Protein AF-A0A1U7CIQ6-F1 (afdb_monomer_lite)

InterPro domains:
  IPR029058 Alpha/Beta hydrolase fold [G3DSA:3.40.50.1820] (259-403)
  IPR029058 Alpha/Beta hydrolase fold [SSF53474] (256-411)

pLDDT: mean 82.79, std 17.91, range [23.7, 98.31]

Organism: NCBI:txid1387353

Radius of gyration: 28.09 Å; chains: 1; bounding box: 98×64×71 Å

Secondary structure (DSSP, 8-state):
-PPPHHHHHHHHHHHHHHHHHHHHHHHSPPSSS--SSS-HHHHHHHHHHHHHHHHHHHHHHHHHHHTSSS--S-HHHHHHHHHHHHHHHHHHHHHT-GGGGSTTHHHHHHHHHHHHIIIIIHHHHHHHHHHHT-TTPPP-HHHHHHHHHHHHTTPPP-S-HHHHHHHHHHHHHHHHHS-SSSSS-----HHHHHHHHHHHHHHHHHHHHHTSGGGS-----------------PPPP-----------PPPTT---S-EEEEEE--TT--STTHHHHHHHH-BTTTEEEEEE------HHHHH--SSSSHHHHHHHHHHHHHHHHHHHHH-TTPEEEEEEETHHHHHHHHHHHTT--SPEEEEEEES--S-TT--GGGGBTTB-S-EEEEEETT--HHHHHHHHSSS---HHHH----TT-EEEEESS-TTGGGSHHHIIIIIHHHHHH------TTGGGPPPPPHHHHHHHHS-HHHHHHHHHHHHHHHHHHHHHHHHHH-

Sequence (502 aa):
MSRHPYYILEDILKHARHFLGSETMLVERLPGPYPFFQPLCQIEGGLASNGHWLNHFYLEYKDRLSQLPAHPFSIGLRREIDRLPDMVGRRFQNWGWTYALTTDGLQEIRDRLKAHREATYFPLLDAAFSWRLGINVAKHDGADKLADEAEMLGIKPTMTAEEGEKVIWDRHRIWFVTPALAEKAPILSLEEHAQLVEVVDELVRQFRLLESPESHGNGDAQPVATAQVVPHYQRPEGPADETYAPDTIPSSSGVDGNHVVLLIHGIRTQADWGPMVRSKLEIAGRIEVIPIKYGYFDVLRFWFPIWTRRRPVEHVKTQMRVALQRSRKTHPEAKLSIIAHSFGTYVIGEILQQGFDLKVHRLILCGCVLPEVYPWHQLQGRVNGEVVNECGKADIWPVLAKSLSWGYGASGTHGFGAVLVNDRFHAGGHGQYFEPEFVEKYWEPLIKRGEYQGTDFEKKMPPTPWWVSVLGNLPLRWVMIGLLFLAIALTVFVAAKAFLIN

Foldseek 3Di:
DQDDLLVLLVQLLVLLVQLLVLVVQVVQFDPDLQGGPFALLVSVLSNLQSLQSNLVSLVSSVVVQVPDPDHPADPLLVVLSVVSNVLSCVLCVQQVLNCSNDPCNNVLSVVLSVVLCVVQVLVLLLLLLQQVPDPDHDDDPVSVVSNVVCVVVVNDNDDHNVSSVVCNVVSVSCRRHQYRRDRDRRDDDPVSSVVSVVSSVVNVVRSVVCVDPVVPDDDDDDDDDDDDDDDDDDDDDDDDDDDDDPDPPPDPPLFDFAEEEEEAEAQPDPPPLQVLLCVQADDPPHYHYHYDDQDHHDPCCLAEVPPSLVSSLVSVLVVQVVSVVVVCVVPVPYAYEYAAAHVSLVSVLVCLVVDNPAAHAEYEYAQAFAALVRPVVSNVVSHPAAAEQQAECPELVSLLSQQRHPRTHRCNNVNSPDPRYHYAYDHHYRPPCSDSVNSNVAVNCCNGPVDHDHDPCVVVPDPRDVVSVVSSPNNVNVVVVVVVVVVVVVVVVVVVVVVVVD

Structure (mmCIF, N/CA/C/O backbone):
data_AF-A0A1U7CIQ6-F1
#
_entry.id   AF-A0A1U7CIQ6-F1
#
loop_
_atom_site.group_PDB
_atom_site.id
_atom_site.type_symbol
_atom_site.label_atom_id
_atom_site.label_alt_id
_atom_site.label_comp_id
_atom_site.label_asym_id
_atom_site.label_entity_id
_atom_site.label_seq_id
_atom_site.pdbx_PDB_ins_code
_atom_site.Cartn_x
_atom_site.Cartn_y
_atom_site.Cartn_z
_atom_site.occupancy
_atom_site.B_iso_or_equiv
_atom_site.auth_seq_id
_atom_site.auth_comp_id
_atom_site.auth_asym_id
_atom_site.auth_atom_id
_atom_site.pdbx_PDB_model_num
ATOM 1 N N . MET A 1 1 ? -14.445 19.554 21.392 1.00 49.38 1 MET A N 1
ATOM 2 C CA . MET A 1 1 ? -14.535 18.317 22.201 1.00 49.38 1 MET A CA 1
ATOM 3 C C . MET A 1 1 ? -13.161 17.670 22.200 1.00 49.38 1 MET A C 1
ATOM 5 O O . MET A 1 1 ? -12.625 17.471 21.119 1.00 49.38 1 MET A O 1
ATOM 9 N N . SER A 1 2 ? -12.560 17.423 23.363 1.00 65.75 2 SER A N 1
ATOM 10 C CA . SER A 1 2 ? -11.257 16.749 23.461 1.00 65.75 2 SER A CA 1
ATOM 11 C C . SER A 1 2 ? -11.387 15.263 23.104 1.00 65.75 2 SER A C 1
ATOM 13 O O . SER A 1 2 ? -12.394 14.634 23.439 1.00 65.75 2 SER A O 1
ATOM 15 N N . ARG A 1 3 ? -10.395 14.698 22.395 1.00 79.88 3 ARG A N 1
ATOM 16 C CA . ARG A 1 3 ? -10.420 13.285 21.978 1.00 79.88 3 ARG A CA 1
ATOM 17 C C . ARG A 1 3 ? -10.442 12.364 23.201 1.00 79.88 3 ARG A C 1
ATOM 19 O O . ARG A 1 3 ? -9.843 12.643 24.243 1.00 79.88 3 ARG A O 1
ATOM 26 N N . HIS A 1 4 ? -11.167 11.255 23.080 1.00 84.25 4 HIS A N 1
ATOM 27 C CA . HIS A 1 4 ? -11.151 10.205 24.095 1.00 84.25 4 HIS A CA 1
ATOM 28 C C . HIS A 1 4 ? -9.783 9.490 24.070 1.00 84.25 4 HIS A C 1
ATOM 30 O O . HIS A 1 4 ? -9.319 9.177 22.970 1.00 84.25 4 HIS A O 1
ATOM 36 N N . PRO A 1 5 ? -9.153 9.179 25.226 1.00 86.88 5 PRO A N 1
ATOM 37 C CA . PRO A 1 5 ? -7.827 8.545 25.291 1.00 86.88 5 PRO A CA 1
ATOM 38 C C . PRO A 1 5 ? -7.688 7.270 24.455 1.00 86.88 5 PRO A C 1
ATOM 40 O O . PRO A 1 5 ? -6.615 6.978 23.942 1.00 86.88 5 PRO A O 1
ATOM 43 N N . TYR A 1 6 ? -8.787 6.530 24.292 1.00 85.62 6 TYR A N 1
ATOM 44 C CA . TYR A 1 6 ? -8.847 5.341 23.440 1.00 85.62 6 TYR A CA 1
ATOM 45 C C . TYR A 1 6 ? -8.464 5.631 21.979 1.00 85.62 6 TYR A C 1
ATOM 47 O O . TYR A 1 6 ? -7.662 4.905 21.405 1.00 85.62 6 TYR A O 1
ATOM 55 N N . TYR A 1 7 ? -8.982 6.715 21.391 1.00 85.06 7 TYR A N 1
ATOM 56 C CA . TYR A 1 7 ? -8.683 7.071 19.999 1.00 85.06 7 TYR A CA 1
ATOM 57 C C . TYR A 1 7 ? -7.249 7.580 19.828 1.00 85.06 7 TYR A C 1
ATOM 59 O O . TYR A 1 7 ? -6.652 7.390 18.775 1.00 85.06 7 TYR A O 1
ATOM 67 N N . ILE A 1 8 ? -6.686 8.206 20.865 1.00 87.88 8 ILE A N 1
ATOM 68 C CA . ILE A 1 8 ? -5.275 8.613 20.865 1.00 87.88 8 ILE A CA 1
ATOM 69 C C . ILE A 1 8 ? -4.385 7.362 20.912 1.00 87.88 8 ILE A C 1
ATOM 71 O O . ILE A 1 8 ? -3.418 7.253 20.164 1.00 87.88 8 ILE A O 1
ATOM 75 N N . LEU A 1 9 ? -4.751 6.372 21.734 1.00 88.12 9 LEU A N 1
ATOM 76 C CA . LEU A 1 9 ? -4.062 5.083 21.793 1.00 88.12 9 LEU A CA 1
ATOM 77 C C . LEU A 1 9 ? -4.131 4.315 20.461 1.00 88.12 9 LEU A C 1
ATOM 79 O O . LEU A 1 9 ? -3.141 3.707 20.054 1.00 88.12 9 LEU A O 1
ATOM 83 N N . GLU A 1 10 ? -5.266 4.361 19.764 1.00 84.69 10 GLU A N 1
ATOM 84 C CA . GLU A 1 10 ? -5.407 3.777 18.426 1.00 84.69 10 GLU A CA 1
ATOM 85 C C . GLU A 1 10 ? -4.405 4.390 17.429 1.00 84.69 10 GLU A C 1
ATOM 87 O O . GLU A 1 10 ? -3.753 3.661 16.672 1.00 84.69 10 GLU A O 1
ATOM 92 N N . ASP A 1 11 ? -4.218 5.713 17.473 1.00 86.06 11 ASP A N 1
ATOM 93 C CA . ASP A 1 11 ? -3.232 6.409 16.644 1.00 86.06 11 ASP A CA 1
ATOM 94 C C . ASP A 1 11 ? -1.786 6.064 17.033 1.00 86.06 11 ASP A C 1
ATOM 96 O O . ASP A 1 11 ? -0.969 5.800 16.144 1.00 86.06 11 ASP A O 1
ATOM 100 N N . ILE A 1 12 ? -1.468 5.971 18.333 1.00 91.62 12 ILE A N 1
ATOM 101 C CA . ILE A 1 12 ? -0.158 5.480 18.801 1.00 91.62 12 ILE A CA 1
ATOM 102 C C . ILE A 1 12 ? 0.113 4.089 18.215 1.00 91.62 12 ILE A C 1
ATOM 104 O O . ILE A 1 12 ? 1.162 3.862 17.611 1.00 91.62 12 ILE A O 1
ATOM 108 N N . LEU A 1 13 ? -0.847 3.164 18.320 1.00 87.06 13 LEU A N 1
ATOM 109 C CA . LEU A 1 13 ? -0.705 1.794 17.823 1.00 87.06 13 LEU A CA 1
ATOM 110 C C . LEU A 1 13 ? -0.563 1.731 16.296 1.00 87.06 13 LEU A C 1
ATOM 112 O O . LEU A 1 13 ? 0.182 0.909 15.753 1.00 87.06 13 LEU A O 1
ATOM 116 N N . LYS A 1 14 ? -1.294 2.578 15.572 1.00 84.88 14 LYS A N 1
ATOM 117 C CA . LYS A 1 14 ? -1.182 2.715 14.117 1.00 84.88 14 LYS A CA 1
ATOM 118 C C . LYS A 1 14 ? 0.225 3.156 13.718 1.00 84.88 14 LYS A C 1
ATOM 120 O O . LYS A 1 14 ? 0.847 2.496 12.884 1.00 84.88 14 LYS A O 1
ATOM 125 N N . HIS A 1 15 ? 0.737 4.226 14.320 1.00 91.94 15 HIS A N 1
ATOM 126 C CA . HIS A 1 15 ? 2.056 4.751 13.975 1.00 91.94 15 HIS A CA 1
ATOM 127 C C . HIS A 1 15 ? 3.194 3.848 14.457 1.00 91.94 15 HIS A C 1
ATOM 129 O O . HIS A 1 15 ? 4.160 3.679 13.719 1.00 91.94 15 HIS A O 1
ATOM 135 N N . ALA A 1 16 ? 3.044 3.156 15.590 1.00 89.00 16 ALA A N 1
ATOM 136 C CA . ALA A 1 16 ? 3.997 2.141 16.039 1.00 89.00 16 ALA A CA 1
ATOM 137 C C . ALA A 1 16 ? 4.114 0.973 15.042 1.00 89.00 16 ALA A C 1
ATOM 139 O O . ALA A 1 16 ? 5.219 0.574 14.679 1.00 89.00 16 ALA A O 1
ATOM 140 N N . ARG A 1 17 ? 2.986 0.474 14.512 1.00 86.44 17 ARG A N 1
ATOM 141 C CA . ARG A 1 17 ? 2.987 -0.574 13.473 1.00 86.44 17 ARG A CA 1
ATOM 142 C C . ARG A 1 17 ? 3.619 -0.109 12.165 1.00 86.44 17 ARG A C 1
ATOM 144 O O . ARG A 1 17 ? 4.354 -0.865 11.539 1.00 86.44 17 ARG A O 1
ATOM 151 N N . HIS A 1 18 ? 3.332 1.115 11.731 1.00 80.44 18 HIS A N 1
ATOM 152 C CA . HIS A 1 18 ? 3.923 1.661 10.506 1.00 80.44 18 HIS A CA 1
ATOM 153 C C . HIS A 1 18 ? 5.424 1.929 10.646 1.00 80.44 18 HIS A C 1
ATOM 155 O O . HIS A 1 18 ? 6.184 1.673 9.709 1.00 80.44 18 HIS A O 1
ATOM 161 N N . PHE A 1 19 ? 5.850 2.401 11.818 1.00 92.94 19 PHE A N 1
ATOM 162 C CA . PHE A 1 19 ? 7.258 2.538 12.156 1.00 92.94 19 PHE A CA 1
ATOM 163 C C . PHE A 1 19 ? 7.957 1.179 12.086 1.00 92.94 19 PHE A C 1
ATOM 165 O O . PHE A 1 19 ? 8.925 1.037 11.346 1.00 92.94 19 PHE A O 1
ATOM 172 N N . LEU A 1 20 ? 7.399 0.157 12.749 1.00 89.44 20 LEU A N 1
ATOM 173 C CA . LEU A 1 20 ? 7.926 -1.207 12.717 1.00 89.44 20 LEU A CA 1
ATOM 174 C C . LEU A 1 20 ? 7.989 -1.782 11.293 1.00 89.44 20 LEU A C 1
ATOM 176 O O . LEU A 1 20 ? 8.970 -2.425 10.928 1.00 89.44 20 LEU A O 1
ATOM 180 N N . GLY A 1 21 ? 6.973 -1.533 10.462 1.00 80.06 21 GLY A N 1
ATOM 181 C CA . GLY A 1 21 ? 6.976 -1.965 9.063 1.00 80.06 21 GLY A CA 1
ATOM 182 C C . GLY A 1 21 ? 8.112 -1.336 8.251 1.00 80.06 21 GLY A C 1
ATOM 183 O O . GLY A 1 21 ? 8.788 -2.034 7.500 1.00 80.06 21 GLY A O 1
ATOM 184 N N . SER A 1 22 ? 8.366 -0.039 8.447 1.00 86.19 22 SER A N 1
ATOM 185 C CA . SER A 1 22 ? 9.487 0.660 7.797 1.00 86.19 22 SER A CA 1
ATOM 186 C C . SER A 1 22 ? 10.833 0.157 8.329 1.00 86.19 22 SER A C 1
ATOM 188 O O . SER A 1 22 ? 11.772 -0.051 7.569 1.00 86.19 22 SER A O 1
ATOM 190 N N . GLU A 1 23 ? 10.909 -0.115 9.629 1.00 90.31 23 GLU A N 1
ATOM 191 C CA . GLU A 1 23 ? 12.092 -0.677 10.276 1.00 90.31 23 GLU A CA 1
ATOM 192 C C . GLU A 1 23 ? 12.430 -2.084 9.769 1.00 90.31 23 GLU A C 1
ATOM 194 O O . GLU A 1 23 ? 13.589 -2.389 9.504 1.00 90.31 23 GLU A O 1
ATOM 199 N N . THR A 1 24 ? 11.415 -2.921 9.554 1.00 83.50 24 THR A N 1
ATOM 200 C CA . THR A 1 24 ? 11.583 -4.273 8.998 1.00 83.50 24 THR A CA 1
ATOM 201 C C . THR A 1 24 ? 12.255 -4.212 7.624 1.00 83.50 24 THR A C 1
ATOM 203 O O . THR A 1 24 ? 13.191 -4.959 7.358 1.00 83.50 24 THR A O 1
ATOM 206 N N . MET A 1 25 ? 11.861 -3.253 6.776 1.00 80.12 25 MET A N 1
ATOM 207 C CA . MET A 1 25 ? 12.475 -3.046 5.455 1.00 80.12 25 MET A CA 1
ATOM 208 C C . MET A 1 25 ? 13.939 -2.587 5.523 1.00 80.12 25 MET A C 1
ATOM 210 O O . MET A 1 25 ? 14.683 -2.787 4.565 1.00 80.12 25 MET A O 1
ATOM 214 N N . LEU A 1 26 ? 14.357 -1.961 6.626 1.00 84.12 26 LEU A N 1
ATOM 215 C CA . LEU A 1 26 ? 15.751 -1.576 6.855 1.00 84.12 26 LEU A CA 1
ATOM 216 C C . LEU A 1 26 ? 16.617 -2.785 7.256 1.00 84.12 26 LEU A C 1
ATOM 218 O O . LEU A 1 26 ? 17.802 -2.850 6.914 1.00 84.12 26 LEU A O 1
ATOM 222 N N . VAL A 1 27 ? 16.022 -3.731 7.988 1.00 81.56 27 VAL A N 1
ATOM 223 C CA . VAL A 1 27 ? 16.672 -4.952 8.486 1.00 81.56 27 VAL A CA 1
ATOM 224 C C . VAL A 1 27 ? 16.763 -6.031 7.406 1.00 81.56 27 VAL A C 1
ATOM 226 O O . VAL A 1 27 ? 17.794 -6.696 7.284 1.00 81.56 27 VAL A O 1
ATOM 229 N N . GLU A 1 28 ? 15.709 -6.207 6.609 1.00 74.06 28 GLU A N 1
ATOM 230 C CA . GLU A 1 28 ? 15.646 -7.198 5.533 1.00 74.06 28 GLU A CA 1
ATOM 231 C C . GLU A 1 28 ? 16.517 -6.778 4.342 1.00 74.06 28 GLU A C 1
ATOM 233 O O . GLU A 1 28 ? 16.054 -6.159 3.381 1.00 74.06 28 GLU A O 1
ATOM 238 N N . ARG A 1 29 ? 17.808 -7.120 4.408 1.00 73.31 29 ARG A N 1
ATOM 239 C CA . ARG A 1 29 ? 18.763 -6.803 3.345 1.00 73.31 29 ARG A CA 1
ATOM 240 C C . ARG A 1 29 ? 18.762 -7.842 2.232 1.00 73.31 29 ARG A C 1
ATOM 242 O O . ARG A 1 29 ? 18.925 -9.037 2.476 1.00 73.31 29 ARG A O 1
ATOM 249 N N . LEU A 1 30 ? 18.651 -7.365 0.997 1.00 55.56 30 LEU A N 1
ATOM 250 C CA . LEU A 1 30 ? 18.789 -8.181 -0.204 1.00 55.56 30 LEU A CA 1
ATOM 251 C C . LEU A 1 30 ? 20.264 -8.355 -0.600 1.00 55.56 30 LEU A C 1
ATOM 253 O O . LEU A 1 30 ? 21.071 -7.441 -0.407 1.00 55.56 30 LEU A O 1
ATOM 257 N N . PRO A 1 31 ? 20.640 -9.505 -1.185 1.00 55.34 31 PRO A N 1
ATOM 258 C CA . PRO A 1 31 ? 21.957 -9.662 -1.783 1.00 55.34 31 PRO A CA 1
ATOM 259 C C . PRO A 1 31 ? 22.084 -8.793 -3.043 1.00 55.34 31 PRO A C 1
ATOM 261 O O . PRO A 1 31 ? 21.150 -8.683 -3.837 1.00 55.34 31 PRO A O 1
ATOM 264 N N . GLY A 1 32 ? 23.273 -8.231 -3.263 1.00 69.44 32 GLY A N 1
ATOM 265 C CA . GLY A 1 32 ? 23.601 -7.468 -4.470 1.00 69.44 32 GLY A CA 1
ATOM 266 C C . GLY A 1 32 ? 23.713 -5.951 -4.253 1.00 69.44 32 GLY A C 1
ATOM 267 O O . GLY A 1 32 ? 23.829 -5.492 -3.117 1.00 69.44 32 GLY A O 1
ATOM 268 N N . PRO A 1 33 ? 23.734 -5.157 -5.343 1.00 65.94 33 PRO A N 1
ATOM 269 C CA . PRO A 1 33 ? 24.004 -3.714 -5.290 1.00 65.94 33 PRO A CA 1
ATOM 270 C C . PRO A 1 33 ? 22.827 -2.876 -4.767 1.00 65.94 33 PRO A C 1
ATOM 272 O O . PRO A 1 33 ? 23.012 -1.701 -4.456 1.00 65.94 33 PRO A O 1
ATOM 275 N N . TYR A 1 34 ? 21.640 -3.478 -4.656 1.00 73.81 34 TYR A N 1
ATOM 276 C CA . TYR A 1 34 ? 20.421 -2.866 -4.133 1.00 73.81 34 TYR A CA 1
ATOM 277 C C . TYR A 1 34 ? 20.017 -3.605 -2.856 1.00 73.81 34 TYR A C 1
ATOM 279 O O . TYR A 1 34 ? 19.245 -4.560 -2.918 1.00 73.81 34 TYR A O 1
ATOM 287 N N . PRO A 1 35 ? 20.566 -3.212 -1.693 1.00 71.56 35 PRO A N 1
ATOM 288 C CA . PRO A 1 35 ? 20.385 -3.959 -0.454 1.00 71.56 35 PRO A CA 1
ATOM 289 C C . PRO A 1 35 ? 18.981 -3.812 0.143 1.00 71.56 35 PRO A C 1
ATOM 291 O O . PRO A 1 35 ? 18.697 -4.453 1.146 1.00 71.56 35 PRO A O 1
ATOM 294 N N . PHE A 1 36 ? 18.108 -2.995 -0.446 1.00 74.38 36 PHE A N 1
ATOM 295 C CA . PHE A 1 36 ? 16.758 -2.720 0.041 1.00 74.38 36 PHE A CA 1
ATOM 296 C C . PHE A 1 36 ? 15.722 -3.042 -1.037 1.00 74.38 36 PHE A C 1
ATOM 298 O O . PHE A 1 36 ? 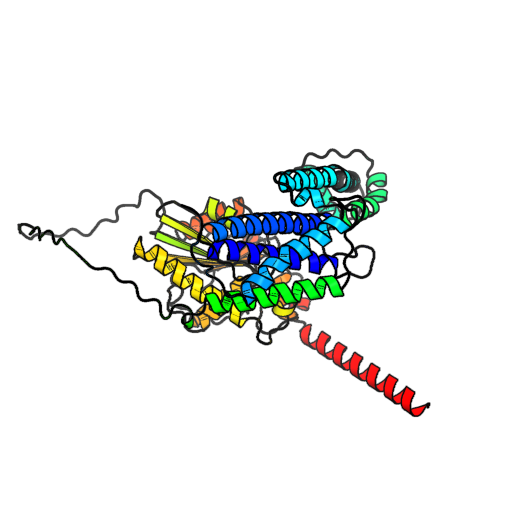16.016 -2.989 -2.229 1.00 74.38 36 PHE A O 1
ATOM 305 N N . PHE A 1 37 ? 14.486 -3.331 -0.631 1.00 69.25 37 PHE A N 1
ATOM 306 C CA . PHE A 1 37 ? 13.374 -3.576 -1.563 1.00 69.25 37 PHE A CA 1
ATOM 307 C C . PHE A 1 37 ? 12.860 -2.313 -2.269 1.00 69.25 37 PHE A C 1
ATOM 309 O O . PHE A 1 37 ? 12.131 -2.412 -3.255 1.00 69.25 37 PHE A O 1
ATOM 316 N N . GLN A 1 38 ? 13.203 -1.137 -1.746 1.00 81.44 38 GLN A N 1
ATOM 317 C CA . GLN A 1 38 ? 12.817 0.174 -2.259 1.00 81.44 38 GLN A CA 1
ATOM 318 C C . GLN A 1 38 ? 13.915 1.198 -1.925 1.00 81.44 38 GLN A C 1
ATOM 320 O O . GLN A 1 38 ? 14.760 0.900 -1.076 1.00 81.44 38 GLN A O 1
ATOM 325 N N . PRO A 1 39 ? 13.912 2.392 -2.545 1.00 88.00 39 PRO A N 1
ATOM 326 C CA . PRO A 1 39 ? 14.903 3.426 -2.258 1.00 88.00 39 PRO A CA 1
ATOM 327 C C . PRO A 1 39 ? 14.971 3.765 -0.764 1.00 88.00 39 PRO A C 1
ATOM 329 O O . PRO A 1 39 ? 13.936 3.920 -0.108 1.00 88.00 39 PRO A O 1
ATOM 332 N N . LEU A 1 40 ? 16.186 3.925 -0.232 1.00 92.81 40 LEU A N 1
ATOM 333 C CA . LEU A 1 40 ? 16.429 4.184 1.190 1.00 92.81 40 LEU A CA 1
ATOM 334 C C . LEU A 1 40 ? 15.649 5.407 1.689 1.00 92.81 40 LEU A C 1
ATOM 336 O O . LEU A 1 40 ? 15.025 5.340 2.743 1.00 92.81 40 LEU A O 1
ATOM 340 N N . CYS A 1 41 ? 15.589 6.482 0.901 1.00 92.94 41 CYS A N 1
ATOM 341 C CA . CYS A 1 41 ? 14.850 7.697 1.249 1.00 92.94 41 CYS A CA 1
ATOM 342 C C . CYS A 1 41 ? 13.350 7.454 1.522 1.00 92.94 41 CYS A C 1
ATOM 344 O O . CYS A 1 41 ? 12.757 8.145 2.350 1.00 92.94 41 CYS A O 1
ATOM 346 N N . GLN A 1 42 ? 12.729 6.444 0.897 1.00 89.25 42 GLN A N 1
ATOM 347 C CA . GLN A 1 42 ? 11.337 6.069 1.178 1.00 89.25 42 GLN A CA 1
ATOM 348 C C . GLN A 1 42 ? 11.201 5.361 2.532 1.00 89.25 42 GLN A C 1
ATOM 350 O O . GLN A 1 42 ? 10.258 5.629 3.278 1.00 89.25 42 GLN A O 1
ATOM 355 N N . ILE A 1 43 ? 12.163 4.496 2.874 1.00 90.38 43 ILE A N 1
ATOM 356 C CA . ILE A 1 43 ? 12.233 3.834 4.185 1.00 90.38 43 ILE A CA 1
ATOM 357 C C . ILE A 1 43 ? 12.448 4.882 5.282 1.00 90.38 43 ILE A C 1
ATOM 359 O O . ILE A 1 43 ? 11.726 4.895 6.279 1.00 90.38 43 ILE A O 1
ATOM 363 N N . GLU A 1 44 ? 13.398 5.796 5.074 1.00 97.00 44 GLU A N 1
ATOM 364 C CA . GLU A 1 44 ? 13.698 6.881 6.007 1.00 97.00 44 GLU A CA 1
ATOM 365 C C . GLU A 1 44 ? 12.496 7.803 6.219 1.00 97.00 44 GLU A C 1
ATOM 367 O O . GLU A 1 44 ? 12.147 8.101 7.360 1.00 97.00 44 GLU A O 1
ATOM 372 N N . GLY A 1 45 ? 11.803 8.193 5.144 1.00 92.19 45 GLY A N 1
ATOM 373 C CA . GLY A 1 45 ? 10.584 8.996 5.235 1.00 92.19 45 GLY A CA 1
ATOM 374 C C . GLY A 1 45 ? 9.479 8.308 6.040 1.00 92.19 45 GLY A C 1
ATOM 375 O O . GLY A 1 45 ? 8.821 8.955 6.861 1.00 92.19 45 GLY A O 1
ATOM 376 N N . GLY A 1 46 ? 9.313 6.993 5.860 1.00 88.88 46 GLY A N 1
ATOM 377 C CA . GLY A 1 46 ? 8.396 6.168 6.647 1.00 88.88 46 GLY A CA 1
ATOM 378 C C . GLY A 1 46 ? 8.765 6.128 8.130 1.00 88.88 46 GLY A C 1
ATOM 379 O O . GLY A 1 46 ? 7.914 6.402 8.979 1.00 88.88 46 GLY A O 1
ATOM 380 N N . LEU A 1 47 ? 10.029 5.851 8.454 1.00 96.19 47 LEU A N 1
ATOM 381 C CA . LEU A 1 47 ? 10.533 5.839 9.830 1.00 96.19 47 LEU A CA 1
ATOM 382 C C . LEU A 1 47 ? 10.369 7.206 10.504 1.00 96.19 47 LEU A C 1
ATOM 384 O O . LEU A 1 47 ? 9.739 7.305 11.557 1.00 96.19 47 LEU A O 1
ATOM 388 N N . ALA A 1 48 ? 10.883 8.269 9.885 1.00 97.50 48 ALA A N 1
ATOM 389 C CA . ALA A 1 48 ? 10.893 9.607 10.464 1.00 97.50 48 ALA A CA 1
ATOM 390 C C . ALA A 1 48 ? 9.476 10.149 10.693 1.00 97.50 48 ALA A C 1
ATOM 392 O O . ALA A 1 48 ? 9.159 10.614 11.788 1.00 97.50 48 ALA A O 1
ATOM 393 N N . SER A 1 49 ? 8.593 10.018 9.697 1.00 94.31 49 SER A N 1
ATOM 394 C CA . SER A 1 49 ? 7.219 10.527 9.795 1.00 94.31 49 SER A CA 1
ATOM 395 C C . SER A 1 49 ? 6.399 9.760 10.831 1.00 94.31 49 SER A C 1
ATOM 397 O O . SER A 1 49 ? 5.660 10.365 11.606 1.00 94.31 49 SER A O 1
ATOM 399 N N . ASN A 1 50 ? 6.518 8.428 10.878 1.00 95.75 50 ASN A N 1
ATOM 400 C CA . ASN A 1 50 ? 5.783 7.642 11.869 1.00 95.75 50 ASN A CA 1
ATOM 401 C C . ASN A 1 50 ? 6.348 7.817 13.280 1.00 95.75 50 ASN A C 1
ATOM 403 O O . ASN A 1 50 ? 5.567 7.823 14.226 1.00 95.75 50 ASN A O 1
ATOM 407 N N . GLY A 1 51 ? 7.660 8.017 13.433 1.00 97.06 51 GLY A N 1
ATOM 408 C CA . GLY A 1 51 ? 8.258 8.327 14.730 1.00 97.06 51 GLY A CA 1
ATOM 409 C C . GLY A 1 51 ? 7.835 9.702 15.248 1.00 97.06 51 GLY A C 1
ATOM 410 O O . GLY A 1 51 ? 7.495 9.822 16.424 1.00 97.06 51 GLY A O 1
ATOM 411 N N . HIS A 1 52 ? 7.744 10.708 14.368 1.00 97.50 52 HIS A N 1
ATOM 412 C CA . HIS A 1 52 ? 7.168 12.012 14.709 1.00 97.50 52 HIS A CA 1
ATOM 413 C C . HIS A 1 52 ? 5.732 11.872 15.227 1.00 97.50 52 HIS A C 1
ATOM 415 O O . HIS A 1 52 ? 5.426 12.323 16.329 1.00 97.50 52 HIS A O 1
ATOM 421 N N . TRP A 1 53 ? 4.848 11.230 14.454 1.00 96.06 53 TRP A N 1
ATOM 422 C CA . TRP A 1 53 ? 3.441 11.084 14.839 1.00 96.06 53 TRP A CA 1
ATOM 423 C C . TRP A 1 53 ? 3.263 10.247 16.103 1.00 96.06 53 TRP A C 1
ATOM 425 O O . TRP A 1 53 ? 2.443 10.590 16.948 1.00 96.06 53 TRP A O 1
ATOM 435 N N . LEU A 1 54 ? 4.055 9.188 16.273 1.00 95.56 54 LEU A N 1
ATOM 436 C CA . LEU A 1 54 ? 4.061 8.401 17.502 1.00 95.56 54 LEU A CA 1
ATOM 437 C C . LEU A 1 54 ? 4.394 9.277 18.715 1.00 95.56 54 LEU A C 1
ATOM 439 O O . LEU A 1 54 ? 3.683 9.213 19.716 1.00 95.56 54 LEU A O 1
ATOM 443 N N . ASN A 1 55 ? 5.425 10.121 18.619 1.00 96.31 55 ASN A N 1
ATOM 444 C CA . ASN A 1 55 ? 5.785 11.051 19.688 1.00 96.31 55 ASN A CA 1
ATOM 445 C C . ASN A 1 55 ? 4.685 12.096 19.932 1.00 96.31 55 ASN A C 1
ATOM 447 O O . ASN A 1 55 ? 4.311 12.334 21.077 1.00 96.31 55 ASN A O 1
ATOM 451 N N . HIS A 1 56 ? 4.115 12.666 18.867 1.00 95.50 56 HIS A N 1
ATOM 452 C CA . HIS A 1 56 ? 3.000 13.611 18.955 1.00 95.50 56 HIS A CA 1
ATOM 453 C C . HIS A 1 56 ? 1.820 13.015 19.731 1.00 95.50 56 HIS A C 1
ATOM 455 O O . HIS A 1 56 ? 1.376 13.590 20.725 1.00 95.50 56 HIS A O 1
ATOM 461 N N . PHE A 1 57 ? 1.324 11.849 19.310 1.00 95.69 57 PHE A N 1
ATOM 462 C CA . PHE A 1 57 ? 0.168 11.218 19.947 1.00 95.69 57 PHE A CA 1
ATOM 463 C C . PHE A 1 57 ? 0.481 10.721 21.354 1.00 95.69 57 PHE A C 1
ATOM 465 O O . PHE A 1 57 ? -0.398 10.727 22.209 1.00 95.69 57 PHE A O 1
ATOM 472 N N . TYR A 1 58 ? 1.726 10.341 21.634 1.00 95.56 58 TYR A N 1
ATOM 473 C CA . TYR A 1 58 ? 2.148 10.034 22.994 1.00 95.56 58 TYR A CA 1
ATOM 474 C C . TYR A 1 58 ? 2.084 11.257 23.921 1.00 95.56 58 TYR A C 1
ATOM 476 O O . TYR A 1 58 ? 1.590 11.152 25.046 1.00 95.56 58 TYR A O 1
ATOM 484 N N . LEU A 1 59 ? 2.533 12.426 23.458 1.00 94.81 59 LEU A N 1
ATOM 485 C CA . LEU A 1 59 ? 2.427 13.667 24.228 1.00 94.81 59 LEU A CA 1
ATOM 486 C C . LEU A 1 59 ? 0.959 14.077 24.423 1.00 94.81 59 LEU A C 1
ATOM 488 O O . LEU A 1 59 ? 0.569 14.399 25.545 1.00 94.81 59 LEU A O 1
ATOM 492 N N . GLU A 1 60 ? 0.131 13.975 23.376 1.00 94.12 60 GLU A N 1
ATOM 493 C CA . GLU A 1 60 ? -1.325 14.187 23.467 1.00 94.12 60 GLU A CA 1
ATOM 494 C C . GLU A 1 60 ? -1.964 13.222 24.482 1.00 94.12 60 GLU A C 1
ATOM 496 O O . GLU A 1 60 ? -2.798 13.615 25.297 1.00 94.12 60 GLU A O 1
ATOM 501 N N . TYR A 1 61 ? -1.537 11.958 24.483 1.00 94.06 61 TYR A N 1
ATOM 502 C CA . TYR A 1 61 ? -1.997 10.935 25.417 1.00 94.06 61 TYR A CA 1
ATOM 503 C C . TYR A 1 61 ? -1.635 11.280 26.866 1.00 94.06 61 TYR A C 1
ATOM 505 O O . TYR A 1 61 ? -2.501 11.216 27.740 1.00 94.06 61 TYR A O 1
ATOM 513 N N . LYS A 1 62 ? -0.390 11.695 27.135 1.00 93.69 62 LYS A N 1
ATOM 514 C CA . LYS A 1 62 ? 0.051 12.119 28.475 1.00 93.69 62 LYS A CA 1
ATOM 515 C C . LYS A 1 62 ? -0.717 13.344 28.968 1.00 93.69 62 LYS A C 1
ATOM 517 O O . LYS A 1 62 ? -1.206 13.323 30.099 1.00 93.69 62 LYS A O 1
ATOM 522 N N . ASP A 1 63 ? -0.868 14.365 28.123 1.00 93.62 63 ASP A N 1
ATOM 523 C CA . ASP A 1 63 ? -1.655 15.558 28.450 1.00 93.62 63 ASP A CA 1
ATOM 524 C C . ASP A 1 63 ? -3.100 15.177 28.786 1.00 93.62 63 ASP A C 1
ATOM 526 O O . ASP A 1 63 ? -3.617 15.519 29.854 1.00 93.62 63 ASP A O 1
ATOM 530 N N . ARG A 1 64 ? -3.726 14.356 27.936 1.00 91.62 64 ARG A N 1
ATOM 531 C CA . ARG A 1 64 ? -5.119 13.958 28.120 1.00 91.62 64 ARG A CA 1
ATOM 532 C C . ARG A 1 64 ? -5.341 13.165 29.402 1.00 91.62 64 ARG A C 1
ATOM 534 O O . ARG A 1 64 ? -6.359 13.358 30.0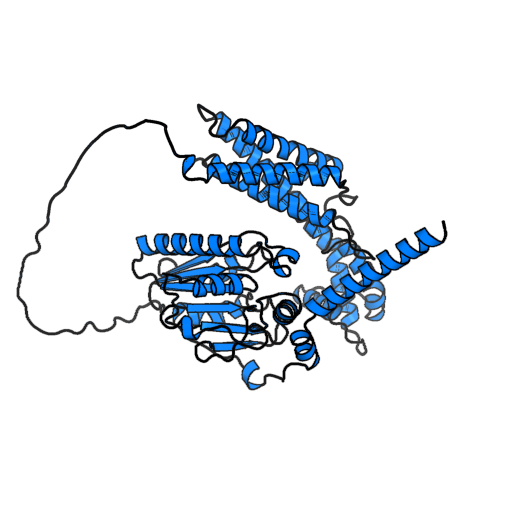63 1.00 91.62 64 ARG A O 1
ATOM 541 N N . LEU A 1 65 ? -4.415 12.279 29.755 1.00 89.94 65 LEU A N 1
ATOM 542 C CA . LEU A 1 65 ? -4.500 11.494 30.984 1.00 89.94 65 LEU A CA 1
ATOM 543 C C . LEU A 1 65 ? -4.351 12.340 32.246 1.00 89.94 65 LEU A C 1
ATOM 545 O O . LEU A 1 65 ? -4.998 12.030 33.242 1.00 89.94 65 LEU A O 1
ATOM 549 N N . SER A 1 66 ? -3.546 13.407 32.209 1.00 90.62 66 SER A N 1
ATOM 550 C CA . SER A 1 66 ? -3.370 14.311 33.356 1.00 90.62 66 SER A CA 1
ATOM 551 C C . SER A 1 66 ? -4.663 15.037 33.756 1.00 90.62 66 SER A C 1
ATOM 553 O O . SER A 1 66 ? -4.818 15.457 34.899 1.00 90.62 66 SER A O 1
ATOM 555 N N . GLN A 1 67 ? -5.614 15.136 32.822 1.00 90.69 67 GLN A N 1
ATOM 556 C CA . GLN A 1 67 ? -6.909 15.792 33.002 1.00 90.69 67 GLN A CA 1
ATOM 557 C C . GLN A 1 67 ? -8.007 14.838 33.500 1.00 90.69 67 GLN A C 1
ATOM 559 O O . GLN A 1 67 ? -9.140 15.272 33.717 1.00 90.69 67 GLN A O 1
ATOM 564 N N . LEU A 1 68 ? -7.723 13.537 33.630 1.00 88.31 68 LEU A N 1
ATOM 565 C CA . LEU A 1 68 ? -8.703 12.544 34.068 1.00 88.31 68 LEU A CA 1
ATOM 566 C C . LEU A 1 68 ? -8.557 12.254 35.567 1.00 88.31 68 LEU A C 1
ATOM 568 O O . LEU A 1 68 ? -7.439 12.103 36.055 1.00 88.31 68 LEU A O 1
ATOM 572 N N . PRO A 1 69 ? -9.674 12.092 36.300 1.00 85.94 69 PRO A N 1
ATOM 573 C CA . PRO A 1 69 ? -9.637 11.799 37.734 1.00 85.94 69 PRO A CA 1
ATOM 574 C C . PRO A 1 69 ? -9.061 10.409 38.043 1.00 85.94 69 PRO A C 1
ATOM 576 O O . PRO A 1 69 ? -8.577 10.167 39.145 1.00 85.94 69 PRO A O 1
ATOM 579 N N . ALA A 1 70 ? -9.109 9.489 37.076 1.00 86.38 70 ALA A N 1
ATOM 580 C CA . ALA A 1 70 ? -8.527 8.160 37.165 1.00 86.38 70 ALA A CA 1
ATOM 581 C C . ALA A 1 70 ? -8.023 7.706 35.793 1.00 86.38 70 ALA A C 1
ATOM 583 O O . ALA A 1 70 ? -8.551 8.089 34.747 1.00 86.38 70 ALA A O 1
ATOM 584 N N . HIS A 1 71 ? -6.999 6.857 35.801 1.00 87.69 71 HIS A N 1
ATOM 585 C CA . HIS A 1 71 ? -6.383 6.372 34.576 1.00 87.69 71 HIS A CA 1
ATOM 586 C C . HIS A 1 71 ? -7.203 5.215 33.962 1.00 87.69 71 HIS A C 1
ATOM 588 O O . HIS A 1 71 ? -7.349 4.183 34.619 1.00 87.69 71 HIS A O 1
ATOM 594 N N . PRO A 1 72 ? -7.671 5.322 32.701 1.00 85.50 72 PRO A N 1
ATOM 595 C CA . PRO A 1 72 ? -8.641 4.388 32.115 1.00 85.50 72 PRO A CA 1
ATOM 596 C C . PRO A 1 72 ? -8.045 3.047 31.650 1.00 85.50 72 PRO A C 1
ATOM 598 O O . PRO A 1 72 ? -8.776 2.087 31.444 1.00 85.50 72 PRO A O 1
ATOM 601 N N . PHE A 1 73 ? -6.723 2.961 31.472 1.00 88.81 73 PHE A N 1
ATOM 602 C CA . PHE A 1 73 ? -6.038 1.749 30.987 1.00 88.81 73 PHE A CA 1
ATOM 603 C C . PHE A 1 73 ? -5.344 0.951 32.094 1.00 88.81 73 PHE A C 1
ATOM 605 O O . PHE A 1 73 ? -4.961 1.525 33.109 1.00 88.81 73 PHE A O 1
ATOM 612 N N . SER A 1 74 ? -5.103 -0.349 31.898 1.00 87.00 74 SER A N 1
ATOM 613 C CA . SER A 1 74 ? -4.361 -1.195 32.851 1.00 87.00 74 SER A CA 1
ATOM 614 C C . SER A 1 74 ? -2.900 -0.746 33.023 1.00 87.00 74 SER A C 1
ATOM 616 O O . SER A 1 74 ? -2.331 -0.107 32.140 1.00 87.00 74 SER A O 1
ATOM 618 N N . ILE A 1 75 ? -2.265 -1.076 34.156 1.00 86.94 75 ILE A N 1
ATOM 619 C CA . ILE A 1 75 ? -0.843 -0.747 34.391 1.00 86.94 75 ILE A CA 1
ATOM 620 C C . ILE A 1 75 ? 0.060 -1.416 33.344 1.00 86.94 75 ILE A C 1
ATOM 622 O O . ILE A 1 75 ? 1.007 -0.790 32.879 1.00 86.94 75 ILE A O 1
ATOM 626 N N . GLY A 1 76 ? -0.241 -2.656 32.943 1.00 85.31 76 GLY A N 1
ATOM 627 C CA . GLY A 1 76 ? 0.522 -3.364 31.908 1.00 85.31 76 GLY A CA 1
ATOM 628 C C . GLY A 1 76 ? 0.521 -2.610 30.578 1.00 85.31 76 GLY A C 1
ATOM 629 O O . GLY A 1 76 ? 1.581 -2.300 30.051 1.00 85.31 76 GLY A O 1
ATOM 630 N N . LEU A 1 77 ? -0.662 -2.208 30.102 1.00 87.12 77 LEU A N 1
ATOM 631 C CA . LEU A 1 77 ? -0.792 -1.436 28.866 1.00 87.12 77 LEU A CA 1
ATOM 632 C C . LEU A 1 77 ? -0.063 -0.085 28.948 1.00 87.12 77 LEU A C 1
ATOM 634 O O . LEU A 1 77 ? 0.624 0.301 28.009 1.00 87.12 77 LEU A O 1
ATOM 638 N N . ARG A 1 78 ? -0.147 0.611 30.089 1.00 89.38 78 ARG A N 1
ATOM 639 C CA . ARG A 1 78 ? 0.595 1.865 30.311 1.00 89.38 78 ARG A CA 1
ATOM 640 C C . ARG A 1 78 ? 2.101 1.684 30.161 1.00 89.38 78 ARG A C 1
ATOM 642 O O . ARG A 1 78 ? 2.736 2.497 29.500 1.00 89.38 78 ARG A O 1
ATOM 649 N N . ARG A 1 79 ? 2.660 0.628 30.764 1.00 89.50 79 ARG A N 1
ATOM 650 C CA . ARG A 1 79 ? 4.103 0.354 30.712 1.00 89.50 79 ARG A CA 1
ATOM 651 C C . ARG A 1 79 ? 4.575 0.144 29.280 1.00 89.50 79 ARG A C 1
ATOM 653 O O . ARG A 1 79 ? 5.620 0.670 28.928 1.00 89.50 79 ARG A O 1
ATOM 660 N N . GLU A 1 80 ? 3.804 -0.560 28.457 1.00 90.06 80 GLU A N 1
ATOM 661 C CA . GLU A 1 80 ? 4.173 -0.762 27.053 1.00 90.06 80 GLU A CA 1
ATOM 662 C C . GLU A 1 80 ? 4.045 0.516 26.216 1.00 90.06 80 GLU A C 1
ATOM 664 O O . GLU A 1 80 ? 4.915 0.797 25.395 1.00 90.06 80 GLU A O 1
ATOM 669 N N . ILE A 1 81 ? 3.015 1.337 26.458 1.00 92.25 81 ILE A N 1
ATOM 670 C CA . ILE A 1 81 ? 2.871 2.638 25.782 1.00 92.25 81 ILE A CA 1
ATOM 671 C C . ILE A 1 81 ? 4.065 3.541 26.107 1.00 92.25 81 ILE A C 1
ATOM 673 O O . ILE A 1 81 ? 4.638 4.149 25.207 1.00 92.25 81 ILE A O 1
ATOM 677 N N . ASP A 1 82 ? 4.464 3.592 27.378 1.00 92.69 82 ASP A N 1
ATOM 678 C CA . ASP A 1 82 ? 5.553 4.447 27.853 1.00 92.69 82 ASP A CA 1
ATOM 679 C C . ASP A 1 82 ? 6.933 4.017 27.318 1.00 92.69 82 ASP A C 1
ATOM 681 O O . ASP A 1 82 ? 7.839 4.842 27.243 1.00 92.69 82 ASP A O 1
ATOM 685 N N . ARG A 1 83 ? 7.104 2.761 26.877 1.00 94.12 83 ARG A N 1
ATOM 686 C CA . ARG A 1 83 ? 8.362 2.278 26.273 1.00 94.12 83 ARG A CA 1
ATOM 687 C C . ARG A 1 83 ? 8.580 2.774 24.845 1.00 94.12 83 ARG A C 1
ATOM 689 O O . ARG A 1 83 ? 9.728 2.921 24.426 1.00 94.12 83 ARG A O 1
ATOM 696 N N . LEU A 1 84 ? 7.510 3.000 24.079 1.00 93.50 84 LEU A N 1
ATOM 697 C CA . LEU A 1 84 ? 7.613 3.309 22.648 1.00 93.50 84 LEU A CA 1
ATOM 698 C C . LEU A 1 84 ? 8.408 4.598 22.352 1.00 93.50 84 LEU A C 1
ATOM 700 O O . LEU A 1 84 ? 9.327 4.534 21.530 1.00 93.50 84 LEU A O 1
ATOM 704 N N . PRO A 1 85 ? 8.127 5.749 22.995 1.00 92.56 85 PRO A N 1
ATOM 705 C CA . PRO A 1 85 ? 8.852 6.991 22.727 1.00 92.56 85 PRO A CA 1
ATOM 706 C C . PRO A 1 85 ? 10.332 6.893 23.080 1.00 92.56 85 PRO A C 1
ATOM 708 O O . PRO A 1 85 ? 11.156 7.417 22.342 1.00 92.56 85 PRO A O 1
ATOM 711 N N . ASP A 1 86 ? 10.693 6.166 24.139 1.00 93.75 86 ASP A N 1
ATOM 712 C CA . ASP A 1 86 ? 12.095 5.958 24.519 1.00 93.75 86 ASP A CA 1
ATOM 713 C C . ASP A 1 86 ? 12.842 5.101 23.487 1.00 93.75 86 ASP A C 1
ATOM 715 O O . ASP A 1 86 ? 14.016 5.327 23.181 1.00 93.75 86 ASP A O 1
ATOM 719 N N . MET A 1 87 ? 12.173 4.089 22.929 1.00 95.62 87 MET A N 1
ATOM 720 C CA . MET A 1 87 ? 12.744 3.227 21.893 1.00 95.62 87 MET A CA 1
ATOM 721 C C . MET A 1 87 ? 12.922 3.959 20.562 1.00 95.62 87 MET A C 1
ATOM 723 O O . MET A 1 87 ? 13.963 3.798 19.920 1.00 95.62 87 MET A O 1
ATOM 727 N N . VAL A 1 88 ? 11.936 4.764 20.157 1.00 95.56 88 VAL A N 1
ATOM 728 C CA . VAL A 1 88 ? 11.997 5.599 18.945 1.00 95.56 88 VAL A CA 1
ATOM 729 C C . VAL A 1 88 ? 12.974 6.760 19.133 1.00 95.56 88 VAL A C 1
ATOM 731 O O . VAL A 1 88 ? 13.786 7.035 18.254 1.00 95.56 88 VAL A O 1
ATOM 734 N N . GLY A 1 89 ? 12.963 7.396 20.302 1.00 96.19 89 GLY A N 1
ATOM 735 C CA . GLY A 1 89 ? 13.842 8.505 20.655 1.00 96.19 89 GLY A CA 1
ATOM 736 C C . GLY A 1 89 ? 15.315 8.116 20.608 1.00 96.19 89 GLY A C 1
ATOM 737 O O . GLY A 1 89 ? 16.104 8.813 19.975 1.00 96.19 89 GLY A O 1
ATOM 738 N N . ARG A 1 90 ? 15.686 6.959 21.178 1.00 95.94 90 ARG A N 1
ATOM 739 C CA . ARG A 1 90 ? 17.062 6.436 21.090 1.00 95.94 90 ARG A CA 1
ATOM 740 C C . ARG A 1 90 ? 17.494 6.158 19.651 1.00 95.94 90 ARG A C 1
ATOM 742 O O . ARG A 1 90 ? 18.611 6.508 19.280 1.00 95.94 90 ARG A O 1
ATOM 749 N N . ARG A 1 91 ? 16.609 5.596 18.819 1.00 96.25 91 ARG A N 1
ATOM 750 C CA . ARG A 1 91 ? 16.883 5.405 17.383 1.00 96.25 91 ARG A CA 1
ATOM 751 C C . ARG A 1 91 ? 17.154 6.736 16.698 1.00 96.25 91 ARG A C 1
ATOM 753 O O . ARG A 1 91 ? 18.172 6.885 16.035 1.00 96.25 91 ARG A O 1
ATOM 760 N N . PHE A 1 92 ? 16.290 7.726 16.908 1.00 97.38 92 PHE A N 1
ATOM 761 C CA . 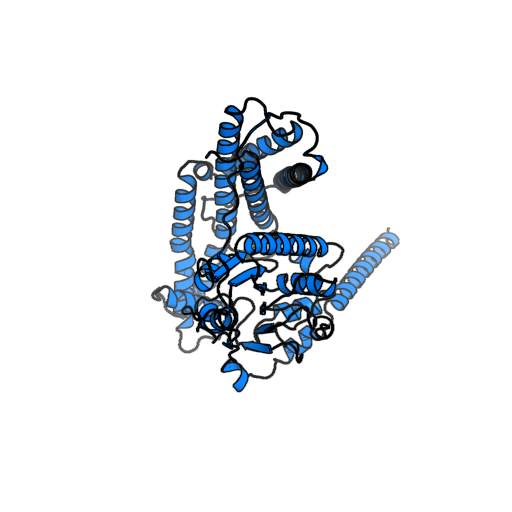PHE A 1 92 ? 16.437 9.036 16.276 1.00 97.38 92 PHE A CA 1
ATOM 762 C C . PHE A 1 92 ? 17.678 9.766 16.776 1.00 97.38 92 PHE A C 1
ATOM 764 O O . PHE A 1 92 ? 18.350 10.420 15.988 1.00 97.38 92 PHE A O 1
ATOM 771 N N . GLN A 1 93 ? 18.041 9.612 18.046 1.00 96.44 93 GLN A N 1
ATOM 772 C CA . GLN A 1 93 ? 19.311 10.108 18.558 1.00 96.44 93 GLN A CA 1
ATOM 773 C C . GLN A 1 93 ? 20.498 9.465 17.830 1.00 96.44 93 GLN A C 1
ATOM 775 O O . GLN A 1 93 ? 21.363 10.182 17.331 1.00 96.44 93 GLN A O 1
ATOM 780 N N . ASN A 1 94 ? 20.506 8.138 17.702 1.00 95.69 94 ASN A N 1
ATOM 781 C CA . ASN A 1 94 ? 21.583 7.397 17.042 1.00 95.69 94 ASN A CA 1
ATOM 782 C C . ASN A 1 94 ? 21.682 7.700 15.539 1.00 95.69 94 ASN A C 1
ATOM 784 O O . ASN A 1 94 ? 22.777 7.708 14.981 1.00 95.69 94 ASN A O 1
ATOM 788 N N . TRP A 1 95 ? 20.552 7.962 14.881 1.00 96.69 95 TRP A N 1
ATOM 789 C CA . TRP A 1 95 ? 20.492 8.295 13.456 1.00 96.69 95 TRP A CA 1
ATOM 790 C C . TRP A 1 95 ? 20.706 9.791 13.172 1.00 96.69 95 TRP A C 1
ATOM 792 O O . TRP A 1 95 ? 20.823 10.182 12.014 1.00 96.69 95 TRP A O 1
ATOM 802 N N . GLY A 1 96 ? 20.774 10.639 14.205 1.00 97.00 96 GLY A N 1
ATOM 803 C CA . GLY A 1 96 ? 20.883 12.095 14.051 1.00 97.00 96 GLY A CA 1
ATOM 804 C C . GLY A 1 96 ? 19.581 12.768 13.597 1.00 97.00 96 GLY A C 1
ATOM 805 O O . GLY A 1 96 ? 19.609 13.820 12.967 1.00 97.00 96 GLY A O 1
ATOM 806 N N . TRP A 1 97 ? 18.433 12.155 13.886 1.00 97.81 97 TRP A N 1
ATOM 807 C CA . TRP A 1 97 ? 17.091 12.582 13.477 1.00 97.81 97 TRP A CA 1
ATOM 808 C C . TRP A 1 97 ? 16.278 13.201 14.617 1.00 97.81 97 TRP A C 1
ATOM 810 O O . TRP A 1 97 ? 15.054 13.248 14.555 1.00 97.81 97 TRP A O 1
ATOM 820 N N . THR A 1 98 ? 16.911 13.685 15.685 1.00 97.00 98 THR A N 1
ATOM 821 C CA . THR A 1 98 ? 16.191 14.294 16.821 1.00 97.00 98 THR A CA 1
ATOM 822 C C . THR A 1 98 ? 15.318 15.483 16.408 1.00 97.00 98 THR A C 1
ATOM 824 O O . THR A 1 98 ? 14.273 15.708 17.015 1.00 97.00 98 THR A O 1
ATOM 827 N N . TYR A 1 99 ? 15.677 16.178 15.322 1.00 97.25 99 TYR A N 1
ATOM 828 C CA . TYR A 1 99 ? 14.861 17.228 14.706 1.00 97.25 99 TYR A CA 1
ATOM 829 C C . TYR A 1 99 ? 13.446 16.747 14.345 1.00 97.25 99 TYR A C 1
ATOM 831 O O . TYR A 1 99 ? 12.488 17.512 14.446 1.00 97.25 99 TYR A O 1
ATOM 839 N N . ALA A 1 100 ? 13.282 15.469 13.988 1.00 96.94 100 ALA A N 1
ATOM 840 C CA . ALA A 1 100 ? 11.997 14.894 13.612 1.00 96.94 100 ALA A CA 1
ATOM 841 C C . ALA A 1 100 ? 11.001 14.851 14.780 1.00 96.94 100 ALA A C 1
ATOM 843 O O . ALA A 1 100 ? 9.801 14.800 14.539 1.00 96.94 100 ALA A O 1
ATOM 844 N N . LEU A 1 101 ? 11.462 14.896 16.034 1.00 95.88 101 LEU A N 1
ATOM 845 C CA . LEU A 1 101 ? 10.593 14.870 17.221 1.00 95.88 101 LEU A CA 1
ATOM 846 C C . LEU A 1 101 ? 10.132 16.262 17.671 1.00 95.88 101 LEU A C 1
ATOM 848 O O . LEU A 1 101 ? 9.360 16.370 18.622 1.00 95.88 101 LEU A O 1
ATOM 852 N N . THR A 1 102 ? 10.603 17.320 17.009 1.00 95.00 102 THR A N 1
ATOM 853 C CA . THR A 1 102 ? 10.189 18.703 17.279 1.00 95.00 102 THR A CA 1
ATOM 854 C C . THR A 1 102 ? 8.818 19.004 16.670 1.00 95.00 102 THR A C 1
ATOM 856 O O . THR A 1 102 ? 8.327 18.254 15.824 1.00 95.00 102 THR A O 1
ATOM 859 N N . THR A 1 103 ? 8.209 20.128 17.058 1.00 91.44 103 THR A N 1
ATOM 860 C CA . THR A 1 103 ? 6.932 20.606 16.496 1.00 91.44 103 THR A CA 1
ATOM 861 C C . THR A 1 103 ? 6.977 20.775 14.977 1.00 91.44 103 THR A C 1
ATOM 863 O O . THR A 1 103 ? 6.015 20.423 14.301 1.00 91.44 103 THR A O 1
ATOM 866 N N . ASP A 1 104 ? 8.115 21.218 14.438 1.00 93.50 104 ASP A N 1
ATOM 867 C CA . ASP A 1 104 ? 8.318 21.443 13.000 1.00 93.50 104 ASP A CA 1
ATOM 868 C C . ASP A 1 104 ? 8.927 20.226 12.281 1.00 93.50 104 ASP A C 1
ATOM 870 O O . ASP A 1 104 ? 9.212 20.272 11.082 1.00 93.50 104 ASP A O 1
ATOM 874 N N . GLY A 1 105 ? 9.092 19.101 12.986 1.00 95.38 105 GLY A N 1
ATOM 875 C CA . GLY A 1 105 ? 9.805 17.926 12.489 1.00 95.38 105 GLY A CA 1
ATOM 876 C C . GLY A 1 105 ? 9.263 17.376 11.166 1.00 95.38 105 GLY A C 1
ATOM 877 O O . GLY A 1 105 ? 10.047 17.009 10.296 1.00 95.38 105 GLY A O 1
ATOM 878 N N . LEU A 1 106 ? 7.941 17.368 10.952 1.00 96.12 106 LEU A N 1
ATOM 879 C CA . LEU A 1 106 ? 7.347 16.924 9.677 1.00 96.12 106 LEU A CA 1
ATOM 880 C C . LEU A 1 106 ? 7.666 17.842 8.499 1.00 96.12 106 LEU A C 1
ATOM 882 O O . LEU A 1 106 ? 7.686 17.380 7.357 1.00 96.12 106 LEU A O 1
ATOM 886 N N . GLN A 1 107 ? 7.840 19.139 8.741 1.00 96.38 107 GLN A N 1
ATOM 887 C CA . GLN A 1 107 ? 8.240 20.069 7.692 1.00 96.38 107 GLN A CA 1
ATOM 888 C C . GLN A 1 107 ? 9.705 19.822 7.327 1.00 96.38 107 GLN A C 1
ATOM 890 O O . GLN A 1 107 ? 9.993 19.564 6.163 1.00 96.38 107 GLN A O 1
ATOM 895 N N . GLU A 1 108 ? 10.581 19.730 8.328 1.00 97.81 108 GLU A N 1
ATOM 896 C CA . GLU A 1 108 ? 12.004 19.429 8.139 1.00 97.81 108 GLU A CA 1
ATOM 897 C C . GLU A 1 108 ? 12.229 18.089 7.408 1.00 97.81 108 GLU A C 1
ATOM 899 O O . GLU A 1 108 ? 13.030 18.010 6.478 1.00 97.81 108 GLU A O 1
ATOM 904 N N . ILE A 1 109 ? 11.479 17.034 7.760 1.00 97.50 109 ILE A N 1
ATOM 905 C CA . ILE A 1 109 ? 11.517 15.744 7.044 1.00 97.50 109 ILE A CA 1
ATOM 906 C C . ILE A 1 109 ? 11.144 15.933 5.568 1.00 97.50 109 ILE A C 1
ATOM 908 O O . ILE A 1 109 ? 11.836 15.425 4.685 1.00 97.50 109 ILE A O 1
ATOM 912 N N . ARG A 1 110 ? 10.048 16.650 5.284 1.00 97.06 110 ARG A N 1
ATOM 913 C CA . ARG A 1 110 ? 9.583 16.881 3.908 1.00 97.06 110 ARG A CA 1
ATOM 914 C C . ARG A 1 110 ? 10.600 17.672 3.095 1.00 97.06 110 ARG A C 1
ATOM 916 O O . ARG A 1 110 ? 10.850 17.308 1.947 1.00 97.06 110 ARG A O 1
ATOM 923 N N . ASP A 1 111 ? 11.203 18.694 3.686 1.00 97.94 111 ASP A N 1
ATOM 924 C CA . ASP A 1 111 ? 12.188 19.539 3.014 1.00 97.94 111 ASP A CA 1
ATOM 925 C C . ASP A 1 111 ? 13.475 18.765 2.709 1.00 97.94 111 ASP A C 1
ATOM 927 O O . ASP A 1 111 ? 13.977 18.836 1.587 1.00 97.94 111 ASP A O 1
ATOM 931 N N . ARG A 1 112 ? 13.948 17.925 3.638 1.00 98.31 112 ARG A N 1
ATOM 932 C CA . ARG A 1 112 ? 15.097 17.031 3.408 1.00 98.31 112 ARG A CA 1
ATOM 933 C C . ARG A 1 112 ? 14.835 15.996 2.318 1.00 98.31 112 ARG A C 1
ATOM 935 O O . ARG A 1 112 ? 15.664 15.825 1.428 1.00 98.31 112 ARG A O 1
ATOM 942 N N . LEU A 1 113 ? 13.674 15.335 2.338 1.00 97.25 113 LEU A N 1
ATOM 943 C CA . LEU A 1 113 ? 13.293 14.372 1.295 1.00 97.25 113 LEU A CA 1
ATOM 944 C C . LEU A 1 113 ? 13.161 15.044 -0.076 1.00 97.25 113 LEU A C 1
ATOM 946 O O . LEU A 1 113 ? 13.579 14.473 -1.085 1.00 97.25 113 LEU A O 1
ATOM 950 N N . LYS A 1 114 ? 12.607 16.260 -0.118 1.00 97.19 114 LYS A N 1
ATOM 951 C CA . LYS A 1 114 ? 12.505 17.058 -1.341 1.00 97.19 114 LYS A CA 1
ATOM 952 C C . LYS A 1 114 ? 13.890 17.430 -1.874 1.00 97.19 114 LYS A C 1
ATOM 954 O O . LYS A 1 114 ? 14.172 17.138 -3.033 1.00 97.19 114 LYS A O 1
ATOM 959 N N . ALA A 1 115 ? 14.758 17.989 -1.031 1.00 98.00 115 ALA A N 1
ATOM 960 C CA . ALA A 1 115 ? 16.126 18.346 -1.402 1.00 98.00 115 ALA A CA 1
ATOM 961 C C . ALA A 1 115 ? 16.919 17.121 -1.884 1.00 98.00 115 ALA A C 1
ATOM 963 O O . ALA A 1 115 ? 17.618 17.186 -2.892 1.00 98.00 115 ALA A O 1
ATOM 964 N N . HIS A 1 116 ? 16.757 15.972 -1.222 1.00 98.00 116 HIS A N 1
ATOM 965 C CA . HIS A 1 116 ? 17.351 14.716 -1.667 1.00 98.00 116 HIS A CA 1
ATOM 966 C C . HIS A 1 116 ? 16.834 14.297 -3.050 1.00 98.00 116 HIS A C 1
ATOM 968 O O . HIS A 1 116 ? 17.633 13.957 -3.918 1.00 98.00 116 HIS A O 1
ATOM 974 N N . ARG A 1 117 ? 15.515 14.350 -3.291 1.00 96.69 117 ARG A N 1
ATOM 975 C CA . ARG A 1 117 ? 14.924 14.024 -4.602 1.00 96.69 117 ARG A CA 1
ATOM 976 C C . ARG A 1 117 ? 15.479 14.925 -5.707 1.00 96.69 117 ARG A C 1
ATOM 978 O O . ARG A 1 117 ? 15.813 14.429 -6.779 1.00 96.69 117 ARG A O 1
ATOM 985 N N . GLU A 1 118 ? 15.613 16.219 -5.440 1.00 96.75 118 GLU A N 1
ATOM 986 C CA . GLU A 1 118 ? 16.207 17.180 -6.374 1.00 96.75 118 GLU A CA 1
ATOM 987 C C . GLU A 1 118 ? 17.694 16.888 -6.631 1.00 96.75 118 GLU A C 1
ATOM 989 O O . GLU A 1 118 ? 18.148 16.970 -7.770 1.00 96.75 118 GLU A O 1
ATOM 994 N N . ALA A 1 119 ? 18.445 16.483 -5.603 1.00 97.44 119 ALA A N 1
ATOM 995 C CA . ALA A 1 119 ? 19.877 16.212 -5.703 1.00 97.44 119 ALA A CA 1
ATOM 996 C C . ALA A 1 119 ? 20.230 14.841 -6.310 1.00 97.44 119 ALA A C 1
ATOM 998 O O . ALA A 1 119 ? 21.327 14.687 -6.844 1.00 97.44 119 ALA A O 1
ATOM 999 N N . THR A 1 120 ? 19.351 13.836 -6.217 1.00 97.38 120 THR A N 1
ATOM 1000 C CA . THR A 1 120 ? 19.663 12.455 -6.637 1.00 97.38 120 THR A CA 1
ATOM 1001 C C . THR A 1 120 ? 18.737 11.928 -7.729 1.00 97.38 120 THR A C 1
ATOM 1003 O O . THR A 1 120 ? 19.214 11.390 -8.730 1.00 97.38 120 THR A O 1
ATOM 1006 N N . TYR A 1 121 ? 17.423 12.114 -7.587 1.00 96.81 121 TYR A N 1
ATOM 1007 C CA . TYR A 1 121 ? 16.439 11.551 -8.510 1.00 96.81 121 TYR A CA 1
ATOM 1008 C C . TYR A 1 121 ? 16.327 12.358 -9.802 1.00 96.81 121 TYR A C 1
ATOM 1010 O O . TYR A 1 121 ? 16.291 11.780 -10.881 1.00 96.81 121 TYR A O 1
ATOM 1018 N N . PHE A 1 122 ? 16.329 13.691 -9.734 1.00 97.44 122 PHE A N 1
ATOM 1019 C CA . PHE A 1 122 ? 16.268 14.513 -10.949 1.00 97.44 122 PHE A CA 1
ATOM 1020 C C . PHE A 1 122 ? 17.481 14.314 -11.869 1.00 97.44 122 PHE A C 1
ATOM 1022 O O . PHE A 1 122 ? 17.271 14.147 -13.069 1.00 97.44 122 PHE A O 1
ATOM 1029 N N . PRO A 1 123 ? 18.725 14.209 -11.361 1.00 97.88 123 PRO A N 1
ATOM 1030 C CA . PRO A 1 123 ? 19.849 13.788 -12.189 1.00 97.88 123 PRO A CA 1
ATOM 1031 C C . PRO A 1 123 ? 19.672 12.392 -12.800 1.00 97.88 123 PRO A C 1
ATOM 1033 O O . PRO A 1 123 ? 20.103 12.163 -13.928 1.00 97.88 123 PRO A O 1
ATOM 1036 N N . LEU A 1 124 ? 19.069 11.437 -12.086 1.00 97.62 124 LEU A N 1
ATOM 1037 C CA . LEU A 1 124 ? 18.753 10.125 -12.659 1.00 97.62 124 LEU A CA 1
ATOM 1038 C C . LEU A 1 124 ? 17.771 10.258 -13.835 1.00 97.62 124 LEU A C 1
ATOM 1040 O O . LEU A 1 124 ? 18.019 9.680 -14.891 1.00 97.62 124 LEU A O 1
ATOM 1044 N N . LEU A 1 125 ? 16.703 11.039 -13.667 1.00 97.38 125 LEU A N 1
ATOM 1045 C CA . LEU A 1 125 ? 15.707 11.290 -14.709 1.00 97.38 125 LEU A CA 1
ATOM 1046 C C . LEU A 1 125 ? 16.316 11.985 -15.933 1.00 97.38 125 LEU A C 1
ATOM 1048 O O . LEU A 1 125 ? 16.081 11.549 -17.053 1.00 97.38 125 LEU A O 1
ATOM 1052 N N . ASP A 1 126 ? 17.155 13.000 -15.727 1.00 98.00 126 ASP A N 1
ATOM 1053 C CA . ASP A 1 126 ? 17.911 13.669 -16.794 1.00 98.00 126 ASP A CA 1
ATOM 1054 C C . ASP A 1 126 ? 18.808 12.680 -17.561 1.00 98.00 126 ASP A C 1
ATOM 1056 O O . ASP A 1 126 ? 18.753 12.612 -18.785 1.00 98.00 126 ASP A O 1
ATOM 1060 N N . ALA A 1 127 ? 19.565 11.829 -16.856 1.00 97.44 127 ALA A N 1
ATOM 1061 C CA . ALA A 1 127 ? 20.415 10.825 -17.503 1.00 97.44 127 ALA A CA 1
ATOM 1062 C C . ALA A 1 127 ? 19.611 9.798 -18.309 1.00 97.44 127 ALA A C 1
ATOM 1064 O O . ALA A 1 127 ? 20.007 9.447 -19.422 1.00 97.44 127 ALA A O 1
ATOM 1065 N N . ALA A 1 128 ? 18.479 9.339 -17.767 1.00 96.75 128 ALA A N 1
ATOM 1066 C CA . ALA A 1 128 ? 17.561 8.478 -18.495 1.00 96.75 128 ALA A CA 1
ATOM 1067 C C . ALA A 1 128 ? 17.033 9.187 -19.741 1.00 96.75 128 ALA A C 1
ATOM 1069 O O . ALA A 1 128 ? 17.162 8.655 -20.839 1.00 96.75 128 ALA A O 1
ATOM 1070 N N . PHE A 1 129 ? 16.523 10.407 -19.603 1.00 97.44 129 PHE A N 1
ATOM 1071 C CA . PHE A 1 129 ? 15.936 11.137 -20.717 1.00 97.44 129 PHE A CA 1
ATOM 1072 C C . PHE A 1 129 ? 16.950 11.412 -21.832 1.00 97.44 129 PHE A C 1
ATOM 1074 O O . PHE A 1 129 ? 16.699 11.084 -22.991 1.00 97.44 129 PHE A O 1
ATOM 1081 N N . SER A 1 130 ? 18.133 11.916 -21.478 1.00 96.75 130 SER A N 1
ATOM 1082 C CA . SER A 1 130 ? 19.235 12.113 -22.419 1.00 96.75 130 SER A CA 1
ATOM 1083 C C . SER A 1 130 ? 19.617 10.828 -23.143 1.00 96.75 130 SER A C 1
ATOM 1085 O O . SER A 1 130 ? 19.764 10.847 -24.364 1.00 96.75 130 SER A O 1
ATOM 1087 N N . TRP A 1 131 ? 19.729 9.705 -22.423 1.00 95.88 131 TRP A N 1
ATOM 1088 C CA . TRP A 1 131 ? 20.009 8.407 -23.033 1.00 95.88 131 TRP A CA 1
ATOM 1089 C C . TRP A 1 131 ? 18.921 7.999 -24.026 1.00 95.88 131 TRP A C 1
ATOM 1091 O O . TRP A 1 131 ? 19.223 7.628 -25.160 1.00 95.88 131 TRP A O 1
ATOM 1101 N N . ARG A 1 132 ? 17.649 8.083 -23.625 1.00 95.19 132 ARG A N 1
ATOM 1102 C CA . ARG A 1 132 ? 16.526 7.552 -24.412 1.00 95.19 132 ARG A CA 1
ATOM 1103 C C . ARG A 1 132 ? 16.204 8.359 -25.671 1.00 95.19 132 ARG A C 1
ATOM 1105 O O . ARG A 1 132 ? 15.579 7.813 -26.573 1.00 95.19 132 ARG A O 1
ATOM 1112 N N . LEU A 1 133 ? 16.682 9.598 -25.788 1.00 93.19 133 LEU A N 1
ATOM 1113 C CA . LEU A 1 133 ? 16.545 10.414 -27.003 1.00 93.19 133 LEU A CA 1
ATOM 1114 C C . LEU A 1 133 ? 17.512 10.033 -28.142 1.00 93.19 133 LEU A C 1
ATOM 1116 O O . LEU A 1 133 ? 17.414 10.586 -29.240 1.00 93.19 133 LEU A O 1
ATOM 1120 N N . GLY A 1 134 ? 18.459 9.116 -27.920 1.00 90.69 134 GLY A N 1
ATOM 1121 C CA . GLY A 1 134 ? 19.399 8.700 -28.962 1.00 90.69 134 GLY A CA 1
ATOM 1122 C C . GLY A 1 134 ? 18.731 7.944 -30.125 1.00 90.69 134 GLY A C 1
ATOM 1123 O O . GLY A 1 134 ? 17.863 7.098 -29.932 1.00 90.69 134 GLY A O 1
ATOM 1124 N N . ILE A 1 135 ? 19.190 8.202 -31.356 1.00 82.06 135 ILE A N 1
ATOM 1125 C CA . ILE A 1 135 ? 18.549 7.731 -32.604 1.00 82.06 135 ILE A CA 1
ATOM 1126 C C . ILE A 1 135 ? 18.659 6.202 -32.813 1.00 82.06 135 ILE A C 1
ATOM 1128 O O . ILE A 1 135 ? 17.849 5.627 -33.532 1.00 82.06 135 ILE A O 1
ATOM 1132 N N . ASN A 1 136 ? 19.613 5.522 -32.161 1.00 84.12 136 ASN A N 1
ATOM 1133 C CA . ASN A 1 136 ? 19.866 4.079 -32.320 1.00 84.12 136 ASN A CA 1
ATOM 1134 C C . ASN A 1 136 ? 20.046 3.344 -30.979 1.00 84.12 136 ASN A C 1
ATOM 1136 O O . ASN A 1 136 ? 20.888 2.454 -30.857 1.00 84.12 136 ASN A O 1
ATOM 1140 N N . VAL A 1 137 ? 19.291 3.729 -29.951 1.00 85.50 137 VAL A N 1
ATOM 1141 C CA . VAL A 1 137 ? 19.444 3.149 -28.610 1.00 85.50 137 VAL A CA 1
ATOM 1142 C C . VAL A 1 137 ? 18.587 1.889 -28.464 1.00 85.50 137 VAL A C 1
ATOM 1144 O O . VAL A 1 137 ? 17.408 1.870 -28.821 1.00 85.50 137 VAL A O 1
ATOM 1147 N N . ALA A 1 138 ? 19.171 0.815 -27.924 1.00 82.00 138 ALA A N 1
ATOM 1148 C CA . ALA A 1 138 ? 18.446 -0.426 -27.654 1.00 82.00 138 ALA A CA 1
ATOM 1149 C C . ALA A 1 138 ? 17.271 -0.188 -26.685 1.00 82.00 138 ALA A C 1
ATOM 1151 O O . ALA A 1 138 ? 17.343 0.660 -25.794 1.00 82.00 138 ALA A O 1
ATOM 1152 N N . LYS A 1 139 ? 16.173 -0.937 -26.841 1.00 81.81 139 LYS A N 1
ATOM 1153 C CA . LYS A 1 139 ? 15.014 -0.847 -25.935 1.00 81.81 139 LYS A CA 1
ATOM 1154 C C . LYS A 1 139 ? 15.407 -1.188 -24.502 1.00 81.81 139 LYS A C 1
ATOM 1156 O O . LYS A 1 139 ? 16.137 -2.156 -24.287 1.00 81.81 139 LYS A O 1
ATOM 1161 N N . HIS A 1 140 ? 14.897 -0.421 -23.543 1.00 84.12 140 HIS A N 1
ATOM 1162 C CA . HIS A 1 140 ? 15.157 -0.667 -22.135 1.00 84.12 140 HIS A CA 1
ATOM 1163 C C . HIS A 1 140 ? 13.990 -0.162 -21.277 1.00 84.12 140 HIS A C 1
ATOM 1165 O O . HIS A 1 140 ? 14.013 0.966 -20.784 1.00 84.12 140 HIS A O 1
ATOM 1171 N N . ASP A 1 141 ? 13.015 -1.035 -21.017 1.00 74.06 141 ASP A N 1
ATOM 1172 C CA . ASP A 1 141 ? 11.732 -0.694 -20.382 1.00 74.06 141 ASP A CA 1
ATOM 1173 C C . ASP A 1 141 ? 11.853 0.124 -19.083 1.00 74.06 141 ASP A C 1
ATOM 1175 O O . ASP A 1 141 ? 11.031 0.994 -18.808 1.00 74.06 141 ASP A O 1
ATOM 1179 N N . GLY A 1 142 ? 12.865 -0.151 -18.252 1.00 74.88 142 GLY A N 1
ATOM 1180 C CA . GLY A 1 142 ? 13.076 0.592 -17.004 1.00 74.88 142 GLY A CA 1
ATOM 1181 C C . GLY A 1 142 ? 13.571 2.025 -17.218 1.00 74.88 142 GLY A C 1
ATOM 1182 O O . GLY A 1 142 ? 13.217 2.915 -16.456 1.00 74.88 142 GLY A O 1
ATOM 1183 N N . ALA A 1 143 ? 14.362 2.249 -18.265 1.00 86.06 143 ALA A N 1
ATOM 1184 C CA . ALA A 1 143 ? 14.933 3.555 -18.576 1.00 86.06 143 ALA A CA 1
ATOM 1185 C C . ALA A 1 143 ? 13.978 4.374 -19.449 1.00 86.06 143 ALA A C 1
ATOM 1187 O O . ALA A 1 143 ? 13.906 5.584 -19.273 1.00 86.06 143 ALA A O 1
ATOM 1188 N N . ASP A 1 144 ? 13.198 3.706 -20.307 1.00 87.75 144 ASP A N 1
ATOM 1189 C CA . ASP A 1 144 ? 12.073 4.301 -21.032 1.00 87.75 144 ASP A CA 1
ATOM 1190 C C . ASP A 1 144 ? 11.073 4.930 -20.043 1.00 87.75 144 ASP A C 1
ATOM 1192 O O . ASP A 1 144 ? 10.784 6.115 -20.138 1.00 87.75 144 ASP A O 1
ATOM 1196 N N . LYS A 1 145 ? 10.671 4.208 -18.985 1.00 85.69 145 LYS A N 1
ATOM 1197 C CA . LYS A 1 145 ? 9.780 4.760 -17.941 1.00 85.69 145 LYS A CA 1
ATOM 1198 C C . LYS A 1 145 ? 10.349 5.977 -17.209 1.00 85.69 145 LYS A C 1
ATOM 1200 O O . LYS A 1 145 ? 9.602 6.892 -16.878 1.00 85.69 145 LYS A O 1
ATOM 1205 N N . LEU A 1 146 ? 11.650 5.972 -16.912 1.00 88.19 146 LEU A N 1
ATOM 1206 C CA . LEU A 1 146 ? 12.310 7.110 -16.263 1.00 88.19 146 LEU A CA 1
ATOM 1207 C C . LEU A 1 146 ? 12.381 8.319 -17.207 1.00 88.19 146 LEU A C 1
ATOM 1209 O O . LEU A 1 146 ? 12.225 9.448 -16.755 1.00 88.19 146 LEU A O 1
ATOM 1213 N N . ALA A 1 147 ? 12.588 8.095 -18.505 1.00 93.69 147 ALA A N 1
ATOM 1214 C CA . ALA A 1 147 ? 12.561 9.155 -19.506 1.00 93.69 147 ALA A CA 1
ATOM 1215 C C . ALA A 1 147 ? 11.151 9.743 -19.679 1.00 93.69 147 ALA A C 1
ATOM 1217 O O . ALA A 1 147 ? 11.012 10.963 -19.664 1.00 93.69 147 ALA A O 1
ATOM 1218 N N . ASP A 1 148 ? 10.117 8.899 -19.741 1.00 90.31 148 ASP A N 1
ATOM 1219 C CA . ASP A 1 148 ? 8.718 9.344 -19.785 1.00 90.31 148 ASP A CA 1
ATOM 1220 C C . ASP A 1 148 ? 8.375 10.202 -18.550 1.00 90.31 148 ASP A C 1
ATOM 1222 O O . ASP A 1 148 ? 7.746 11.255 -18.658 1.00 90.31 148 ASP A O 1
ATOM 1226 N N . GLU A 1 149 ? 8.823 9.791 -17.355 1.00 91.31 149 GLU A N 1
ATOM 1227 C CA . GLU A 1 149 ? 8.641 10.584 -16.132 1.00 91.31 149 GLU A CA 1
ATOM 1228 C C . GLU A 1 149 ? 9.392 11.920 -16.194 1.00 91.31 149 GLU A C 1
ATOM 1230 O O . GLU A 1 149 ? 8.845 12.953 -15.801 1.00 91.31 149 GLU A O 1
ATOM 1235 N N . ALA A 1 150 ? 10.625 11.924 -16.704 1.00 96.56 150 ALA A N 1
ATOM 1236 C CA . ALA A 1 150 ? 11.404 13.142 -16.886 1.00 96.56 150 ALA A CA 1
ATOM 1237 C C . ALA A 1 150 ? 10.682 14.142 -17.804 1.00 96.56 150 ALA A C 1
ATOM 1239 O O . ALA A 1 150 ? 10.589 15.326 -17.469 1.00 96.56 150 ALA A O 1
ATOM 1240 N N . GLU A 1 151 ? 10.128 13.655 -18.917 1.00 94.31 151 GLU A N 1
ATOM 1241 C CA . GLU A 1 151 ? 9.362 14.454 -19.872 1.00 94.31 151 GLU A CA 1
ATOM 1242 C C . GLU A 1 151 ? 8.094 15.034 -19.229 1.00 94.31 151 GLU A C 1
ATOM 1244 O O . GLU A 1 151 ? 7.862 16.242 -19.309 1.00 94.31 151 GLU A O 1
ATOM 1249 N N . MET A 1 152 ? 7.323 14.217 -18.500 1.00 94.69 152 MET A N 1
ATOM 1250 C CA . MET A 1 152 ? 6.132 14.676 -17.769 1.00 94.69 152 MET A CA 1
ATOM 1251 C C . MET A 1 152 ? 6.449 15.752 -16.721 1.00 94.69 152 MET A C 1
ATOM 1253 O O . MET A 1 152 ? 5.652 16.664 -16.503 1.00 94.69 152 MET A O 1
ATOM 1257 N N . LEU A 1 153 ? 7.612 15.663 -16.071 1.00 91.62 153 LEU A N 1
ATOM 1258 C CA . LEU A 1 153 ? 8.074 16.642 -15.085 1.00 91.62 153 LEU A CA 1
ATOM 1259 C C . LEU A 1 153 ? 8.727 17.883 -15.718 1.00 91.62 153 LEU A C 1
ATOM 1261 O O . LEU A 1 153 ? 9.133 18.792 -14.992 1.00 91.62 153 LEU A O 1
ATOM 1265 N N . GLY A 1 154 ? 8.833 17.942 -17.050 1.00 95.38 154 GLY A N 1
ATOM 1266 C CA . GLY A 1 154 ? 9.457 19.051 -17.772 1.00 95.38 154 GLY A CA 1
ATOM 1267 C C . GLY A 1 154 ? 10.969 19.154 -17.555 1.00 95.38 154 GLY A C 1
ATOM 1268 O O . GLY A 1 154 ? 11.544 20.233 -17.733 1.00 95.38 154 GLY A O 1
ATOM 1269 N N . ILE A 1 155 ? 11.621 18.059 -17.153 1.00 94.56 155 ILE A N 1
ATOM 1270 C CA . ILE A 1 155 ? 13.077 17.994 -17.017 1.00 94.56 155 ILE A CA 1
ATOM 1271 C C . ILE A 1 155 ? 13.680 18.050 -18.416 1.00 94.56 155 ILE A C 1
ATOM 1273 O O . ILE A 1 155 ? 13.274 17.315 -19.312 1.00 94.56 155 ILE A O 1
ATOM 1277 N N . LYS A 1 156 ? 14.653 18.938 -18.618 1.00 94.50 156 LYS A N 1
ATOM 1278 C CA . LYS A 1 156 ? 15.342 19.061 -19.902 1.00 94.50 156 LYS A CA 1
ATOM 1279 C C . LYS A 1 156 ? 16.591 18.184 -19.911 1.00 94.50 156 LYS A C 1
ATOM 1281 O O . LYS A 1 156 ? 17.349 18.269 -18.946 1.00 94.50 156 LYS A O 1
ATOM 1286 N N . PRO A 1 157 ? 16.829 17.419 -20.989 1.00 95.38 157 PRO A N 1
ATOM 1287 C CA . PRO A 1 157 ? 18.044 16.630 -21.134 1.00 95.38 157 PRO A CA 1
ATOM 1288 C C . PRO A 1 157 ? 19.255 17.565 -21.202 1.00 95.38 157 PRO A C 1
ATOM 1290 O O . PRO A 1 157 ? 19.268 18.513 -21.992 1.00 95.38 157 PRO A O 1
ATOM 1293 N N . THR A 1 158 ? 20.263 17.319 -20.367 1.00 96.56 158 THR A N 1
ATOM 1294 C CA . THR A 1 158 ? 21.463 18.172 -20.272 1.00 96.56 158 THR A CA 1
ATOM 1295 C C . THR A 1 158 ? 22.725 17.529 -20.840 1.00 96.56 158 THR A C 1
ATOM 1297 O O . THR A 1 158 ? 23.737 18.210 -21.000 1.00 96.56 158 THR A O 1
ATOM 1300 N N . MET A 1 159 ? 22.666 16.240 -21.174 1.00 96.19 159 MET A N 1
ATOM 1301 C CA . MET A 1 159 ? 23.800 15.468 -21.688 1.00 96.19 159 MET A CA 1
ATOM 1302 C C . MET A 1 159 ? 23.476 14.766 -23.008 1.00 96.19 159 MET A C 1
ATOM 1304 O O . MET A 1 159 ? 22.313 14.653 -23.408 1.00 96.19 159 MET A O 1
ATOM 1308 N N . THR A 1 160 ? 24.516 14.288 -23.688 1.00 96.31 160 THR A N 1
ATOM 1309 C CA . THR A 1 160 ? 24.373 13.430 -24.871 1.00 96.31 160 THR A CA 1
ATOM 1310 C C . THR A 1 160 ? 23.813 12.054 -24.495 1.00 96.31 160 THR A C 1
ATOM 1312 O O . THR A 1 160 ? 23.855 11.641 -23.333 1.00 96.31 160 THR A O 1
ATOM 1315 N N . ALA A 1 161 ? 23.305 11.309 -25.481 1.00 94.81 161 ALA A N 1
ATOM 1316 C CA . ALA A 1 161 ? 22.761 9.972 -25.237 1.00 94.81 161 ALA A CA 1
ATOM 1317 C C . ALA A 1 161 ? 23.807 8.992 -24.677 1.00 94.81 161 ALA A C 1
ATOM 1319 O O . ALA A 1 161 ? 23.507 8.216 -23.772 1.00 94.81 161 ALA A O 1
ATOM 1320 N N . GLU A 1 162 ? 25.043 9.076 -25.169 1.00 94.06 162 GLU A N 1
ATOM 1321 C CA . GLU A 1 162 ? 26.174 8.247 -24.734 1.00 94.06 162 GLU A CA 1
ATOM 1322 C C . GLU A 1 162 ? 26.604 8.576 -23.295 1.00 94.06 162 GLU A C 1
ATOM 1324 O O . GLU A 1 162 ? 26.885 7.680 -22.497 1.00 94.06 162 GLU A O 1
ATOM 1329 N N . GLU A 1 163 ? 26.616 9.862 -22.929 1.00 95.88 163 GLU A N 1
ATOM 1330 C CA . GLU A 1 163 ? 26.876 10.290 -21.551 1.00 95.88 163 GLU A CA 1
ATOM 1331 C C . GLU A 1 163 ? 25.771 9.822 -20.601 1.00 95.88 163 GLU A C 1
ATOM 1333 O O . GLU A 1 163 ? 26.080 9.304 -19.527 1.00 95.88 163 GLU A O 1
ATOM 1338 N N . GLY A 1 164 ? 24.503 9.946 -21.013 1.00 95.38 164 GLY A N 1
ATOM 1339 C CA . GLY A 1 164 ? 23.344 9.468 -20.259 1.00 95.38 164 GLY A CA 1
ATOM 1340 C C . GLY A 1 164 ? 23.422 7.971 -19.967 1.00 95.38 164 GLY A C 1
ATOM 1341 O O . GLY A 1 164 ? 23.307 7.560 -18.810 1.00 95.38 164 GLY A O 1
ATOM 1342 N N . GLU A 1 165 ? 23.715 7.162 -20.990 1.00 94.75 165 GLU A N 1
ATOM 1343 C CA . GLU A 1 165 ? 23.891 5.711 -20.860 1.00 94.75 165 GLU A CA 1
ATOM 1344 C C . GLU A 1 165 ? 24.980 5.350 -19.850 1.00 94.75 165 GLU A C 1
ATOM 1346 O O . GLU A 1 165 ? 24.815 4.455 -19.018 1.00 94.75 165 GLU A O 1
ATOM 1351 N N . LYS A 1 166 ? 26.102 6.071 -19.903 1.00 95.38 166 LYS A N 1
ATOM 1352 C CA . LYS A 1 166 ? 27.260 5.799 -19.056 1.00 95.38 166 LYS A CA 1
ATOM 1353 C C . LYS A 1 166 ? 26.978 6.064 -17.578 1.00 95.38 166 LYS A C 1
ATOM 1355 O O . LYS A 1 166 ? 27.522 5.362 -16.730 1.00 95.38 166 LYS A O 1
ATOM 1360 N N . VAL A 1 167 ? 26.164 7.074 -17.259 1.00 96.94 167 VAL A N 1
ATOM 1361 C CA . VAL A 1 167 ? 25.964 7.532 -15.872 1.00 96.94 167 VAL A CA 1
ATOM 1362 C C . VAL A 1 167 ? 24.662 7.051 -15.232 1.00 96.94 167 VAL A C 1
ATOM 1364 O O . VAL A 1 167 ? 24.543 7.126 -14.008 1.00 96.94 167 VAL A O 1
ATOM 1367 N N . ILE A 1 168 ? 23.686 6.562 -16.008 1.00 92.75 168 ILE A N 1
ATOM 1368 C CA . ILE A 1 168 ? 22.348 6.228 -15.489 1.00 92.75 168 ILE A CA 1
ATOM 1369 C C . ILE A 1 168 ? 22.395 5.210 -14.344 1.00 92.75 168 ILE A C 1
ATOM 1371 O O . ILE A 1 168 ? 21.723 5.394 -13.332 1.00 92.75 168 ILE A O 1
ATOM 1375 N N . TRP A 1 169 ? 23.228 4.173 -14.449 1.00 89.38 169 TRP A N 1
ATOM 1376 C CA . TRP A 1 169 ? 23.305 3.114 -13.440 1.00 89.38 169 TRP A CA 1
ATOM 1377 C C . TRP A 1 169 ? 23.936 3.585 -12.134 1.00 89.38 169 TRP A C 1
ATOM 1379 O O . TRP A 1 169 ? 23.453 3.240 -11.052 1.00 89.38 169 TRP A O 1
ATOM 1389 N N . ASP A 1 170 ? 24.959 4.434 -12.226 1.00 94.69 170 ASP A N 1
ATOM 1390 C CA . ASP A 1 170 ? 25.572 5.055 -11.056 1.00 94.69 170 ASP A CA 1
ATOM 1391 C C . ASP A 1 170 ? 24.599 6.017 -10.374 1.00 94.69 170 ASP A C 1
ATOM 1393 O O . ASP A 1 170 ? 24.443 5.963 -9.152 1.00 94.69 170 ASP A O 1
ATOM 1397 N N . ARG A 1 171 ? 23.877 6.842 -11.145 1.00 96.25 171 ARG A N 1
ATOM 1398 C CA . ARG A 1 171 ? 22.847 7.750 -10.613 1.00 96.25 171 ARG A CA 1
ATOM 1399 C C . ARG A 1 171 ? 21.674 6.990 -9.999 1.00 96.25 171 ARG A C 1
ATOM 1401 O O . ARG A 1 171 ? 21.193 7.378 -8.938 1.00 96.25 171 ARG A O 1
ATOM 1408 N N . HIS A 1 172 ? 21.266 5.874 -10.602 1.00 92.44 172 HIS A N 1
ATOM 1409 C CA . HIS A 1 172 ? 20.227 5.008 -10.052 1.00 92.44 172 HIS A CA 1
ATOM 1410 C C . HIS A 1 172 ? 20.667 4.423 -8.710 1.00 92.44 172 HIS A C 1
ATOM 1412 O O . HIS A 1 172 ? 19.923 4.488 -7.733 1.00 92.44 172 HIS A O 1
ATOM 1418 N N . ARG A 1 173 ? 21.906 3.923 -8.621 1.00 90.94 173 ARG A N 1
ATOM 1419 C CA . ARG A 1 173 ? 22.473 3.449 -7.354 1.00 90.94 173 ARG A CA 1
ATOM 1420 C C . ARG A 1 173 ? 22.513 4.563 -6.309 1.00 90.94 173 ARG A C 1
ATOM 1422 O O . ARG A 1 173 ? 22.067 4.329 -5.191 1.00 90.94 173 ARG A O 1
ATOM 1429 N N . ILE A 1 174 ? 23.001 5.755 -6.666 1.00 93.69 174 ILE A N 1
ATOM 1430 C CA . ILE A 1 174 ? 23.059 6.923 -5.771 1.00 93.69 174 ILE A CA 1
ATOM 1431 C C . ILE A 1 174 ? 21.668 7.257 -5.233 1.00 93.69 174 ILE A C 1
ATOM 1433 O O . ILE A 1 174 ? 21.520 7.377 -4.022 1.00 93.69 174 ILE A O 1
ATOM 1437 N N . TRP A 1 175 ? 20.650 7.357 -6.086 1.00 93.88 175 TRP A N 1
ATOM 1438 C CA . TRP A 1 175 ? 19.273 7.599 -5.648 1.00 93.88 175 TRP A CA 1
ATOM 1439 C C . TRP A 1 175 ? 18.751 6.497 -4.717 1.00 93.88 175 TRP A C 1
ATOM 1441 O O . TRP A 1 175 ? 18.074 6.773 -3.730 1.00 93.88 175 TRP A O 1
ATOM 1451 N N . PHE A 1 176 ? 19.090 5.242 -5.005 1.00 90.56 176 PHE A N 1
ATOM 1452 C CA . PHE A 1 176 ? 18.548 4.110 -4.271 1.00 90.56 176 PHE A CA 1
ATOM 1453 C C . PHE A 1 176 ? 19.141 3.945 -2.866 1.00 90.56 176 PHE A C 1
ATOM 1455 O O . PHE A 1 176 ? 18.428 3.539 -1.950 1.00 90.56 176 PHE A O 1
ATOM 1462 N N . VAL A 1 177 ? 20.438 4.216 -2.684 1.00 91.38 177 VAL A N 1
ATOM 1463 C CA . VAL A 1 177 ? 21.151 3.899 -1.428 1.00 91.38 177 VAL A CA 1
ATOM 1464 C C . VAL A 1 177 ? 21.593 5.118 -0.626 1.00 91.38 177 VAL A C 1
ATOM 1466 O O . VAL A 1 177 ? 21.998 4.951 0.523 1.00 91.38 177 VAL A O 1
ATOM 1469 N N . THR A 1 178 ? 21.559 6.323 -1.201 1.00 95.50 178 THR A N 1
ATOM 1470 C CA . THR A 1 178 ? 21.993 7.531 -0.489 1.00 95.50 178 THR A CA 1
ATOM 1471 C C . THR A 1 178 ? 20.949 7.923 0.565 1.00 95.50 178 THR A C 1
ATOM 1473 O O . THR A 1 178 ? 19.766 8.024 0.235 1.00 95.50 178 THR A O 1
ATOM 1476 N N . PRO A 1 179 ? 21.360 8.168 1.819 1.00 96.88 179 PRO A N 1
ATOM 1477 C CA . PRO A 1 179 ? 20.483 8.714 2.850 1.00 96.88 179 PRO A CA 1
ATOM 1478 C C . PRO A 1 179 ? 19.937 10.096 2.465 1.00 96.88 179 PRO A C 1
ATOM 1480 O O . PRO A 1 179 ? 20.641 10.928 1.892 1.00 96.88 179 PRO A O 1
ATOM 1483 N N . ALA A 1 180 ? 18.681 10.356 2.796 1.00 97.56 180 ALA A N 1
ATOM 1484 C CA . ALA A 1 180 ? 18.025 11.647 2.627 1.00 97.56 180 ALA A CA 1
ATOM 1485 C C . ALA A 1 180 ? 17.964 12.449 3.930 1.00 97.56 180 ALA A C 1
ATOM 1487 O O . ALA A 1 180 ? 17.969 13.677 3.900 1.00 97.56 180 ALA A O 1
ATOM 1488 N N . LEU A 1 181 ? 17.879 11.770 5.077 1.00 97.50 181 LEU A N 1
ATOM 1489 C CA . LEU A 1 181 ? 17.566 12.418 6.353 1.00 97.50 181 LEU A CA 1
ATOM 1490 C C . LEU A 1 181 ? 18.786 12.755 7.224 1.00 97.50 181 LEU A C 1
ATOM 1492 O O . LEU A 1 181 ? 18.684 13.620 8.102 1.00 97.50 181 LEU A O 1
ATOM 1496 N N . ALA A 1 182 ? 19.933 12.126 6.970 1.00 95.38 182 ALA A N 1
ATOM 1497 C CA . ALA A 1 182 ? 21.209 12.383 7.640 1.00 95.38 182 ALA A CA 1
ATOM 1498 C C . ALA A 1 182 ? 22.393 12.051 6.715 1.00 95.38 182 ALA A C 1
ATOM 1500 O O . ALA A 1 182 ? 22.201 11.568 5.608 1.00 95.38 182 ALA A O 1
ATOM 1501 N N . GLU A 1 183 ? 23.627 12.278 7.171 1.00 92.44 183 GLU A N 1
ATOM 1502 C CA . GLU A 1 183 ? 24.836 11.924 6.405 1.00 92.44 183 GLU A CA 1
ATOM 1503 C C . GLU A 1 183 ? 25.054 10.409 6.283 1.00 92.44 183 GLU A C 1
ATOM 1505 O O . GLU A 1 183 ? 25.684 9.932 5.339 1.00 92.44 183 GLU A O 1
ATOM 1510 N N . LYS A 1 184 ? 24.569 9.640 7.262 1.00 93.44 184 LYS A N 1
ATOM 1511 C CA . LYS A 1 184 ? 24.750 8.189 7.344 1.00 93.44 184 LYS A CA 1
ATOM 1512 C C . LYS A 1 184 ? 23.397 7.501 7.316 1.00 93.44 184 LYS A C 1
ATOM 1514 O O . LYS A 1 184 ? 22.441 7.987 7.914 1.00 93.44 184 LYS A O 1
ATOM 1519 N N . ALA A 1 185 ? 23.352 6.344 6.658 1.00 91.25 185 ALA A N 1
ATOM 1520 C CA . ALA A 1 185 ? 22.169 5.498 6.661 1.00 91.25 185 ALA A CA 1
ATOM 1521 C C . ALA A 1 185 ? 21.846 5.055 8.098 1.00 91.25 185 ALA A C 1
ATOM 1523 O O . ALA A 1 185 ? 22.779 4.795 8.871 1.00 91.25 185 ALA A O 1
ATOM 1524 N N . PRO A 1 186 ? 20.561 4.924 8.458 1.00 93.62 186 PRO A N 1
ATOM 1525 C CA . PRO A 1 186 ? 20.180 4.412 9.763 1.00 93.62 186 PRO A CA 1
ATOM 1526 C C . PRO A 1 186 ? 20.711 2.983 9.937 1.00 93.62 186 PRO A C 1
ATOM 1528 O O . PRO A 1 186 ? 20.555 2.120 9.070 1.00 93.62 186 PRO A O 1
ATOM 1531 N N . ILE A 1 187 ? 21.376 2.744 11.066 1.00 89.75 187 ILE A N 1
ATOM 1532 C CA . ILE A 1 187 ? 21.887 1.429 11.463 1.00 89.75 187 ILE A CA 1
ATOM 1533 C C . ILE A 1 187 ? 21.022 0.926 12.610 1.00 89.75 187 ILE A C 1
ATOM 1535 O O . ILE A 1 187 ? 20.704 1.683 13.528 1.00 89.75 187 ILE A O 1
ATOM 1539 N N . LEU A 1 188 ? 20.651 -0.348 12.545 1.00 91.19 188 LEU A N 1
ATOM 1540 C CA . LEU A 1 188 ? 19.827 -1.005 13.544 1.00 91.19 188 LEU A CA 1
ATOM 1541 C C . LEU A 1 188 ? 20.279 -2.455 13.718 1.00 91.19 188 LEU A C 1
ATOM 1543 O O . LEU A 1 188 ? 20.520 -3.152 12.729 1.00 91.19 188 LEU A O 1
ATOM 1547 N N . SER A 1 189 ? 20.383 -2.908 14.965 1.00 90.38 189 SER A N 1
ATOM 1548 C CA . SER A 1 189 ? 20.654 -4.312 15.276 1.00 90.38 189 SER A CA 1
ATOM 1549 C C . SER A 1 189 ? 19.383 -5.172 15.237 1.00 90.38 189 SER A C 1
ATOM 1551 O O . SER A 1 189 ? 18.272 -4.699 15.484 1.00 90.38 189 SER A O 1
ATOM 1553 N N . LEU A 1 190 ? 19.546 -6.474 14.974 1.00 86.19 190 LEU A N 1
ATOM 1554 C CA . LEU A 1 190 ? 18.437 -7.439 15.032 1.00 86.19 190 LEU A CA 1
ATOM 1555 C C . LEU A 1 190 ? 17.794 -7.503 16.424 1.00 86.19 190 LEU A C 1
ATOM 1557 O O . LEU A 1 190 ? 16.593 -7.729 16.533 1.00 86.19 190 LEU A O 1
ATOM 1561 N N . GLU A 1 191 ? 18.582 -7.280 17.475 1.00 90.56 191 GLU A N 1
ATOM 1562 C CA . GLU A 1 191 ? 18.097 -7.258 18.853 1.00 90.56 191 GLU A CA 1
ATOM 1563 C C . GLU A 1 191 ? 17.197 -6.044 19.115 1.00 90.56 191 GLU A C 1
ATOM 1565 O O . GLU A 1 191 ? 16.078 -6.204 19.597 1.00 90.56 191 GLU A O 1
ATOM 1570 N N . GLU A 1 192 ? 17.633 -4.837 18.738 1.00 92.00 192 GLU A N 1
ATOM 1571 C CA . GLU A 1 192 ? 16.817 -3.622 18.876 1.00 92.00 192 GLU A CA 1
ATOM 1572 C C . GLU A 1 192 ? 15.507 -3.721 18.088 1.00 92.00 192 GLU A C 1
ATOM 1574 O O . GLU A 1 192 ? 14.469 -3.236 18.554 1.00 92.00 192 GLU A O 1
ATOM 1579 N N . HIS A 1 193 ? 15.549 -4.353 16.912 1.00 91.25 193 HIS A N 1
ATOM 1580 C CA . HIS A 1 193 ? 14.364 -4.628 16.108 1.00 91.25 193 HIS A CA 1
ATOM 1581 C C . HIS A 1 193 ? 13.409 -5.602 16.809 1.00 91.25 193 HIS A C 1
ATOM 1583 O O . HIS A 1 193 ? 12.226 -5.301 16.967 1.00 91.25 193 HIS A O 1
ATOM 1589 N N . ALA A 1 194 ? 13.922 -6.737 17.294 1.00 85.56 194 ALA A N 1
ATOM 1590 C CA . ALA A 1 194 ? 13.130 -7.739 18.004 1.00 85.56 194 ALA A CA 1
ATOM 1591 C C . ALA A 1 194 ? 12.451 -7.163 19.258 1.00 85.56 194 ALA A C 1
ATOM 1593 O O . ALA A 1 194 ? 11.283 -7.452 19.511 1.00 85.56 194 ALA A O 1
ATOM 1594 N N . GLN A 1 195 ? 13.139 -6.284 19.994 1.00 93.50 195 GLN A N 1
ATOM 1595 C CA . GLN A 1 195 ? 12.553 -5.579 21.137 1.00 93.50 195 GLN A CA 1
ATOM 1596 C C . GLN A 1 195 ? 11.344 -4.726 20.728 1.00 93.50 195 GLN A C 1
ATOM 1598 O O . GLN A 1 195 ? 10.362 -4.656 21.466 1.00 93.50 195 GLN A O 1
ATOM 1603 N N . LEU A 1 196 ? 11.394 -4.050 19.572 1.00 92.38 196 LEU A N 1
ATOM 1604 C CA . LEU A 1 196 ? 10.263 -3.244 19.101 1.00 92.38 196 LEU A CA 1
ATOM 1605 C C . LEU A 1 196 ? 9.102 -4.124 18.637 1.00 92.38 196 LEU A C 1
ATOM 1607 O O . LEU A 1 196 ? 7.953 -3.797 18.931 1.00 92.38 196 LEU A O 1
ATOM 1611 N N . VAL A 1 197 ? 9.393 -5.238 17.955 1.00 83.88 197 VAL A N 1
ATOM 1612 C CA . VAL A 1 197 ? 8.384 -6.244 17.583 1.00 83.88 197 VAL A CA 1
ATOM 1613 C C . VAL A 1 197 ? 7.623 -6.710 18.822 1.00 83.88 197 VAL A C 1
ATOM 1615 O O . VAL A 1 197 ? 6.398 -6.652 18.831 1.00 83.88 197 VAL A O 1
ATOM 1618 N N . GLU A 1 198 ? 8.340 -7.092 19.882 1.00 90.56 198 GLU A N 1
ATOM 1619 C CA . GLU A 1 198 ? 7.749 -7.566 21.137 1.00 90.56 198 GLU A CA 1
ATOM 1620 C C . GLU A 1 198 ? 6.788 -6.535 21.747 1.00 90.56 198 GLU A C 1
ATOM 1622 O O . GLU A 1 198 ? 5.639 -6.860 22.051 1.00 90.56 198 GLU A O 1
ATOM 1627 N N . VAL A 1 199 ? 7.226 -5.276 21.873 1.00 92.69 199 VAL A N 1
ATOM 1628 C CA . VAL A 1 199 ? 6.404 -4.194 22.441 1.00 92.69 199 VAL A CA 1
ATOM 1629 C C . VAL A 1 199 ? 5.167 -3.928 21.585 1.00 92.69 199 VAL A C 1
ATOM 1631 O O . VAL A 1 199 ? 4.061 -3.789 22.110 1.00 92.69 199 VAL A O 1
ATOM 1634 N N . VAL A 1 200 ? 5.319 -3.864 20.259 1.00 88.06 200 VAL A N 1
ATOM 1635 C CA . VAL A 1 200 ? 4.194 -3.608 19.349 1.00 88.06 200 VAL A CA 1
ATOM 1636 C C . VAL A 1 200 ? 3.195 -4.766 19.372 1.00 88.06 200 VAL A C 1
ATOM 1638 O O . VAL A 1 200 ? 1.990 -4.518 19.424 1.00 88.06 200 VAL A O 1
ATOM 1641 N N . ASP A 1 201 ? 3.660 -6.014 19.374 1.00 82.38 201 ASP A N 1
ATOM 1642 C CA . ASP A 1 201 ? 2.792 -7.192 19.437 1.00 82.38 201 ASP A CA 1
ATOM 1643 C C . ASP A 1 201 ? 2.030 -7.268 20.764 1.00 82.38 201 ASP A C 1
ATOM 1645 O O . ASP A 1 201 ? 0.822 -7.538 20.773 1.00 82.38 201 ASP A O 1
ATOM 1649 N N . GLU A 1 202 ? 2.694 -6.962 21.880 1.00 87.94 202 GLU A N 1
ATOM 1650 C CA . GLU A 1 202 ? 2.057 -6.895 23.193 1.00 87.94 202 GLU A CA 1
ATOM 1651 C C . GLU A 1 202 ? 1.015 -5.768 23.256 1.00 87.94 202 GLU A C 1
ATOM 1653 O O . GLU A 1 202 ? -0.106 -5.989 23.724 1.00 87.94 202 GLU A O 1
ATOM 1658 N N . LEU A 1 203 ? 1.311 -4.588 22.702 1.00 86.62 203 LEU A N 1
ATOM 1659 C CA . LEU A 1 203 ? 0.341 -3.496 22.589 1.00 86.62 203 LEU A CA 1
ATOM 1660 C C . LEU A 1 203 ? -0.877 -3.891 21.755 1.00 86.62 203 LEU A C 1
ATOM 1662 O O . LEU A 1 203 ? -2.009 -3.646 22.173 1.00 86.62 203 LEU A O 1
ATOM 1666 N N . VAL A 1 204 ? -0.675 -4.541 20.604 1.00 81.75 204 VAL A N 1
ATOM 1667 C CA . VAL A 1 204 ? -1.776 -5.064 19.779 1.00 81.75 204 VAL A CA 1
ATOM 1668 C C . VAL A 1 204 ? -2.615 -6.060 20.579 1.00 81.75 204 VAL A C 1
ATOM 1670 O O . VAL A 1 204 ? -3.847 -6.036 20.498 1.00 81.75 204 VAL A O 1
ATOM 1673 N N . ARG A 1 205 ? -1.975 -6.947 21.347 1.00 82.19 205 ARG A N 1
ATOM 1674 C CA . ARG A 1 205 ? -2.664 -7.942 22.173 1.00 82.19 205 ARG A CA 1
ATOM 1675 C C . ARG A 1 205 ? -3.521 -7.275 23.248 1.00 82.19 205 ARG A C 1
ATOM 1677 O O . ARG A 1 205 ? -4.697 -7.610 23.363 1.00 82.19 205 ARG A O 1
ATOM 1684 N N . GLN A 1 206 ? -2.959 -6.326 23.991 1.00 82.62 206 GLN A N 1
ATOM 1685 C CA . GLN A 1 206 ? -3.654 -5.588 25.050 1.00 82.62 206 GLN A CA 1
ATOM 1686 C C . GLN A 1 206 ? -4.790 -4.722 24.494 1.00 82.62 206 GLN A C 1
ATOM 1688 O O . GLN A 1 206 ? -5.876 -4.686 25.067 1.00 82.62 206 GLN A O 1
ATOM 1693 N N . PHE A 1 207 ? -4.583 -4.080 23.342 1.00 78.56 207 PHE A N 1
ATOM 1694 C CA . PHE A 1 207 ? -5.610 -3.273 22.687 1.00 78.56 207 PHE A CA 1
ATOM 1695 C C . PHE A 1 207 ? -6.822 -4.117 22.263 1.00 78.56 207 PHE A C 1
ATOM 1697 O O . PHE A 1 207 ? -7.958 -3.731 22.514 1.00 78.56 207 PHE A O 1
ATOM 1704 N N . ARG A 1 208 ? -6.605 -5.329 21.733 1.00 75.88 208 ARG A N 1
ATOM 1705 C CA . ARG A 1 208 ? -7.710 -6.260 21.422 1.00 75.88 208 ARG A CA 1
ATOM 1706 C C . ARG A 1 208 ? -8.514 -6.680 22.652 1.00 75.88 208 ARG A C 1
ATOM 1708 O O . ARG A 1 208 ? -9.705 -6.944 22.528 1.00 75.88 208 ARG A O 1
ATOM 1715 N N . LEU A 1 209 ? -7.884 -6.774 23.826 1.00 75.50 209 LEU A N 1
ATOM 1716 C CA . LEU A 1 209 ? -8.602 -7.079 25.068 1.00 75.50 209 LEU A CA 1
ATOM 1717 C C . LEU A 1 209 ? -9.532 -5.926 25.467 1.00 75.50 209 LEU A C 1
ATOM 1719 O O . LEU A 1 209 ? -10.635 -6.182 25.945 1.00 75.50 209 LEU A O 1
ATOM 1723 N N . LEU A 1 210 ? -9.134 -4.675 25.211 1.00 72.88 210 LEU A N 1
ATOM 1724 C CA . LEU A 1 210 ? -10.001 -3.510 25.415 1.00 72.88 210 LEU A CA 1
ATOM 1725 C C . LEU A 1 210 ? -11.217 -3.520 24.479 1.00 72.88 210 LEU A C 1
ATOM 1727 O O . LEU A 1 210 ? -12.307 -3.157 24.906 1.00 72.88 210 LEU A O 1
ATOM 1731 N N . GLU A 1 211 ? -11.047 -3.981 23.239 1.00 66.88 211 GLU A N 1
ATOM 1732 C CA . GLU A 1 211 ? -12.128 -4.121 22.248 1.00 66.88 211 GLU A CA 1
ATOM 1733 C C . GLU A 1 211 ? -13.081 -5.295 22.524 1.00 66.88 211 GLU A C 1
ATOM 1735 O O . GLU A 1 211 ? -14.143 -5.390 21.904 1.00 66.88 211 GLU A O 1
ATOM 1740 N N . SER A 1 212 ? -12.717 -6.211 23.426 1.00 51.44 212 SER A N 1
ATOM 1741 C CA . SER A 1 212 ? -13.545 -7.380 23.721 1.00 51.44 212 SER A CA 1
ATOM 1742 C C . SER A 1 212 ? -14.822 -6.986 24.491 1.00 51.44 212 SER A C 1
ATOM 1744 O O . SER A 1 212 ? -14.742 -6.194 25.432 1.00 51.44 212 SER A O 1
ATOM 1746 N N . PRO A 1 213 ? -16.003 -7.547 24.149 1.00 40.25 213 PRO A N 1
ATOM 1747 C CA . PRO A 1 213 ? -17.278 -7.216 24.802 1.00 40.25 213 PRO A CA 1
ATOM 1748 C C . PRO A 1 213 ? -17.302 -7.457 26.318 1.00 40.25 213 PRO A C 1
ATOM 1750 O O . PRO A 1 213 ? -18.114 -6.869 27.025 1.00 40.25 213 PRO A O 1
ATOM 1753 N N . GLU A 1 214 ? -16.411 -8.310 26.825 1.00 43.44 214 GLU A N 1
ATOM 1754 C CA . GLU A 1 214 ? -16.315 -8.661 28.246 1.00 43.44 214 GLU A CA 1
ATOM 1755 C C . GLU A 1 214 ? -15.669 -7.553 29.101 1.00 43.44 214 GLU A C 1
ATOM 1757 O O . GLU A 1 214 ? -15.807 -7.567 30.321 1.00 43.44 214 GLU A O 1
ATOM 1762 N N . SER A 1 215 ? -15.010 -6.556 28.492 1.00 40.28 215 SER A N 1
ATOM 1763 C CA . SER A 1 215 ? -14.362 -5.446 29.214 1.00 40.28 215 SER A CA 1
ATOM 1764 C C . SER A 1 215 ? -15.318 -4.304 29.598 1.00 40.28 215 SER A C 1
ATOM 1766 O O . SER A 1 215 ? -14.943 -3.418 30.363 1.00 40.28 215 SER A O 1
ATOM 1768 N N . HIS A 1 216 ? -16.555 -4.317 29.084 1.00 38.16 216 HIS A N 1
ATOM 1769 C CA . HIS A 1 216 ? -17.594 -3.310 29.345 1.00 38.16 216 HIS A CA 1
ATOM 1770 C C . HIS A 1 216 ? -18.621 -3.806 30.381 1.00 38.16 216 HIS A C 1
ATOM 1772 O O . HIS A 1 216 ? -19.828 -3.624 30.223 1.00 38.16 216 HIS A O 1
ATOM 1778 N N . GLY A 1 217 ? -18.141 -4.463 31.441 1.00 33.25 217 GLY A N 1
ATOM 1779 C CA . GLY A 1 217 ? -18.955 -4.966 32.546 1.00 33.25 217 GLY A CA 1
ATOM 1780 C C . GLY A 1 217 ? -18.547 -4.360 33.890 1.00 33.25 217 GLY A C 1
ATOM 1781 O O . GLY A 1 217 ? -17.419 -4.545 34.331 1.00 33.25 217 GLY A O 1
ATOM 1782 N N . ASN A 1 218 ? -19.522 -3.722 34.544 1.00 32.66 218 ASN A N 1
ATOM 1783 C CA . ASN A 1 218 ? -19.554 -3.205 35.921 1.00 32.66 218 ASN A CA 1
ATOM 1784 C C . ASN A 1 218 ? -18.870 -1.862 36.226 1.00 32.66 218 ASN A C 1
ATOM 1786 O O . ASN A 1 218 ? -17.733 -1.782 36.683 1.00 32.66 218 ASN A O 1
ATOM 1790 N N . GLY A 1 219 ? -19.683 -0.810 36.124 1.00 27.58 219 GLY A N 1
ATOM 1791 C CA . GLY A 1 219 ? -19.524 0.446 36.847 1.00 27.58 219 GLY A CA 1
ATOM 1792 C C . GLY A 1 219 ? -20.876 1.148 36.925 1.00 27.58 219 GLY A C 1
ATOM 1793 O O . GLY A 1 219 ? -21.232 1.895 36.018 1.00 27.58 219 GLY A O 1
ATOM 1794 N N . ASP A 1 220 ? -21.647 0.848 37.970 1.00 36.91 220 ASP A N 1
ATOM 1795 C CA . ASP A 1 220 ? -22.919 1.494 38.288 1.00 36.91 220 ASP A CA 1
ATOM 1796 C C . ASP A 1 220 ? -22.778 3.019 38.366 1.00 36.91 220 ASP A C 1
ATOM 1798 O O . ASP A 1 220 ? -22.085 3.550 39.233 1.00 36.91 220 ASP A O 1
ATOM 1802 N N . ALA A 1 221 ? -23.500 3.722 37.494 1.00 26.95 221 ALA A N 1
ATOM 1803 C CA . ALA A 1 221 ? -23.980 5.078 37.734 1.00 26.95 221 ALA A CA 1
ATOM 1804 C C . ALA A 1 221 ? -25.168 5.362 36.803 1.00 26.95 221 ALA A C 1
ATOM 1806 O O . ALA A 1 221 ? -25.007 5.823 35.674 1.00 26.95 221 ALA A O 1
ATOM 1807 N N . GLN A 1 222 ? -26.385 5.098 37.284 1.00 33.25 222 GLN A N 1
ATOM 1808 C CA . GLN A 1 222 ? -27.532 5.890 36.836 1.00 33.25 222 GLN A CA 1
ATOM 1809 C C . GLN A 1 222 ? -27.419 7.318 37.392 1.00 33.25 222 GLN A C 1
ATOM 1811 O O . GLN A 1 222 ? -26.880 7.515 38.483 1.00 33.25 222 GLN A O 1
ATOM 1816 N N . PRO A 1 223 ? -27.992 8.304 36.683 1.00 32.88 223 PRO A N 1
ATOM 1817 C CA . PRO A 1 223 ? -29.233 8.868 37.215 1.00 32.88 223 PRO A CA 1
ATOM 1818 C C . PRO A 1 223 ? -30.331 9.118 36.157 1.00 32.88 223 PRO A C 1
ATOM 1820 O O . PRO A 1 223 ? -30.121 9.797 35.160 1.00 32.88 223 PRO A O 1
ATOM 1823 N N . VAL A 1 224 ? -31.511 8.532 36.408 1.00 26.14 224 VAL A N 1
ATOM 1824 C CA . VAL A 1 224 ? -32.800 9.192 36.735 1.00 26.14 224 VAL A CA 1
ATOM 1825 C C . VAL A 1 224 ? -33.286 10.402 35.891 1.00 26.14 224 VAL A C 1
ATOM 1827 O O . VAL A 1 224 ? -32.762 11.498 36.033 1.00 26.14 224 VAL A O 1
ATOM 1830 N N . ALA A 1 225 ? -34.423 10.166 35.196 1.00 28.36 225 ALA A N 1
ATOM 1831 C CA . ALA A 1 225 ? -35.630 11.014 34.983 1.00 28.36 225 ALA A CA 1
ATOM 1832 C C . ALA A 1 225 ? -35.499 12.365 34.216 1.00 28.36 225 ALA A C 1
ATOM 1834 O O . ALA A 1 225 ? -34.504 13.056 34.329 1.00 28.36 225 ALA A O 1
ATOM 1835 N N . THR A 1 226 ? -36.454 12.896 33.431 1.00 25.91 226 THR A N 1
ATOM 1836 C CA . THR A 1 226 ? -37.900 12.661 33.221 1.00 25.91 226 THR A CA 1
ATOM 1837 C C . THR A 1 226 ? -38.386 13.516 32.029 1.00 25.91 226 THR A C 1
ATOM 1839 O O . THR A 1 226 ? -37.900 14.631 31.880 1.00 25.91 226 THR A O 1
ATOM 1842 N N . ALA A 1 227 ? -39.443 13.050 31.338 1.00 24.58 227 ALA A N 1
ATOM 1843 C CA . ALA A 1 227 ? -40.511 13.827 30.665 1.00 24.58 227 ALA A CA 1
ATOM 1844 C C . ALA A 1 227 ? -40.130 14.650 29.395 1.00 24.58 227 ALA A C 1
ATOM 1846 O O . ALA A 1 227 ? -39.047 15.198 29.299 1.00 24.58 227 ALA A O 1
ATOM 1847 N N . GLN A 1 228 ? -40.941 14.790 28.339 1.00 25.38 228 GLN A N 1
ATOM 1848 C CA . GLN A 1 228 ? -42.399 14.796 28.221 1.00 25.38 228 GLN A CA 1
ATOM 1849 C C . GLN A 1 228 ? -42.873 14.245 26.864 1.00 25.38 228 GLN A C 1
ATOM 1851 O O . GLN A 1 228 ? -42.265 14.461 25.819 1.00 25.38 228 GLN A O 1
ATOM 1856 N N . VAL A 1 229 ? -44.022 13.576 26.924 1.00 31.22 229 VAL A N 1
ATOM 1857 C CA . VAL A 1 229 ? -44.910 13.223 25.813 1.00 31.22 229 VAL A CA 1
ATOM 1858 C C . VAL A 1 229 ? -45.598 14.493 25.298 1.00 31.22 229 VAL A C 1
ATOM 1860 O O . VAL A 1 229 ? -46.084 15.285 26.102 1.00 31.22 229 VAL A O 1
ATOM 1863 N N . VAL A 1 230 ? -45.697 14.657 23.975 1.00 25.78 230 VAL A N 1
ATOM 1864 C CA . VAL A 1 230 ? -46.564 15.653 23.314 1.00 25.78 230 VAL A CA 1
ATOM 1865 C C . VAL A 1 230 ? -47.419 14.917 22.262 1.00 25.78 230 VAL A C 1
ATOM 1867 O O . VAL A 1 230 ? -46.901 13.998 21.624 1.00 25.78 230 VAL A O 1
ATOM 1870 N N . PRO A 1 231 ? -48.730 15.219 22.132 1.00 28.38 231 PRO A N 1
ATOM 1871 C CA . PRO A 1 231 ? -49.723 14.249 21.676 1.00 28.38 231 PRO A CA 1
ATOM 1872 C C . PRO A 1 231 ? -50.025 14.270 20.170 1.00 28.38 231 PRO A C 1
ATOM 1874 O O . PRO A 1 231 ? -49.711 15.209 19.444 1.00 28.38 231 PRO A O 1
ATOM 1877 N N . HIS A 1 232 ? -50.692 13.187 19.758 1.00 29.06 232 HIS A N 1
ATOM 1878 C CA . HIS A 1 232 ? -51.355 12.924 18.481 1.00 29.06 232 HIS A CA 1
ATOM 1879 C C . HIS A 1 232 ? -51.946 14.153 17.772 1.00 29.06 232 HIS A C 1
ATOM 1881 O O . HIS A 1 232 ? -52.820 14.827 18.313 1.00 29.06 232 HIS A O 1
ATOM 1887 N N . TYR A 1 233 ? -51.592 14.320 16.493 1.00 23.70 233 TYR A N 1
ATOM 1888 C CA . TYR A 1 233 ? -52.399 15.063 15.528 1.00 23.70 233 TYR A CA 1
ATOM 1889 C C . TYR A 1 233 ? -53.118 14.069 14.604 1.00 23.70 233 TYR A C 1
ATOM 1891 O O . TYR A 1 233 ? -52.481 13.320 13.861 1.00 23.70 233 TYR A O 1
ATOM 1899 N N . GLN A 1 234 ? -54.448 14.030 14.707 1.00 25.34 234 GLN A N 1
ATOM 1900 C CA . GLN A 1 234 ? -55.342 13.288 13.818 1.00 25.34 234 GLN A CA 1
ATOM 1901 C C . GLN A 1 234 ? -55.415 13.979 12.450 1.00 25.34 234 GLN A C 1
ATOM 1903 O O . GLN A 1 234 ? -55.528 15.200 12.358 1.00 25.34 234 GLN A O 1
ATOM 1908 N N . ARG A 1 235 ? -55.366 13.181 11.381 1.00 26.78 235 ARG A N 1
ATOM 1909 C CA . ARG A 1 235 ? -55.581 13.615 9.995 1.00 26.78 235 ARG A CA 1
ATOM 1910 C C . ARG A 1 235 ? -57.099 13.674 9.723 1.00 26.78 235 ARG A C 1
ATOM 1912 O O . ARG A 1 235 ? -57.775 12.729 10.124 1.00 26.78 235 ARG A O 1
ATOM 1919 N N . PRO A 1 236 ? -57.648 14.703 9.049 1.00 27.61 236 PRO A N 1
ATOM 1920 C CA . PRO A 1 236 ? -59.042 14.676 8.620 1.00 27.61 236 PRO A CA 1
ATOM 1921 C C . PRO A 1 236 ? -59.201 13.745 7.412 1.00 27.61 236 PRO A C 1
ATOM 1923 O O . PRO A 1 236 ? -58.429 13.827 6.455 1.00 27.61 236 PRO A O 1
ATOM 1926 N N . GLU A 1 237 ? -60.201 12.872 7.473 1.00 34.38 237 GLU A N 1
ATOM 1927 C CA . GLU A 1 237 ? -60.676 12.061 6.353 1.00 34.38 237 GLU A CA 1
ATOM 1928 C C . GLU A 1 237 ? -61.536 12.912 5.401 1.00 34.38 237 GLU A C 1
ATOM 1930 O O . GLU A 1 237 ? -62.401 13.674 5.833 1.00 34.38 237 GLU A O 1
ATOM 1935 N N . GLY A 1 238 ? -61.287 12.771 4.099 1.00 26.70 238 GLY A N 1
ATOM 1936 C CA . GLY A 1 238 ? -62.040 13.345 2.979 1.00 26.70 238 GLY A CA 1
ATOM 1937 C C . GLY A 1 238 ? -61.715 12.551 1.703 1.00 26.70 238 GLY A C 1
ATOM 1938 O O . GLY A 1 238 ? -60.644 11.946 1.648 1.00 26.70 238 GLY A O 1
ATOM 1939 N N . PRO A 1 239 ? -62.649 12.444 0.743 1.00 30.86 239 PRO A N 1
ATOM 1940 C CA . PRO A 1 239 ? -63.107 11.152 0.241 1.00 30.86 239 PRO A CA 1
ATOM 1941 C C . PRO A 1 239 ? -62.207 10.530 -0.828 1.00 30.86 239 PRO A C 1
ATOM 1943 O O . PRO A 1 239 ? -61.521 11.214 -1.584 1.00 30.86 239 PRO A O 1
ATOM 1946 N N . ALA A 1 240 ? -62.274 9.202 -0.881 1.00 38.00 240 ALA A N 1
ATOM 1947 C CA . ALA A 1 240 ? -61.781 8.387 -1.974 1.00 38.00 240 ALA A CA 1
ATOM 1948 C C . ALA A 1 240 ? -62.528 8.730 -3.269 1.00 38.00 240 ALA A C 1
ATOM 1950 O O . ALA A 1 240 ? -63.755 8.668 -3.270 1.00 38.00 240 ALA A O 1
ATOM 1951 N N . ASP A 1 241 ? -61.800 9.048 -4.340 1.00 29.20 241 ASP A N 1
ATOM 1952 C CA . ASP A 1 241 ? -61.807 8.211 -5.542 1.00 29.20 241 ASP A CA 1
ATOM 1953 C C . ASP A 1 241 ? -60.668 8.575 -6.516 1.00 29.20 241 ASP A C 1
ATOM 1955 O O . ASP A 1 241 ? -60.107 9.668 -6.468 1.00 29.20 241 ASP A O 1
ATOM 1959 N N . GLU A 1 242 ? -60.397 7.617 -7.404 1.00 28.53 242 GLU A N 1
ATOM 1960 C CA . GLU A 1 242 ? -59.758 7.734 -8.721 1.00 28.53 242 GLU A CA 1
ATOM 1961 C C . GLU A 1 242 ? -58.217 7.774 -8.824 1.00 28.53 242 GLU A C 1
ATOM 1963 O O . GLU A 1 242 ? -57.535 8.791 -8.741 1.00 28.53 242 GLU A O 1
ATOM 1968 N N . THR A 1 243 ? -57.690 6.575 -9.110 1.00 40.75 243 THR A N 1
ATOM 1969 C CA . THR A 1 243 ? -56.651 6.278 -10.115 1.00 40.75 243 THR A CA 1
ATOM 1970 C C . THR A 1 243 ? -55.609 7.362 -10.403 1.00 40.75 243 THR A C 1
ATOM 1972 O O . THR A 1 243 ? -55.796 8.205 -11.277 1.00 40.75 243 THR A O 1
ATOM 1975 N N . TYR A 1 244 ? -54.421 7.220 -9.813 1.00 26.06 244 TYR A N 1
ATOM 1976 C CA . TYR A 1 244 ? -53.202 7.748 -10.421 1.00 26.06 244 TYR A CA 1
ATOM 1977 C C . TYR A 1 244 ? -52.028 6.809 -10.124 1.00 26.06 244 TYR A C 1
ATOM 1979 O O . TYR A 1 244 ? -51.648 6.593 -8.972 1.00 26.06 244 TYR A O 1
ATOM 1987 N N . ALA A 1 245 ? -51.485 6.198 -11.178 1.00 33.81 245 ALA A N 1
ATOM 1988 C CA . ALA A 1 245 ? -50.182 5.548 -11.128 1.00 33.81 245 ALA A CA 1
ATOM 1989 C C . ALA A 1 245 ? -49.137 6.599 -10.721 1.00 33.81 245 ALA A C 1
ATOM 1991 O O . ALA A 1 245 ? -49.201 7.713 -11.240 1.00 33.81 245 ALA A O 1
ATOM 1992 N N . PRO A 1 246 ? -48.172 6.318 -9.829 1.00 35.47 246 PRO A N 1
ATOM 1993 C CA . PRO A 1 246 ? -47.122 7.286 -9.587 1.00 35.47 246 PRO A CA 1
ATOM 1994 C C . PRO A 1 246 ? -46.178 7.266 -10.787 1.00 35.47 246 PRO A C 1
ATOM 1996 O O . PRO A 1 246 ? -45.311 6.399 -10.911 1.00 35.47 246 PRO A O 1
ATOM 1999 N N . ASP A 1 247 ? -46.392 8.243 -11.667 1.00 31.09 247 ASP A N 1
ATOM 2000 C CA . ASP A 1 247 ? -45.413 8.732 -12.620 1.00 31.09 247 ASP A CA 1
ATOM 2001 C C . ASP A 1 247 ? -44.044 8.815 -11.941 1.00 31.09 247 ASP A C 1
ATOM 2003 O O . ASP A 1 247 ? -43.852 9.430 -10.886 1.00 31.09 247 ASP A O 1
ATOM 2007 N N . THR A 1 248 ? -43.076 8.166 -12.576 1.00 38.50 248 THR A N 1
ATOM 2008 C CA . THR A 1 248 ? -41.656 8.311 -12.301 1.00 38.50 248 THR A CA 1
ATOM 2009 C C . THR A 1 248 ? -41.273 9.778 -12.442 1.00 38.50 248 THR A C 1
ATOM 2011 O O . THR A 1 248 ? -41.044 10.265 -13.548 1.00 38.50 248 THR A O 1
ATOM 2014 N N . ILE A 1 249 ? -41.173 10.484 -11.318 1.00 34.16 249 ILE A N 1
ATOM 2015 C CA . ILE A 1 249 ? -40.468 11.762 -11.255 1.00 34.16 249 ILE A CA 1
ATOM 2016 C C . ILE A 1 249 ? -39.007 11.456 -11.627 1.00 34.16 249 ILE A C 1
ATOM 2018 O O . ILE A 1 249 ? -38.356 10.696 -10.901 1.00 34.16 249 ILE A O 1
ATOM 2022 N N . PRO A 1 250 ? -38.459 11.993 -12.733 1.00 33.03 250 PRO A N 1
ATOM 2023 C CA . PRO A 1 250 ? -37.058 11.789 -13.062 1.00 33.03 250 PRO A CA 1
ATOM 2024 C C . PRO A 1 250 ? -36.229 12.407 -11.940 1.00 33.03 250 PRO A C 1
ATOM 2026 O O . PRO A 1 250 ? -36.369 13.596 -11.640 1.00 33.03 250 PRO A O 1
ATOM 2029 N N . SER A 1 251 ? -35.388 11.606 -11.281 1.00 41.75 251 SER A N 1
ATOM 2030 C CA . SER A 1 251 ? -34.505 12.137 -10.249 1.00 41.75 251 SER A CA 1
ATOM 2031 C C . SER A 1 251 ? -33.557 13.136 -10.915 1.00 41.75 251 SER A C 1
ATOM 2033 O O . SER A 1 251 ? -32.755 12.796 -11.785 1.00 41.75 251 SER A O 1
ATOM 2035 N N . SER A 1 252 ? -33.653 14.402 -10.518 1.00 45.25 252 SER A N 1
ATOM 2036 C CA . SER A 1 252 ? -32.898 15.521 -11.091 1.00 45.25 252 SER A CA 1
ATOM 2037 C C . SER A 1 252 ? -31.383 15.462 -10.825 1.00 45.25 252 SER A C 1
ATOM 2039 O O . SER A 1 252 ? -30.687 16.455 -11.011 1.00 45.25 252 SER A O 1
ATOM 2041 N N . SER A 1 253 ? -30.855 14.316 -10.376 1.00 53.03 253 SER A N 1
ATOM 2042 C CA . SER A 1 253 ? -29.436 14.088 -10.091 1.00 53.03 253 SER A CA 1
ATOM 2043 C C . SER A 1 253 ? -28.791 12.986 -10.939 1.00 53.03 253 SER A C 1
ATOM 2045 O O . SER A 1 253 ? -27.594 12.768 -10.791 1.00 53.03 253 SER A O 1
ATOM 2047 N N . GLY A 1 254 ? -29.532 12.265 -11.795 1.00 72.12 254 GLY A N 1
ATOM 2048 C CA . GLY A 1 254 ? -28.953 11.211 -12.647 1.00 72.12 254 GLY A CA 1
ATOM 2049 C C . GLY A 1 254 ? -28.283 10.061 -11.872 1.00 72.12 254 GLY A C 1
ATOM 2050 O O . GLY A 1 254 ? -27.363 9.429 -12.388 1.00 72.12 254 GLY A O 1
ATOM 2051 N N . VAL A 1 255 ? -28.711 9.817 -10.626 1.00 81.56 255 VAL A N 1
ATOM 2052 C CA . VAL A 1 255 ? -28.210 8.754 -9.735 1.00 81.56 255 VAL A CA 1
ATOM 2053 C C . VAL A 1 255 ? -29.371 7.832 -9.354 1.00 81.56 255 VAL A C 1
ATOM 2055 O O . VAL A 1 255 ? -30.425 8.296 -8.908 1.00 81.56 255 VAL A O 1
ATOM 2058 N N . ASP A 1 256 ? -29.166 6.525 -9.513 1.00 84.38 256 ASP A N 1
ATOM 2059 C CA . ASP A 1 256 ? -30.133 5.457 -9.245 1.00 84.38 256 ASP A CA 1
ATOM 2060 C C . ASP A 1 256 ? -30.273 5.154 -7.737 1.00 84.38 256 ASP A C 1
ATOM 2062 O O . ASP A 1 256 ? -29.809 4.130 -7.230 1.00 84.38 256 ASP A O 1
ATOM 2066 N N . GLY A 1 257 ? -30.921 6.053 -6.998 1.00 86.12 257 GLY A N 1
ATOM 2067 C CA . GLY A 1 257 ? -31.164 5.901 -5.559 1.00 86.12 257 GLY A CA 1
ATOM 2068 C C . GLY A 1 257 ? -29.948 6.242 -4.691 1.00 86.12 257 GLY A C 1
ATOM 2069 O O . GLY A 1 257 ? -29.033 6.931 -5.138 1.00 86.12 257 GLY A O 1
ATOM 2070 N N . ASN A 1 258 ? -29.960 5.800 -3.430 1.00 93.19 258 ASN A N 1
ATOM 2071 C CA . ASN A 1 258 ? -28.857 6.041 -2.496 1.00 93.19 258 ASN A CA 1
ATOM 2072 C C . ASN A 1 258 ? -27.904 4.846 -2.473 1.00 93.19 258 ASN A C 1
ATOM 2074 O O . ASN A 1 258 ? -28.352 3.704 -2.366 1.00 93.19 258 ASN A O 1
ATOM 2078 N N . HIS A 1 259 ? -26.602 5.105 -2.539 1.00 93.94 259 HIS A N 1
ATOM 2079 C CA . HIS A 1 259 ? -25.563 4.082 -2.603 1.00 93.94 259 HIS A CA 1
ATOM 2080 C C . HIS A 1 259 ? -24.578 4.215 -1.451 1.00 93.94 259 HIS A C 1
ATOM 2082 O O . HIS A 1 259 ? -24.164 5.313 -1.086 1.00 93.94 259 HIS A O 1
ATOM 2088 N N . VAL A 1 260 ? -24.150 3.066 -0.944 1.00 95.81 260 VAL A N 1
ATOM 2089 C CA . VAL A 1 260 ? -22.964 2.926 -0.102 1.00 95.81 260 VAL A CA 1
ATOM 2090 C C . VAL A 1 260 ? -21.941 2.159 -0.915 1.00 95.81 260 VAL A C 1
ATOM 2092 O O . VAL A 1 260 ? -22.171 0.999 -1.253 1.00 95.81 260 VAL A O 1
ATOM 2095 N N . VAL A 1 261 ? -20.832 2.804 -1.251 1.00 96.94 261 VAL A N 1
ATOM 2096 C CA . VAL A 1 261 ? -19.757 2.224 -2.053 1.00 96.94 261 VAL A CA 1
ATOM 2097 C C . VAL A 1 261 ? -18.608 1.862 -1.127 1.00 96.94 261 VAL A C 1
ATOM 2099 O O . VAL A 1 261 ? -17.967 2.737 -0.548 1.00 96.94 261 VAL A O 1
ATOM 2102 N N . LEU A 1 262 ? -18.337 0.570 -0.980 1.00 96.44 262 LEU A N 1
ATOM 2103 C CA . LEU A 1 262 ? -17.242 0.080 -0.152 1.00 96.44 262 LEU A CA 1
ATOM 2104 C C . LEU A 1 262 ? -15.997 -0.148 -1.004 1.00 96.44 262 LEU A C 1
ATOM 2106 O O . LEU A 1 262 ? -16.059 -0.856 -2.008 1.00 96.44 262 LEU A O 1
ATOM 2110 N N . LEU A 1 263 ? -14.867 0.422 -0.587 1.00 95.38 263 LEU A N 1
ATOM 2111 C CA . LEU A 1 263 ? -13.579 0.233 -1.256 1.00 95.38 263 LEU A CA 1
ATOM 2112 C C . LEU A 1 263 ? -12.736 -0.771 -0.469 1.00 95.38 263 LEU A C 1
ATOM 2114 O O . LEU A 1 263 ? -12.386 -0.512 0.684 1.00 95.38 263 LEU A O 1
ATOM 2118 N N . ILE A 1 264 ? -12.409 -1.905 -1.087 1.00 93.62 264 ILE A N 1
ATOM 2119 C CA . ILE A 1 264 ? -11.627 -2.987 -0.482 1.00 93.62 264 ILE A CA 1
ATOM 2120 C C . ILE A 1 264 ? -10.275 -3.079 -1.190 1.00 93.62 264 ILE A C 1
ATOM 2122 O O . ILE A 1 264 ? -10.191 -3.393 -2.378 1.00 93.62 264 ILE A O 1
ATOM 2126 N N . HIS A 1 265 ? -9.205 -2.788 -0.457 1.00 88.06 265 HIS A N 1
ATOM 2127 C CA . HIS A 1 265 ? -7.851 -2.729 -1.006 1.00 88.06 265 HIS A CA 1
ATOM 2128 C C . HIS A 1 265 ? -7.192 -4.115 -1.149 1.00 88.06 265 HIS A C 1
ATOM 2130 O O . HIS A 1 265 ? -7.766 -5.116 -0.737 1.00 88.06 265 HIS A O 1
ATOM 2136 N N . GLY A 1 266 ? -5.992 -4.174 -1.745 1.00 83.00 266 GLY A N 1
ATOM 2137 C CA . GLY A 1 266 ? -5.183 -5.392 -1.901 1.00 83.00 266 GLY A CA 1
ATOM 2138 C C . GLY A 1 266 ? -4.132 -5.597 -0.797 1.00 83.00 266 GLY A C 1
ATOM 2139 O O . GLY A 1 266 ? -4.160 -4.938 0.237 1.00 83.00 266 GLY A O 1
ATOM 2140 N N . ILE A 1 267 ? -3.167 -6.502 -1.010 1.00 66.00 267 ILE A N 1
ATOM 2141 C CA . ILE A 1 267 ? -2.138 -6.869 -0.010 1.00 66.00 267 ILE A CA 1
ATOM 2142 C C . ILE A 1 267 ? -1.131 -5.760 0.346 1.00 66.00 267 ILE A C 1
ATOM 2144 O O . ILE A 1 267 ? -0.652 -5.703 1.474 1.00 66.00 267 ILE A O 1
ATOM 2148 N N . ARG A 1 268 ? -0.807 -4.872 -0.603 1.00 54.62 268 ARG A N 1
ATOM 2149 C CA . ARG A 1 268 ? 0.346 -3.951 -0.518 1.00 54.62 268 ARG A CA 1
ATOM 2150 C C . ARG A 1 268 ? -0.013 -2.471 -0.649 1.00 54.62 268 ARG A C 1
ATOM 2152 O O . ARG A 1 268 ? 0.830 -1.664 -1.014 1.00 54.62 268 ARG A O 1
ATOM 2159 N N . THR A 1 269 ? -1.253 -2.100 -0.367 1.00 51.41 269 THR A N 1
ATOM 2160 C CA . THR A 1 269 ? -1.706 -0.713 -0.528 1.00 51.41 269 THR A CA 1
ATOM 2161 C C . THR A 1 269 ? -2.289 -0.212 0.781 1.00 51.41 269 THR A C 1
ATOM 2163 O O . THR A 1 269 ? -3.186 -0.857 1.319 1.00 51.41 269 THR A O 1
ATOM 2166 N N . GLN A 1 270 ? -1.886 0.974 1.239 1.00 49.88 270 GLN A N 1
ATOM 2167 C CA . GLN A 1 270 ? -2.529 1.693 2.352 1.00 49.88 270 GLN A CA 1
ATOM 2168 C C . GLN A 1 270 ? -3.928 2.236 1.972 1.00 49.88 270 GLN A C 1
ATOM 2170 O O . GLN A 1 270 ? -4.492 3.087 2.665 1.00 49.88 270 GLN A O 1
ATOM 2175 N N . ALA A 1 271 ? -4.508 1.707 0.885 1.00 59.56 271 ALA A N 1
ATOM 2176 C CA . ALA A 1 271 ? -5.658 2.231 0.162 1.00 59.56 271 ALA A CA 1
ATOM 2177 C C . ALA A 1 271 ? -5.456 3.697 -0.265 1.00 59.56 271 ALA A C 1
ATOM 2179 O O . ALA A 1 271 ? -6.383 4.495 -0.155 1.00 59.56 271 ALA A O 1
ATOM 2180 N N . ASP A 1 272 ? -4.255 4.057 -0.733 1.00 65.06 272 ASP A N 1
ATOM 2181 C CA . ASP A 1 272 ? -3.894 5.441 -1.098 1.00 65.06 272 ASP A CA 1
ATOM 2182 C C . ASP A 1 272 ? -4.734 5.994 -2.257 1.00 65.06 272 ASP A C 1
ATOM 2184 O O . ASP A 1 272 ? -4.970 7.194 -2.348 1.00 65.06 272 ASP A O 1
ATOM 2188 N N . TRP A 1 273 ? -5.278 5.107 -3.093 1.00 80.12 273 TRP A N 1
ATOM 2189 C CA . TRP A 1 273 ? -6.252 5.446 -4.130 1.00 80.12 273 TRP A CA 1
ATOM 2190 C C . TRP A 1 273 ? -7.659 5.724 -3.577 1.00 80.12 273 TRP A C 1
ATOM 2192 O O . TRP A 1 273 ? -8.484 6.330 -4.255 1.00 80.12 273 TRP A O 1
ATOM 2202 N N . GLY A 1 274 ? -7.956 5.303 -2.346 1.00 84.38 274 GLY A N 1
ATOM 2203 C CA . GLY A 1 274 ? -9.270 5.429 -1.716 1.00 84.38 274 GLY A CA 1
ATOM 2204 C C . GLY A 1 274 ? -9.771 6.876 -1.627 1.00 84.38 274 GLY A C 1
ATOM 2205 O O . GLY A 1 274 ? -10.897 7.127 -2.053 1.00 84.38 274 GLY A O 1
ATOM 2206 N N . PRO A 1 275 ? -8.969 7.841 -1.129 1.00 85.06 275 PRO A N 1
ATOM 2207 C CA . PRO A 1 275 ? -9.324 9.261 -1.148 1.00 85.06 275 PRO A CA 1
ATOM 2208 C C . PRO A 1 275 ? -9.612 9.815 -2.549 1.00 85.06 275 PRO A C 1
ATOM 2210 O O . PRO A 1 275 ? -10.539 10.606 -2.701 1.00 85.06 275 PRO A O 1
ATOM 2213 N N . MET A 1 276 ? -8.862 9.382 -3.568 1.00 90.69 276 MET A N 1
ATOM 2214 C CA . MET A 1 276 ? -9.089 9.806 -4.952 1.00 90.69 276 MET A CA 1
ATOM 2215 C C . MET A 1 276 ? -10.398 9.227 -5.499 1.00 90.69 276 MET A C 1
ATOM 2217 O O . MET A 1 276 ? -11.254 9.971 -5.961 1.00 90.69 276 MET A O 1
ATOM 2221 N N . VAL A 1 277 ? -10.624 7.917 -5.371 1.00 90.69 277 VAL A N 1
ATOM 2222 C CA . VAL A 1 277 ? -11.882 7.295 -5.822 1.00 90.69 277 VAL A CA 1
ATOM 2223 C C . VAL A 1 277 ? -13.080 7.908 -5.100 1.00 90.69 277 VAL A C 1
ATOM 2225 O O . VAL A 1 277 ? -14.112 8.178 -5.713 1.00 90.69 277 VAL A O 1
ATOM 2228 N N . ARG A 1 278 ? -12.931 8.185 -3.801 1.00 92.38 278 ARG A N 1
ATOM 2229 C CA . ARG A 1 278 ? -13.929 8.901 -3.008 1.00 92.38 278 ARG A CA 1
ATOM 2230 C C . ARG A 1 278 ? -14.226 10.283 -3.585 1.00 92.38 278 ARG A C 1
ATOM 2232 O O . ARG A 1 278 ? -15.397 10.590 -3.762 1.00 92.38 278 ARG A O 1
ATOM 2239 N N . SER A 1 279 ? -13.215 11.080 -3.933 1.00 90.94 279 SER A N 1
ATOM 2240 C CA . SER A 1 279 ? -13.438 12.427 -4.476 1.00 90.94 279 SER A CA 1
ATOM 2241 C C . SER A 1 279 ? -14.165 12.436 -5.827 1.00 90.94 279 SER A C 1
ATOM 2243 O O . SER A 1 279 ? -14.806 13.432 -6.153 1.00 90.94 279 SER A O 1
ATOM 2245 N N . LYS A 1 280 ? -14.104 11.338 -6.592 1.00 92.75 280 LYS A N 1
ATOM 2246 C CA . LYS A 1 280 ? -14.806 11.190 -7.879 1.00 92.75 280 LYS A CA 1
ATOM 2247 C C . LYS A 1 280 ? -16.211 10.604 -7.756 1.00 92.75 280 LYS A C 1
ATOM 2249 O O . LYS A 1 280 ? -17.110 10.994 -8.497 1.00 92.75 280 LYS A O 1
ATOM 2254 N N . LEU A 1 281 ? -16.413 9.660 -6.837 1.00 94.50 281 LEU A N 1
ATOM 2255 C CA . LEU A 1 281 ? -17.677 8.927 -6.726 1.00 94.50 281 LEU A CA 1
ATOM 2256 C C . LEU A 1 281 ? -18.636 9.495 -5.674 1.00 94.50 281 LEU A C 1
ATOM 2258 O O . LEU A 1 281 ? -19.846 9.310 -5.807 1.00 94.50 281 LEU A O 1
ATOM 2262 N N . GLU A 1 282 ? -18.132 10.141 -4.622 1.00 93.19 282 GLU A N 1
ATOM 2263 C CA . GLU A 1 282 ? -18.964 10.593 -3.507 1.00 93.19 282 GLU A CA 1
ATOM 2264 C C . GLU A 1 282 ? -19.864 11.761 -3.921 1.00 93.19 282 GLU A C 1
ATOM 2266 O O . GLU A 1 282 ? -19.422 12.768 -4.471 1.00 93.19 282 GLU A O 1
ATOM 2271 N N . ILE A 1 283 ? -21.155 11.627 -3.621 1.00 92.31 283 ILE A N 1
ATOM 2272 C CA . ILE A 1 283 ? -22.149 12.681 -3.806 1.00 92.31 283 ILE A CA 1
ATOM 2273 C C . ILE A 1 283 ? -22.882 12.826 -2.485 1.00 92.31 283 ILE A C 1
ATOM 2275 O O . ILE A 1 283 ? -23.587 11.909 -2.058 1.00 92.31 283 ILE A O 1
ATOM 2279 N N . ALA A 1 284 ? -22.747 13.991 -1.854 1.00 86.19 284 ALA A N 1
ATOM 2280 C CA . ALA A 1 284 ? -23.371 14.276 -0.570 1.00 86.19 284 ALA A CA 1
ATOM 2281 C C . ALA A 1 284 ? -24.873 13.932 -0.582 1.00 86.19 284 ALA A C 1
ATOM 2283 O O . ALA A 1 284 ? -25.625 14.366 -1.454 1.00 86.19 284 ALA A O 1
ATOM 2284 N N . GLY A 1 285 ? -25.297 13.110 0.382 1.00 84.75 285 GLY A N 1
ATOM 2285 C CA . GLY A 1 285 ? -26.689 12.674 0.532 1.00 84.75 285 GLY A CA 1
ATOM 2286 C C . GLY A 1 285 ? -27.181 11.642 -0.490 1.00 84.75 285 GLY A C 1
ATOM 2287 O O . GLY A 1 285 ? -28.340 11.252 -0.414 1.00 84.75 285 GLY A O 1
ATOM 2288 N N . ARG A 1 286 ? -26.342 11.191 -1.434 1.00 92.12 286 ARG A N 1
ATOM 2289 C CA . ARG A 1 286 ? -26.720 10.196 -2.455 1.00 92.12 286 ARG A CA 1
ATOM 2290 C C . ARG A 1 286 ? -25.761 9.016 -2.526 1.00 92.12 286 ARG A C 1
ATOM 2292 O O . ARG A 1 286 ? -26.211 7.879 -2.521 1.00 92.12 286 ARG A O 1
ATOM 2299 N N . ILE A 1 287 ? -24.458 9.265 -2.600 1.00 94.44 287 ILE A N 1
ATOM 2300 C CA . ILE A 1 287 ? -23.428 8.227 -2.701 1.00 94.44 287 ILE A CA 1
ATOM 2301 C C . ILE A 1 287 ? -22.419 8.464 -1.589 1.00 94.44 287 ILE A C 1
ATOM 2303 O O . ILE A 1 287 ? -21.706 9.461 -1.620 1.00 94.44 287 ILE A O 1
ATOM 2307 N N . GLU A 1 288 ? -22.356 7.549 -0.628 1.00 94.75 288 GLU A N 1
ATOM 2308 C CA . GLU A 1 288 ? -21.346 7.537 0.429 1.00 94.75 288 GLU A CA 1
ATOM 2309 C C . GLU A 1 288 ? -20.243 6.544 0.052 1.00 94.75 288 GLU A C 1
ATOM 2311 O O . GLU A 1 288 ? -20.528 5.375 -0.210 1.00 94.75 288 GLU A O 1
ATOM 2316 N N . VAL A 1 289 ? -18.985 6.988 0.020 1.00 95.38 289 VAL A N 1
ATOM 2317 C CA . VAL A 1 289 ? -17.842 6.134 -0.340 1.00 95.38 289 VAL A CA 1
ATOM 2318 C C . VAL A 1 289 ? -16.992 5.865 0.896 1.00 95.38 289 VAL A C 1
ATOM 2320 O O . VAL A 1 289 ? -16.443 6.786 1.505 1.00 95.38 289 VAL A O 1
ATOM 2323 N N . ILE A 1 290 ? -16.864 4.591 1.265 1.00 93.69 290 ILE A N 1
ATOM 2324 C CA . ILE A 1 290 ? -16.249 4.158 2.520 1.00 93.69 290 ILE A CA 1
ATOM 2325 C C . ILE A 1 290 ? -15.098 3.190 2.220 1.00 93.69 290 ILE A C 1
ATOM 2327 O O . ILE A 1 290 ? -15.336 2.043 1.832 1.00 93.69 290 ILE A O 1
ATOM 2331 N N . PRO A 1 291 ? -13.836 3.601 2.419 1.00 90.00 291 PRO A N 1
ATOM 2332 C CA . PRO A 1 291 ? -12.717 2.674 2.358 1.00 90.00 291 PRO A CA 1
ATOM 2333 C C . PRO A 1 291 ? -12.691 1.771 3.594 1.00 90.00 291 PRO A C 1
ATOM 2335 O O . PRO A 1 291 ? -12.688 2.256 4.725 1.00 90.00 291 PRO A O 1
ATOM 2338 N N . ILE A 1 292 ? -12.624 0.456 3.383 1.00 87.06 292 ILE A N 1
ATOM 2339 C CA . ILE A 1 292 ? -12.446 -0.535 4.448 1.00 87.06 292 ILE A CA 1
ATOM 2340 C C . ILE A 1 292 ? -11.000 -1.013 4.417 1.00 87.06 292 ILE A C 1
ATOM 2342 O O . ILE A 1 292 ? -10.530 -1.568 3.422 1.00 87.06 292 ILE A O 1
ATOM 2346 N N . LYS A 1 293 ? -10.299 -0.811 5.534 1.00 78.81 293 LYS A N 1
ATOM 2347 C CA . LYS A 1 293 ? -8.923 -1.269 5.720 1.00 78.81 293 LYS A CA 1
ATOM 2348 C C . LYS A 1 293 ? -8.905 -2.473 6.647 1.00 78.81 293 LYS A C 1
ATOM 2350 O O . LYS A 1 293 ? -9.443 -2.392 7.741 1.00 78.81 293 LYS A O 1
ATOM 2355 N N . TYR A 1 294 ? -8.252 -3.557 6.242 1.00 68.44 294 TYR A N 1
ATOM 2356 C CA . TYR A 1 294 ? -8.066 -4.753 7.083 1.00 68.44 294 TYR A CA 1
ATOM 2357 C C . TYR A 1 294 ? -6.600 -4.966 7.503 1.00 68.44 294 TYR A C 1
ATOM 2359 O O . TYR A 1 294 ? -6.227 -6.038 7.981 1.00 68.44 294 TYR A O 1
ATOM 2367 N N . GLY A 1 295 ? -5.773 -3.925 7.358 1.00 59.44 295 GLY A N 1
ATOM 2368 C CA . GLY A 1 295 ? -4.352 -3.926 7.710 1.00 59.44 295 GLY A CA 1
ATOM 2369 C C . GLY A 1 295 ? -3.443 -4.479 6.608 1.00 59.44 295 GLY A C 1
ATOM 2370 O O . GLY A 1 295 ? -3.891 -4.819 5.515 1.00 59.44 295 GLY A O 1
ATOM 2371 N N . TYR A 1 296 ? -2.141 -4.543 6.898 1.00 51.94 296 TYR A N 1
ATOM 2372 C CA . TYR A 1 296 ? -1.135 -5.061 5.969 1.00 51.94 296 TYR A CA 1
ATOM 2373 C C . TYR A 1 296 ? -1.205 -6.592 5.887 1.00 51.94 296 TYR A C 1
ATOM 2375 O O . TYR A 1 296 ? -1.198 -7.279 6.914 1.00 51.94 296 TYR A O 1
ATOM 2383 N N . PHE A 1 297 ? -1.261 -7.125 4.667 1.00 54.69 297 PHE A N 1
ATOM 2384 C CA . PHE A 1 297 ? -1.216 -8.560 4.405 1.00 54.69 297 PHE A CA 1
ATOM 2385 C C . PHE A 1 297 ? 0.050 -8.849 3.602 1.00 54.69 297 PHE A C 1
ATOM 2387 O O . PHE A 1 297 ? 0.140 -8.473 2.440 1.00 54.69 297 PHE A O 1
ATOM 2394 N N . ASP A 1 298 ? 1.062 -9.445 4.227 1.00 56.75 298 ASP A N 1
ATOM 2395 C CA . ASP A 1 298 ? 2.351 -9.650 3.567 1.00 56.75 298 ASP A CA 1
ATOM 2396 C C . ASP A 1 298 ? 2.277 -10.692 2.426 1.00 56.75 298 ASP A C 1
ATOM 2398 O O . ASP A 1 298 ? 1.358 -11.514 2.331 1.00 56.75 298 ASP A O 1
ATOM 2402 N N . VAL A 1 299 ? 3.261 -10.634 1.524 1.00 58.38 299 VAL A N 1
ATOM 2403 C CA . VAL A 1 299 ? 3.342 -11.489 0.326 1.00 58.38 299 VAL A CA 1
ATOM 2404 C C . VAL A 1 299 ? 3.483 -12.975 0.696 1.00 58.38 299 VAL A C 1
ATOM 2406 O O . VAL A 1 299 ? 2.985 -13.842 -0.024 1.00 58.38 299 VAL A O 1
ATOM 2409 N N . LEU A 1 300 ? 4.089 -13.286 1.848 1.00 57.38 300 LEU A N 1
ATOM 2410 C CA . LEU A 1 300 ? 4.226 -14.659 2.334 1.00 57.38 300 LEU A CA 1
ATOM 2411 C C . LEU A 1 300 ? 2.866 -15.224 2.761 1.00 57.38 300 LEU A C 1
ATOM 2413 O O . LEU A 1 300 ? 2.482 -16.296 2.306 1.00 57.38 300 LEU A O 1
ATOM 2417 N N . ARG A 1 301 ? 2.075 -14.490 3.547 1.00 61.19 301 ARG A N 1
ATOM 2418 C CA . ARG A 1 301 ? 0.698 -14.847 3.933 1.00 61.19 301 ARG A CA 1
ATOM 2419 C C . ARG A 1 301 ? -0.238 -14.905 2.730 1.00 61.19 301 ARG A C 1
ATOM 2421 O O . ARG A 1 301 ? -1.203 -15.673 2.732 1.00 61.19 301 ARG A O 1
ATOM 2428 N N . PHE A 1 302 ? 0.042 -14.106 1.702 1.00 63.19 302 PHE A N 1
ATOM 2429 C CA . PHE A 1 302 ? -0.649 -14.154 0.419 1.00 63.19 302 PHE A CA 1
ATOM 2430 C C . PHE A 1 302 ? -0.413 -15.472 -0.313 1.00 63.19 302 PHE A C 1
ATOM 2432 O O . PHE A 1 302 ? -1.393 -16.113 -0.701 1.00 63.19 302 PHE A O 1
ATOM 2439 N N . TRP A 1 303 ? 0.834 -15.924 -0.449 1.00 63.97 303 TRP A N 1
ATOM 2440 C CA . TRP A 1 303 ? 1.150 -17.155 -1.182 1.00 63.97 303 TRP A CA 1
ATOM 2441 C C . TRP A 1 303 ? 1.019 -18.442 -0.356 1.00 63.97 303 TRP A C 1
ATOM 2443 O O . TRP A 1 303 ? 0.642 -19.470 -0.917 1.00 63.97 303 TRP A O 1
ATOM 2453 N N . PHE A 1 304 ? 1.211 -18.391 0.965 1.00 62.47 304 PHE A N 1
ATOM 2454 C CA . PHE A 1 304 ? 1.106 -19.539 1.870 1.00 62.47 304 PHE A CA 1
ATOM 2455 C C . PHE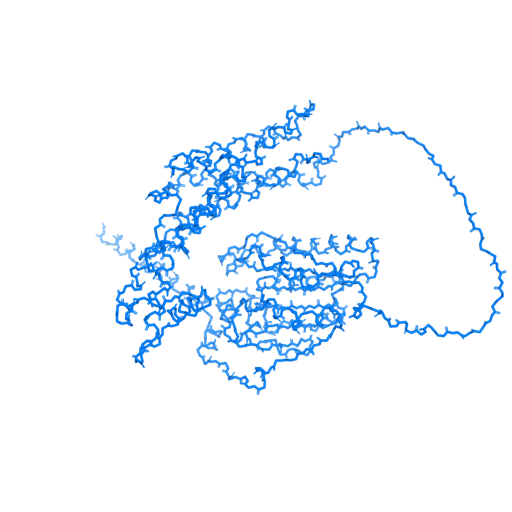 A 1 304 ? -0.211 -19.498 2.684 1.00 62.47 304 PHE A C 1
ATOM 2457 O O . PHE A 1 304 ? -0.346 -18.712 3.624 1.00 62.47 304 PHE A O 1
ATOM 2464 N N . PRO A 1 305 ? -1.214 -20.338 2.348 1.00 56.62 305 PRO A N 1
ATOM 2465 C CA . PRO A 1 305 ? -2.607 -20.188 2.796 1.00 56.62 305 PRO A CA 1
ATOM 2466 C C . PRO A 1 305 ? -2.936 -20.753 4.190 1.00 56.62 305 PRO A C 1
ATOM 2468 O O . PRO A 1 305 ? -4.113 -20.804 4.558 1.00 56.62 305 PRO A O 1
ATOM 2471 N N . ILE A 1 306 ? -1.963 -21.212 4.979 1.00 52.47 306 ILE A N 1
ATOM 2472 C CA . ILE A 1 306 ? -2.265 -21.888 6.249 1.00 52.47 306 ILE A CA 1
ATOM 2473 C C . ILE A 1 306 ? -2.668 -20.845 7.306 1.00 52.47 306 ILE A C 1
ATOM 2475 O O . ILE A 1 306 ? -1.833 -20.209 7.934 1.00 52.47 306 ILE A O 1
ATOM 2479 N N . TRP A 1 307 ? -3.985 -20.677 7.480 1.00 53.62 307 TRP A N 1
ATOM 2480 C CA . TRP A 1 307 ? -4.668 -19.963 8.579 1.00 53.62 307 TRP A CA 1
ATOM 2481 C C . TRP A 1 307 ? -4.545 -18.430 8.576 1.00 53.62 307 TRP A C 1
ATOM 2483 O O . TRP A 1 307 ? -5.068 -17.754 9.461 1.00 53.62 307 TRP A O 1
ATOM 2493 N N . THR A 1 308 ? -3.938 -17.855 7.543 1.00 62.41 308 THR A N 1
ATOM 2494 C CA . THR A 1 308 ? -3.668 -16.414 7.434 1.00 62.41 308 THR A CA 1
ATOM 2495 C C . THR A 1 308 ? -4.849 -15.617 6.871 1.00 62.41 308 THR A C 1
ATOM 2497 O O . THR A 1 308 ? -5.071 -14.476 7.269 1.00 62.41 308 THR A O 1
ATOM 2500 N N . ARG A 1 309 ? -5.653 -16.215 5.982 1.00 73.38 309 ARG A N 1
ATOM 2501 C CA . ARG A 1 309 ? -6.650 -15.500 5.159 1.00 73.38 309 ARG A CA 1
ATOM 2502 C C . ARG A 1 309 ? -8.009 -15.249 5.832 1.00 73.38 309 ARG A C 1
ATOM 2504 O O . ARG A 1 309 ? -8.748 -14.378 5.389 1.00 73.38 309 ARG A O 1
ATOM 2511 N N . ARG A 1 310 ? -8.334 -15.956 6.924 1.00 76.81 310 ARG A N 1
ATOM 2512 C CA . ARG A 1 310 ? -9.646 -15.856 7.607 1.00 76.81 310 ARG A CA 1
ATOM 2513 C C . ARG A 1 310 ? -9.878 -14.510 8.299 1.00 76.81 310 ARG A C 1
ATOM 2515 O O . ARG A 1 310 ? -10.986 -13.992 8.277 1.00 76.81 310 ARG A O 1
ATOM 2522 N N . ARG A 1 311 ? -8.839 -13.931 8.911 1.00 78.69 311 ARG A N 1
ATOM 2523 C CA . ARG A 1 311 ? -8.958 -12.662 9.653 1.00 78.69 311 ARG A CA 1
ATOM 2524 C C . ARG A 1 311 ? -9.403 -11.489 8.766 1.00 78.69 311 ARG A C 1
ATOM 2526 O O . ARG A 1 311 ? -10.367 -10.831 9.149 1.00 78.69 311 ARG A O 1
ATOM 2533 N N . PRO A 1 312 ? -8.765 -11.231 7.603 1.00 83.38 312 PRO A N 1
ATOM 2534 C CA . PRO A 1 312 ? -9.236 -10.209 6.668 1.00 83.38 312 PRO A CA 1
ATOM 2535 C C . PRO A 1 312 ? -10.694 -10.403 6.242 1.00 83.38 312 PRO A C 1
ATOM 2537 O O . PRO A 1 312 ? -11.450 -9.438 6.225 1.00 83.38 312 PRO A O 1
ATOM 2540 N N . VAL A 1 313 ? -11.097 -11.649 5.973 1.00 87.00 313 VAL A N 1
ATOM 2541 C CA . VAL A 1 313 ? -12.469 -12.004 5.578 1.00 87.00 313 VAL A CA 1
ATOM 2542 C C . VAL A 1 313 ? -13.483 -11.609 6.649 1.00 87.00 313 VAL A C 1
ATOM 2544 O O . VAL A 1 313 ? -14.397 -10.837 6.367 1.00 87.00 313 VAL A O 1
ATOM 2547 N N . GLU A 1 314 ? -13.293 -12.054 7.891 1.00 85.38 314 GLU A N 1
ATOM 2548 C CA . GLU A 1 314 ? -14.229 -11.734 8.979 1.00 85.38 314 GLU A CA 1
ATOM 2549 C C . GLU A 1 314 ? -14.235 -10.243 9.339 1.00 85.38 314 GLU A C 1
ATOM 2551 O O . GLU A 1 314 ? -15.291 -9.667 9.623 1.00 85.38 314 GLU A O 1
ATOM 2556 N N . HIS A 1 315 ? -13.071 -9.588 9.283 1.00 86.62 315 HIS A N 1
ATOM 2557 C CA . HIS A 1 315 ? -12.979 -8.155 9.540 1.00 86.62 315 HIS A CA 1
ATOM 2558 C C . HIS A 1 315 ? -13.751 -7.351 8.490 1.00 86.62 315 HIS A C 1
ATOM 2560 O O . HIS A 1 315 ? -14.610 -6.545 8.848 1.00 86.62 315 HIS A O 1
ATOM 2566 N N . VAL A 1 316 ? -13.505 -7.605 7.199 1.00 90.19 316 VAL A N 1
ATOM 2567 C CA . VAL A 1 316 ? -14.208 -6.914 6.109 1.00 90.19 316 VAL A CA 1
ATOM 2568 C C . VAL A 1 316 ? -15.705 -7.186 6.187 1.00 90.19 316 VAL A C 1
ATOM 2570 O O . VAL A 1 316 ? -16.484 -6.241 6.164 1.00 90.19 316 VAL A O 1
ATOM 2573 N N . LYS A 1 317 ? -16.120 -8.439 6.396 1.00 89.56 317 LYS A N 1
ATOM 2574 C CA . LYS A 1 317 ? -17.532 -8.812 6.575 1.00 89.56 317 LYS A CA 1
ATOM 2575 C C . LYS A 1 317 ? -18.215 -8.012 7.686 1.00 89.56 317 LYS A C 1
ATOM 2577 O O . LYS A 1 317 ? -19.328 -7.519 7.502 1.00 89.56 317 LYS A O 1
ATOM 2582 N N . THR A 1 318 ? -17.542 -7.850 8.824 1.00 87.38 318 THR A N 1
ATOM 2583 C CA . THR A 1 318 ? -18.048 -7.060 9.955 1.00 87.38 318 THR A CA 1
ATOM 2584 C C . THR A 1 318 ? -18.167 -5.582 9.586 1.00 87.38 318 THR A C 1
ATOM 2586 O O . THR A 1 318 ? -19.224 -4.982 9.781 1.00 87.38 318 THR A O 1
ATOM 2589 N N . GLN A 1 319 ? -17.125 -5.002 8.987 1.00 89.62 319 GLN A N 1
ATOM 2590 C CA . GLN A 1 319 ? -17.119 -3.592 8.587 1.00 89.62 319 GLN A CA 1
ATOM 2591 C C . GLN A 1 319 ? -18.159 -3.281 7.503 1.00 89.62 319 GLN A C 1
ATOM 2593 O O . GLN A 1 319 ? -18.809 -2.242 7.567 1.00 89.62 319 GLN A O 1
ATOM 2598 N N . MET A 1 320 ? -18.396 -4.197 6.559 1.00 91.56 320 MET A N 1
ATOM 2599 C CA . MET A 1 320 ? -19.457 -4.064 5.554 1.00 91.56 320 MET A CA 1
ATOM 2600 C C . MET A 1 320 ? -20.840 -3.933 6.203 1.00 91.56 320 MET A C 1
ATOM 2602 O O . MET A 1 320 ? -21.632 -3.083 5.798 1.00 91.56 320 MET A O 1
ATOM 2606 N N . ARG A 1 321 ? -21.128 -4.744 7.233 1.00 88.88 321 ARG A N 1
ATOM 2607 C CA . ARG A 1 321 ? -22.396 -4.670 7.977 1.00 88.88 321 ARG A CA 1
ATOM 2608 C C . ARG A 1 321 ? -22.525 -3.361 8.742 1.00 88.88 321 ARG A C 1
ATOM 2610 O O . ARG A 1 321 ? -23.567 -2.718 8.651 1.00 88.88 321 ARG A O 1
ATOM 2617 N N . VAL A 1 322 ? -21.471 -2.952 9.449 1.00 87.44 322 VAL A N 1
ATOM 2618 C CA . VAL A 1 322 ? -21.449 -1.687 10.199 1.00 87.44 322 VAL A CA 1
ATOM 2619 C C . VAL A 1 322 ? -21.679 -0.500 9.264 1.00 87.44 322 VAL A C 1
ATOM 2621 O O . VAL A 1 322 ? -22.531 0.343 9.546 1.00 87.44 322 VAL A O 1
ATOM 2624 N N . ALA A 1 323 ? -20.970 -0.457 8.134 1.00 89.06 323 ALA A N 1
ATOM 2625 C CA . ALA A 1 323 ? -21.098 0.594 7.132 1.00 89.06 323 ALA A CA 1
ATOM 2626 C C . ALA A 1 323 ? -22.523 0.659 6.568 1.00 89.06 323 ALA A C 1
ATOM 2628 O O . ALA A 1 323 ? -23.163 1.706 6.625 1.00 89.06 323 ALA A O 1
ATOM 2629 N N . LEU A 1 324 ? -23.065 -0.475 6.111 1.00 89.69 324 LEU A N 1
ATOM 2630 C CA . LEU A 1 324 ? -24.412 -0.510 5.548 1.00 89.69 324 LEU A CA 1
ATOM 2631 C C . LEU A 1 324 ? -25.485 -0.152 6.584 1.00 89.69 324 LEU A C 1
ATOM 2633 O O . LEU A 1 324 ? -26.400 0.609 6.280 1.00 89.69 324 LEU A O 1
ATOM 2637 N N . GLN A 1 325 ? -25.380 -0.666 7.813 1.00 89.00 325 GLN A N 1
ATOM 2638 C CA . GLN A 1 325 ? -26.325 -0.348 8.881 1.00 89.00 325 GLN A CA 1
ATOM 2639 C C . GLN A 1 325 ? -26.285 1.140 9.231 1.00 89.00 325 GLN A C 1
ATOM 2641 O O . GLN A 1 325 ? -27.336 1.752 9.413 1.00 89.00 325 GLN A O 1
ATOM 2646 N N . ARG A 1 326 ? -25.088 1.736 9.301 1.00 89.62 326 ARG A N 1
ATOM 2647 C CA . ARG A 1 326 ? -24.911 3.171 9.534 1.00 89.62 326 ARG A CA 1
ATOM 2648 C C . ARG A 1 326 ? -25.612 3.992 8.455 1.00 89.62 326 ARG A C 1
ATOM 2650 O O . ARG A 1 326 ? -26.410 4.856 8.806 1.00 89.62 326 ARG A O 1
ATOM 2657 N N . SER A 1 327 ? -25.362 3.712 7.180 1.00 87.31 327 SER A N 1
ATOM 2658 C CA . SER A 1 327 ? -25.974 4.471 6.084 1.00 87.31 327 SER A CA 1
ATOM 2659 C C . SER A 1 327 ? -27.482 4.229 5.982 1.00 87.31 327 SER A C 1
ATOM 2661 O O . SER A 1 327 ? -28.227 5.139 5.633 1.00 87.31 327 SER A O 1
ATOM 2663 N N . ARG A 1 328 ? -27.974 3.041 6.360 1.00 89.50 328 ARG A N 1
ATOM 2664 C CA . ARG A 1 328 ? -29.415 2.743 6.385 1.00 89.50 328 ARG A CA 1
ATOM 2665 C C . ARG A 1 328 ? -30.193 3.430 7.500 1.00 89.50 328 ARG A C 1
ATOM 2667 O O . ARG A 1 328 ? -31.408 3.546 7.385 1.00 89.50 328 ARG A O 1
ATOM 2674 N N . LYS A 1 329 ? -29.525 3.942 8.540 1.00 87.94 329 LYS A N 1
ATOM 2675 C CA . LYS A 1 329 ? -30.187 4.802 9.538 1.00 87.94 329 LYS A CA 1
ATOM 2676 C C . LYS A 1 329 ? -30.701 6.101 8.920 1.00 87.94 329 LYS A C 1
ATOM 2678 O O . LYS A 1 329 ? -31.725 6.607 9.359 1.00 87.94 329 LYS A O 1
ATOM 2683 N N . THR A 1 330 ? -29.989 6.637 7.931 1.00 85.62 330 THR A N 1
ATOM 2684 C CA . THR A 1 330 ? -30.371 7.866 7.222 1.00 85.62 330 THR A CA 1
ATOM 2685 C C . THR A 1 330 ? -31.085 7.571 5.907 1.00 85.62 330 THR A C 1
ATOM 2687 O O . THR A 1 330 ? -31.993 8.303 5.529 1.00 85.62 330 THR A O 1
ATOM 2690 N N . HIS A 1 331 ? -30.731 6.473 5.237 1.00 88.56 331 HIS A N 1
ATOM 2691 C CA . HIS A 1 331 ? -31.300 6.069 3.954 1.00 88.56 331 HIS A CA 1
ATOM 2692 C C . HIS A 1 331 ? -31.689 4.580 3.977 1.00 88.56 331 HIS A C 1
ATOM 2694 O O . HIS A 1 331 ? -30.891 3.745 3.549 1.00 88.56 331 HIS A O 1
ATOM 2700 N N . PRO A 1 332 ? -32.897 4.216 4.451 1.00 88.00 332 PRO A N 1
ATOM 2701 C CA . PRO A 1 332 ? -33.303 2.816 4.647 1.00 88.00 332 PRO A CA 1
ATOM 2702 C C . PRO A 1 332 ? -33.112 1.915 3.417 1.00 88.00 332 PRO A C 1
ATOM 2704 O O . PRO A 1 332 ? -32.664 0.777 3.543 1.00 88.00 332 PRO A O 1
ATOM 2707 N N . GLU A 1 333 ? -33.339 2.470 2.225 1.00 89.56 333 GLU A N 1
ATOM 2708 C CA . GLU A 1 333 ? -33.214 1.786 0.930 1.00 89.56 333 GLU A CA 1
ATOM 2709 C C . GLU A 1 333 ? -31.806 1.870 0.310 1.00 89.56 333 GLU A C 1
ATOM 2711 O O . GLU A 1 333 ? -31.634 1.665 -0.892 1.00 89.56 333 GLU A O 1
ATOM 2716 N N . ALA A 1 334 ? -30.775 2.205 1.096 1.00 91.25 334 ALA A N 1
ATOM 2717 C CA . ALA A 1 334 ? -29.416 2.313 0.578 1.00 91.25 334 ALA A CA 1
ATOM 2718 C C . ALA A 1 334 ? -28.934 0.984 -0.034 1.00 91.25 334 ALA A C 1
ATOM 2720 O O . ALA A 1 334 ? -28.941 -0.079 0.613 1.00 91.25 334 ALA A O 1
ATOM 2721 N N . LYS A 1 335 ? -28.498 1.075 -1.292 1.00 94.06 335 LYS A N 1
ATOM 2722 C CA . LYS A 1 335 ? -27.944 -0.007 -2.105 1.00 94.06 335 LYS A CA 1
ATOM 2723 C C . LYS A 1 335 ? -26.451 -0.159 -1.813 1.00 94.06 335 LYS A C 1
ATOM 2725 O O . LYS A 1 335 ? -25.723 0.827 -1.736 1.00 94.06 335 LYS A O 1
ATOM 2730 N N . LEU A 1 336 ? -25.990 -1.397 -1.656 1.00 94.75 336 LEU A N 1
ATOM 2731 C CA . LEU A 1 336 ? -24.587 -1.702 -1.376 1.00 94.75 336 LEU A CA 1
ATOM 2732 C C . LEU A 1 336 ? -23.822 -1.945 -2.680 1.00 94.75 336 LEU A C 1
ATOM 2734 O O . LEU A 1 336 ? -24.110 -2.912 -3.375 1.00 94.75 336 LEU A O 1
ATOM 2738 N N . SER A 1 337 ? -22.813 -1.137 -2.972 1.00 96.50 337 SER A N 1
ATOM 2739 C CA . SER A 1 337 ? -21.884 -1.346 -4.085 1.00 96.50 337 SER A CA 1
ATOM 2740 C C . SER A 1 337 ? -20.472 -1.587 -3.548 1.00 96.50 337 SER A C 1
ATOM 2742 O O . SER A 1 337 ? -20.106 -1.062 -2.498 1.00 96.50 337 SER A O 1
ATOM 2744 N N . ILE A 1 338 ? -19.673 -2.406 -4.228 1.00 96.81 338 ILE A N 1
ATOM 2745 C CA . ILE A 1 338 ? -18.338 -2.802 -3.759 1.00 96.81 338 ILE A CA 1
ATOM 2746 C C . ILE A 1 338 ? -17.332 -2.661 -4.897 1.00 96.81 338 ILE A C 1
ATOM 2748 O O . ILE A 1 338 ? -17.581 -3.137 -6.001 1.00 96.81 338 ILE A O 1
ATOM 2752 N N . ILE A 1 339 ? -16.182 -2.058 -4.602 1.00 97.06 339 ILE A N 1
ATOM 2753 C CA . ILE A 1 339 ? -15.012 -2.011 -5.481 1.00 97.06 339 ILE A CA 1
ATOM 2754 C C . ILE A 1 339 ? -13.869 -2.709 -4.754 1.00 97.06 339 ILE A C 1
ATOM 2756 O O . ILE A 1 339 ? -13.434 -2.252 -3.697 1.00 97.06 339 ILE A O 1
ATOM 2760 N N . ALA A 1 340 ? -13.399 -3.830 -5.294 1.00 95.62 340 ALA A N 1
ATOM 2761 C CA . ALA A 1 340 ? -12.380 -4.656 -4.665 1.00 95.62 340 ALA A CA 1
ATOM 2762 C C . ALA A 1 340 ? -11.161 -4.830 -5.573 1.00 95.62 340 ALA A C 1
ATOM 2764 O O . ALA A 1 340 ? -11.293 -5.117 -6.760 1.00 95.62 340 ALA A O 1
ATOM 2765 N N . HIS A 1 341 ? -9.962 -4.706 -5.003 1.00 93.44 341 HIS A N 1
ATOM 2766 C CA . HIS A 1 341 ? -8.700 -4.824 -5.738 1.00 93.44 341 HIS A CA 1
ATOM 2767 C C . HIS A 1 341 ? -7.855 -5.997 -5.266 1.00 93.44 341 HIS A C 1
ATOM 2769 O O . HIS A 1 341 ? -7.682 -6.187 -4.063 1.00 93.44 341 HIS A O 1
ATOM 2775 N N . SER A 1 342 ? -7.253 -6.733 -6.206 1.00 90.56 342 SER A N 1
ATOM 2776 C CA . SER A 1 342 ? -6.247 -7.758 -5.917 1.00 90.56 342 SER A CA 1
ATOM 2777 C C . SER A 1 342 ? -6.750 -8.734 -4.842 1.00 90.56 342 SER A C 1
ATOM 2779 O O . SER A 1 342 ? -7.842 -9.281 -4.979 1.00 90.56 342 SER A O 1
ATOM 2781 N N . PHE A 1 343 ? -6.036 -8.926 -3.730 1.00 89.69 343 PHE A N 1
ATOM 2782 C CA . PHE A 1 343 ? -6.491 -9.764 -2.608 1.00 89.69 343 PHE A CA 1
ATOM 2783 C C . PHE A 1 343 ? -7.842 -9.359 -1.994 1.00 89.69 343 PHE A C 1
ATOM 2785 O O . PHE A 1 343 ? -8.566 -10.228 -1.511 1.00 89.69 343 PHE A O 1
ATOM 2792 N N . GLY A 1 344 ? -8.247 -8.092 -2.079 1.00 91.69 344 GLY A N 1
ATOM 2793 C CA . GLY A 1 344 ? -9.592 -7.667 -1.696 1.00 91.69 344 GLY A CA 1
ATOM 2794 C C . GLY A 1 344 ? -10.688 -8.392 -2.485 1.00 91.69 344 GLY A C 1
ATOM 2795 O O . GLY A 1 344 ? -11.753 -8.675 -1.940 1.00 91.69 344 GLY A O 1
ATOM 2796 N N . THR A 1 345 ? -10.421 -8.774 -3.742 1.00 95.06 345 THR A N 1
ATOM 2797 C CA . THR A 1 345 ? -11.363 -9.568 -4.555 1.00 95.06 345 THR A CA 1
ATOM 2798 C C . THR A 1 345 ? -11.550 -10.978 -4.007 1.00 95.06 345 THR A C 1
ATOM 2800 O O . THR A 1 345 ? -12.673 -11.475 -3.965 1.00 95.06 345 THR A O 1
ATOM 2803 N N . TYR A 1 346 ? -10.471 -11.593 -3.510 1.00 93.19 346 TYR A N 1
ATOM 2804 C CA . TYR A 1 346 ? -10.536 -12.875 -2.815 1.00 93.19 346 TYR A CA 1
ATOM 2805 C C . TYR A 1 346 ? -11.366 -12.760 -1.538 1.00 93.19 346 TYR A C 1
ATOM 2807 O O . TYR A 1 346 ? -12.264 -13.567 -1.316 1.00 93.19 346 TYR A O 1
ATOM 2815 N N . VAL A 1 347 ? -11.114 -11.721 -0.736 1.00 91.81 347 VAL A N 1
ATOM 2816 C CA . VAL A 1 347 ? -11.865 -11.464 0.498 1.00 91.81 347 VAL A CA 1
ATOM 2817 C C . VAL A 1 347 ? -13.364 -11.347 0.223 1.00 91.81 347 VAL A C 1
ATOM 2819 O O . VAL A 1 347 ? -14.158 -12.014 0.881 1.00 91.81 347 VAL A O 1
ATOM 2822 N N . ILE A 1 348 ? -13.759 -10.545 -0.767 1.00 93.88 348 ILE A N 1
ATOM 2823 C CA . ILE A 1 348 ? -15.170 -10.401 -1.137 1.00 93.88 348 ILE A CA 1
ATOM 2824 C C . ILE A 1 348 ? -15.746 -11.708 -1.684 1.00 93.88 348 ILE A C 1
ATOM 2826 O O . ILE A 1 348 ? -16.861 -12.069 -1.313 1.00 93.88 348 ILE A O 1
ATOM 2830 N N . GLY A 1 349 ? -14.998 -12.449 -2.504 1.00 92.94 349 GLY A N 1
ATOM 2831 C CA . GLY A 1 349 ? -15.448 -13.746 -3.002 1.00 92.94 349 GLY A CA 1
ATOM 2832 C C . GLY A 1 349 ? -15.748 -14.737 -1.871 1.00 92.94 349 GLY A C 1
ATOM 2833 O O . GLY A 1 349 ? -16.835 -15.306 -1.808 1.00 92.94 349 GLY A O 1
ATOM 2834 N N . GLU A 1 350 ? -14.839 -14.869 -0.906 1.00 91.00 350 GLU A N 1
ATOM 2835 C CA . GLU A 1 350 ? -15.045 -15.719 0.275 1.00 91.00 350 GLU A CA 1
ATOM 2836 C C . GLU A 1 350 ? -16.283 -15.301 1.079 1.00 91.00 350 GLU A C 1
ATOM 2838 O O . GLU A 1 350 ? -17.098 -16.148 1.449 1.00 91.00 350 GLU A O 1
ATOM 2843 N N . ILE A 1 351 ? -16.478 -13.995 1.304 1.00 90.81 351 ILE A N 1
ATOM 2844 C CA . ILE A 1 351 ? -17.664 -13.478 2.003 1.00 90.81 351 ILE A CA 1
ATOM 2845 C C . ILE A 1 351 ? -18.940 -13.892 1.266 1.00 90.81 351 ILE A C 1
ATOM 2847 O O . ILE A 1 351 ? -19.869 -14.406 1.891 1.00 90.81 351 ILE A O 1
ATOM 2851 N N . LEU A 1 352 ? -18.981 -13.705 -0.057 1.00 89.12 352 LEU A N 1
ATOM 2852 C CA . LEU A 1 352 ? -20.146 -14.020 -0.882 1.00 89.12 352 LEU A CA 1
ATOM 2853 C C . LEU A 1 352 ? -20.469 -15.523 -0.893 1.00 89.12 352 LEU A C 1
ATOM 2855 O O . LEU A 1 352 ? -21.651 -15.887 -0.866 1.00 89.12 352 LEU A O 1
ATOM 2859 N N . GLN A 1 353 ? -19.452 -16.393 -0.885 1.00 85.62 353 GLN A N 1
ATOM 2860 C CA . GLN A 1 353 ? -19.637 -17.848 -0.841 1.00 85.62 353 GLN A CA 1
ATOM 2861 C C . GLN A 1 353 ? -20.164 -18.349 0.506 1.00 85.62 353 GLN A C 1
ATOM 2863 O O . GLN A 1 353 ? -21.061 -19.190 0.527 1.00 85.62 353 GLN A O 1
ATOM 2868 N N . GLN A 1 354 ? -19.685 -17.804 1.628 1.00 80.19 354 GLN A N 1
ATOM 2869 C CA . GLN A 1 354 ? -20.021 -18.264 2.988 1.00 80.19 354 GLN A CA 1
ATOM 2870 C C . GLN A 1 354 ? -21.475 -17.995 3.436 1.00 80.19 354 GLN A C 1
ATOM 2872 O O . GLN A 1 354 ? -21.795 -18.145 4.614 1.00 80.19 354 GLN A O 1
ATOM 2877 N N . GLY A 1 355 ? -22.372 -17.600 2.529 1.00 60.09 355 GLY A N 1
ATOM 2878 C CA . GLY A 1 355 ? -23.768 -17.309 2.863 1.00 60.09 355 GLY A CA 1
ATOM 2879 C C . GLY A 1 355 ? -23.944 -15.894 3.398 1.00 60.09 355 GLY A C 1
ATOM 2880 O O . GLY A 1 355 ? -24.436 -15.699 4.506 1.00 60.09 355 GLY A O 1
ATOM 2881 N N . PHE A 1 356 ? -23.515 -14.902 2.618 1.00 65.69 356 PHE A N 1
ATOM 2882 C CA . PHE A 1 356 ? -23.700 -13.499 2.966 1.00 65.69 356 PHE A CA 1
ATOM 2883 C C . PHE A 1 356 ? -25.176 -13.093 2.913 1.00 65.69 356 PHE A C 1
ATOM 2885 O O . PHE A 1 356 ? -25.866 -13.341 1.926 1.00 65.69 356 PHE A O 1
ATOM 2892 N N . ASP A 1 357 ? -25.641 -12.454 3.983 1.00 72.31 357 ASP A N 1
ATOM 2893 C CA . ASP A 1 357 ? -27.014 -11.992 4.186 1.00 72.31 357 ASP A CA 1
ATOM 2894 C C . ASP A 1 357 ? -27.309 -10.639 3.517 1.00 72.31 357 ASP A C 1
ATOM 2896 O O . ASP A 1 357 ? -28.471 -10.245 3.399 1.00 72.31 357 ASP A O 1
ATOM 2900 N N . LEU A 1 358 ? -26.281 -9.922 3.047 1.00 79.88 358 LEU A N 1
ATOM 2901 C CA . LEU A 1 358 ? -26.468 -8.641 2.365 1.00 79.88 358 LEU A CA 1
ATOM 2902 C C . LEU A 1 358 ? -26.546 -8.829 0.849 1.00 79.88 358 LEU A C 1
ATOM 2904 O O . LEU A 1 358 ? -25.761 -9.558 0.244 1.00 79.88 358 LEU A O 1
ATOM 2908 N N . LYS A 1 359 ? -27.467 -8.089 0.231 1.00 87.94 359 LYS A N 1
ATOM 2909 C CA . LYS A 1 359 ? -27.589 -7.993 -1.224 1.00 87.94 359 LYS A CA 1
ATOM 2910 C C . LYS A 1 359 ? -26.621 -6.941 -1.751 1.00 87.94 359 LYS A C 1
ATOM 2912 O O . LYS A 1 359 ? -26.746 -5.764 -1.411 1.00 87.94 359 LYS A O 1
ATOM 2917 N N . VAL A 1 360 ? -25.684 -7.366 -2.590 1.00 92.94 360 VAL A N 1
ATOM 2918 C CA . VAL A 1 360 ? -24.786 -6.475 -3.325 1.00 92.94 360 VAL A CA 1
ATOM 2919 C C . VAL A 1 360 ? -25.501 -6.018 -4.592 1.00 92.94 360 VAL A C 1
ATOM 2921 O O . VAL A 1 360 ? -26.034 -6.812 -5.363 1.00 92.94 360 VAL A O 1
ATOM 2924 N N . HIS A 1 361 ? -25.561 -4.712 -4.788 1.00 94.50 361 HIS A N 1
ATOM 2925 C CA . HIS A 1 361 ? -26.165 -4.099 -5.955 1.00 94.50 361 HIS A CA 1
ATOM 2926 C C . HIS A 1 361 ? -25.188 -4.058 -7.130 1.00 94.50 361 HIS A C 1
ATOM 2928 O O . HIS A 1 361 ? -25.549 -4.514 -8.206 1.00 94.50 361 HIS A O 1
ATOM 2934 N N . ARG A 1 362 ? -23.962 -3.560 -6.934 1.00 95.06 362 ARG A N 1
ATOM 2935 C CA . ARG A 1 362 ? -22.922 -3.519 -7.978 1.00 95.06 362 ARG A CA 1
ATOM 2936 C C . ARG A 1 362 ? -21.592 -4.000 -7.423 1.00 95.06 362 ARG A C 1
ATOM 2938 O O . ARG A 1 362 ? -21.234 -3.649 -6.297 1.00 95.06 362 ARG A O 1
ATOM 2945 N N . LEU A 1 363 ? -20.868 -4.793 -8.202 1.00 96.75 363 LEU A N 1
ATOM 2946 C CA . LEU A 1 363 ? -19.580 -5.353 -7.807 1.00 96.75 363 LEU A CA 1
ATOM 2947 C C . LEU A 1 363 ? -18.542 -5.092 -8.896 1.00 96.75 363 LEU A C 1
ATOM 2949 O O . LEU A 1 363 ? -18.687 -5.562 -10.016 1.00 96.75 363 LEU A O 1
ATOM 2953 N N . ILE A 1 364 ? -17.484 -4.370 -8.546 1.00 97.81 364 ILE A N 1
ATOM 2954 C CA . ILE A 1 364 ? -16.343 -4.104 -9.420 1.00 97.81 364 ILE A CA 1
ATOM 2955 C C . ILE A 1 364 ? -15.130 -4.831 -8.837 1.00 97.81 364 ILE A C 1
ATOM 2957 O O . ILE A 1 364 ? -14.774 -4.630 -7.674 1.00 97.81 364 ILE A O 1
ATOM 2961 N N . LEU A 1 365 ? -14.510 -5.695 -9.636 1.00 97.69 365 LEU A N 1
ATOM 2962 C CA . LEU A 1 365 ? -13.318 -6.461 -9.282 1.00 97.69 365 LEU A CA 1
ATOM 2963 C C . LEU A 1 365 ? -12.153 -5.997 -10.151 1.00 97.69 365 LEU A C 1
ATOM 2965 O O . LEU A 1 365 ? -12.269 -5.999 -11.367 1.00 97.69 365 LEU A O 1
ATOM 2969 N N . CYS A 1 366 ? -11.025 -5.637 -9.545 1.00 95.06 366 CYS A N 1
ATOM 2970 C CA . CYS A 1 366 ? -9.867 -5.100 -10.260 1.00 95.06 366 CYS A CA 1
ATOM 2971 C C . CYS A 1 366 ? -8.636 -5.958 -9.993 1.00 95.06 366 CYS A C 1
ATOM 2973 O O . CYS A 1 366 ? -8.299 -6.194 -8.828 1.00 95.06 366 CYS A O 1
ATOM 2975 N N . GLY A 1 367 ? -7.948 -6.419 -11.045 1.00 92.44 367 GLY A N 1
ATOM 2976 C CA . GLY A 1 367 ? -6.802 -7.324 -10.879 1.00 92.44 367 GLY A CA 1
ATOM 2977 C C . GLY A 1 367 ? -7.188 -8.571 -10.076 1.00 92.44 367 GLY A C 1
ATOM 2978 O O . GLY A 1 367 ? -6.485 -8.960 -9.141 1.00 92.44 367 GLY A O 1
ATOM 2979 N N . CYS A 1 368 ? -8.371 -9.119 -10.371 1.00 95.44 368 CYS A N 1
ATOM 2980 C CA . CYS A 1 368 ? -9.001 -10.176 -9.597 1.00 95.44 368 CYS A CA 1
ATOM 2981 C C . CYS A 1 368 ? -8.128 -11.433 -9.491 1.00 95.44 368 CYS A C 1
ATOM 2983 O O . CYS A 1 368 ? -7.517 -11.869 -10.465 1.00 95.44 368 CYS A O 1
ATOM 2985 N N . VAL A 1 369 ? -8.097 -12.033 -8.301 1.00 93.94 369 VAL A N 1
ATOM 2986 C CA . VAL A 1 369 ? -7.334 -13.264 -8.026 1.00 93.94 369 VAL A CA 1
ATOM 2987 C C . VAL A 1 369 ? -8.240 -14.454 -7.711 1.00 93.94 369 VAL A C 1
ATOM 2989 O O . VAL A 1 369 ? -7.775 -15.474 -7.206 1.00 93.94 369 VAL A O 1
ATOM 2992 N N . LEU A 1 370 ? -9.544 -14.347 -7.980 1.00 94.62 370 LEU A N 1
ATOM 2993 C CA . LEU A 1 370 ? -10.461 -15.478 -7.850 1.00 94.62 370 LEU A CA 1
ATOM 2994 C C . LEU A 1 370 ? -10.233 -16.496 -8.986 1.00 94.62 370 LEU A C 1
ATOM 2996 O O . LEU A 1 370 ? -9.813 -16.106 -10.081 1.00 94.62 370 LEU A O 1
ATOM 3000 N N . PRO A 1 371 ? -10.518 -17.791 -8.755 1.00 92.12 371 PRO A N 1
ATOM 3001 C CA . PRO A 1 371 ? -10.523 -18.813 -9.801 1.00 92.12 371 PRO A CA 1
ATOM 3002 C C . PRO A 1 371 ? -11.404 -18.429 -10.991 1.00 92.12 371 PRO A C 1
ATOM 3004 O O . PRO A 1 371 ? -12.505 -17.929 -10.807 1.00 92.12 371 PRO A O 1
ATOM 3007 N N . GLU A 1 372 ? -10.973 -18.732 -12.210 1.00 91.31 372 GLU A N 1
ATOM 3008 C CA . GLU A 1 372 ? -11.776 -18.506 -13.420 1.00 91.31 372 GLU A CA 1
ATOM 3009 C C . GLU A 1 372 ? -13.104 -19.295 -13.368 1.00 91.31 372 GLU A C 1
ATOM 3011 O O . GLU A 1 372 ? -14.146 -18.808 -13.788 1.00 91.31 372 GLU A O 1
ATOM 3016 N N . VAL A 1 373 ? -13.093 -20.476 -12.737 1.00 89.44 373 VAL A N 1
ATOM 3017 C CA . VAL A 1 373 ? -14.269 -21.342 -12.507 1.00 89.44 373 VAL A CA 1
ATOM 3018 C C . VAL A 1 373 ? -15.046 -21.000 -11.228 1.00 89.44 373 VAL A C 1
ATOM 3020 O O . VAL A 1 373 ? -15.695 -21.861 -10.631 1.00 89.44 373 VAL A O 1
ATOM 3023 N N . TYR A 1 374 ? -14.948 -19.761 -10.750 1.00 93.25 374 TYR A N 1
ATOM 3024 C CA . TYR A 1 374 ? -15.650 -19.324 -9.549 1.00 93.25 374 TYR A CA 1
ATOM 3025 C C . TYR A 1 374 ? -17.177 -19.525 -9.697 1.00 93.25 374 TYR A C 1
ATOM 3027 O O . TYR A 1 374 ? -17.736 -19.218 -10.754 1.00 93.25 374 TYR A O 1
ATOM 3035 N N . PRO A 1 375 ? -17.880 -20.061 -8.676 1.00 89.38 375 PRO A N 1
ATOM 3036 C CA . PRO A 1 375 ? -19.258 -20.539 -8.798 1.00 89.38 375 PRO A CA 1
ATOM 3037 C C . PRO A 1 375 ? -20.289 -19.396 -8.780 1.00 89.38 375 PRO A C 1
ATOM 3039 O O . PRO A 1 375 ? -21.153 -19.330 -7.908 1.00 89.38 375 PRO A O 1
ATOM 3042 N N . TRP A 1 376 ? -20.233 -18.505 -9.772 1.00 90.81 376 TRP A N 1
ATOM 3043 C CA . TRP A 1 376 ? -21.117 -17.341 -9.910 1.00 90.81 376 TRP A CA 1
ATOM 3044 C C . TRP A 1 376 ? -22.611 -17.691 -9.863 1.00 90.81 376 TRP A C 1
ATOM 3046 O O . TRP A 1 376 ? -23.398 -16.929 -9.310 1.00 90.81 376 TRP A O 1
ATOM 3056 N N . HIS A 1 377 ? -22.996 -18.874 -10.354 1.00 86.00 377 HIS A N 1
ATOM 3057 C CA . HIS A 1 377 ? -24.375 -19.375 -10.294 1.00 86.00 377 HIS A CA 1
ATOM 3058 C C . HIS A 1 377 ? -24.935 -19.454 -8.860 1.00 86.00 377 HIS A C 1
ATOM 3060 O O . HIS A 1 377 ? -26.128 -19.256 -8.659 1.00 86.00 377 HIS A O 1
ATOM 3066 N N . GLN A 1 378 ? -24.090 -19.685 -7.847 1.00 85.69 378 GLN A N 1
ATOM 3067 C CA . GLN A 1 378 ? -24.512 -19.737 -6.438 1.00 85.69 378 GLN A CA 1
ATOM 3068 C C . GLN A 1 378 ? -24.763 -18.349 -5.839 1.00 85.69 378 GLN A C 1
ATOM 3070 O O . GLN A 1 378 ? -25.306 -18.233 -4.740 1.00 85.69 378 GLN A O 1
ATOM 3075 N N . LEU A 1 379 ? -24.341 -17.291 -6.536 1.00 84.00 379 LEU A N 1
ATOM 3076 C CA . LEU A 1 379 ? -24.474 -15.906 -6.093 1.00 84.00 379 LEU A CA 1
ATOM 3077 C C . LEU A 1 379 ? -25.667 -15.187 -6.727 1.00 84.00 379 LEU A C 1
ATOM 3079 O O . LEU A 1 379 ? -25.938 -14.033 -6.385 1.00 84.00 379 LEU A O 1
ATOM 3083 N N . GLN A 1 380 ? -26.401 -15.858 -7.616 1.00 79.19 380 GLN A N 1
ATOM 3084 C CA . GLN A 1 380 ? -27.609 -15.314 -8.221 1.00 79.19 380 GLN A CA 1
ATOM 3085 C C . GLN A 1 380 ? -28.623 -14.941 -7.123 1.00 79.19 380 GLN A C 1
ATOM 3087 O O . GLN A 1 380 ? -28.908 -15.729 -6.223 1.00 79.19 380 GLN A O 1
ATOM 3092 N N . GLY A 1 381 ? -29.124 -13.704 -7.149 1.00 77.31 381 GLY A N 1
ATOM 3093 C CA . GLY A 1 381 ? -30.022 -13.167 -6.114 1.00 77.31 381 GLY A CA 1
ATOM 3094 C C . GLY A 1 381 ? -29.321 -12.565 -4.883 1.00 77.31 381 GLY A C 1
ATOM 3095 O O . GLY A 1 381 ? -29.968 -11.868 -4.091 1.00 77.31 381 GLY A O 1
ATOM 3096 N N . ARG A 1 382 ? -28.008 -12.798 -4.719 1.00 80.62 382 ARG A N 1
ATOM 3097 C CA . ARG A 1 382 ? -27.145 -12.097 -3.745 1.00 80.62 382 ARG A CA 1
ATOM 3098 C C . ARG A 1 382 ? -26.444 -10.904 -4.377 1.00 80.62 382 ARG A C 1
ATOM 3100 O O . ARG A 1 382 ? -26.215 -9.910 -3.692 1.00 80.62 382 ARG A O 1
ATOM 3107 N N . VAL A 1 383 ? -26.137 -10.999 -5.669 1.00 84.75 383 VAL A N 1
ATOM 3108 C CA . VAL A 1 383 ? -25.703 -9.874 -6.495 1.00 84.75 383 VAL A CA 1
ATOM 3109 C C . VAL A 1 383 ? -26.783 -9.615 -7.541 1.00 84.75 383 VAL A C 1
ATOM 3111 O O . VAL A 1 383 ? -27.074 -10.494 -8.347 1.00 84.75 383 VAL A O 1
ATOM 3114 N N . ASN A 1 384 ? -27.439 -8.456 -7.458 1.00 78.69 384 ASN A N 1
ATOM 3115 C CA . ASN A 1 384 ? -28.672 -8.180 -8.217 1.00 78.69 384 ASN A CA 1
ATOM 3116 C C . ASN A 1 384 ? -28.498 -7.174 -9.358 1.00 78.69 384 ASN A C 1
ATOM 3118 O O . ASN A 1 384 ? -29.446 -6.940 -10.100 1.00 78.69 384 ASN A O 1
ATOM 3122 N N . GLY A 1 385 ? -27.332 -6.550 -9.470 1.00 83.31 385 GLY A N 1
ATOM 3123 C CA . GLY A 1 385 ? -26.985 -5.682 -10.588 1.00 83.31 385 GLY A CA 1
ATOM 3124 C C . GLY A 1 385 ? -25.653 -6.095 -11.194 1.00 83.31 385 GLY A C 1
ATOM 3125 O O . GLY A 1 385 ? -25.246 -7.251 -11.098 1.00 83.31 385 GLY A O 1
ATOM 3126 N N . GLU A 1 386 ? -24.986 -5.133 -11.818 1.00 90.50 386 GLU A N 1
ATOM 3127 C CA . GLU A 1 386 ? -23.794 -5.379 -12.622 1.00 90.50 386 GLU A CA 1
ATOM 3128 C C . GLU A 1 386 ? -22.607 -5.898 -11.801 1.00 90.50 386 GLU A C 1
ATOM 3130 O O . GLU A 1 386 ? -22.216 -5.309 -10.783 1.00 90.50 386 GLU A O 1
ATOM 3135 N N . VAL A 1 387 ? -21.996 -6.974 -12.303 1.00 95.69 387 VAL A N 1
ATOM 3136 C CA . VAL A 1 387 ? -20.678 -7.445 -11.875 1.00 95.69 387 VAL A CA 1
ATOM 3137 C C . VAL A 1 387 ? -19.697 -7.185 -13.001 1.00 95.69 387 VAL A C 1
ATOM 3139 O O . VAL A 1 387 ? -19.847 -7.729 -14.092 1.00 95.69 387 VAL A O 1
ATOM 3142 N N . VAL A 1 388 ? -18.685 -6.369 -12.733 1.00 97.50 388 VAL A N 1
ATOM 3143 C CA . VAL A 1 388 ? -17.643 -6.028 -13.700 1.00 97.50 388 VAL A CA 1
ATOM 3144 C C . VAL A 1 388 ? -16.299 -6.498 -13.176 1.00 97.50 388 VAL A C 1
ATOM 3146 O O . VAL A 1 388 ? -15.923 -6.196 -12.043 1.00 97.50 388 VAL A O 1
ATOM 3149 N N . ASN A 1 389 ? -15.567 -7.228 -14.008 1.00 97.62 389 ASN A N 1
ATOM 3150 C CA . ASN A 1 389 ? -14.197 -7.634 -13.735 1.00 97.62 389 ASN A CA 1
ATOM 3151 C C . ASN A 1 389 ? -13.251 -6.857 -14.657 1.00 97.62 389 ASN A C 1
ATOM 3153 O O . ASN A 1 389 ? -13.161 -7.129 -15.852 1.00 97.62 389 ASN A O 1
ATOM 3157 N N . GLU A 1 390 ? -12.562 -5.870 -14.093 1.00 97.12 390 GLU A N 1
ATOM 3158 C CA . GLU A 1 390 ? -11.550 -5.068 -14.769 1.00 97.12 390 GLU A CA 1
ATOM 3159 C C . GLU A 1 390 ? -10.281 -5.910 -14.964 1.00 97.12 390 GLU A C 1
ATOM 3161 O O . GLU A 1 390 ? -9.549 -6.216 -14.011 1.00 97.12 390 GLU A O 1
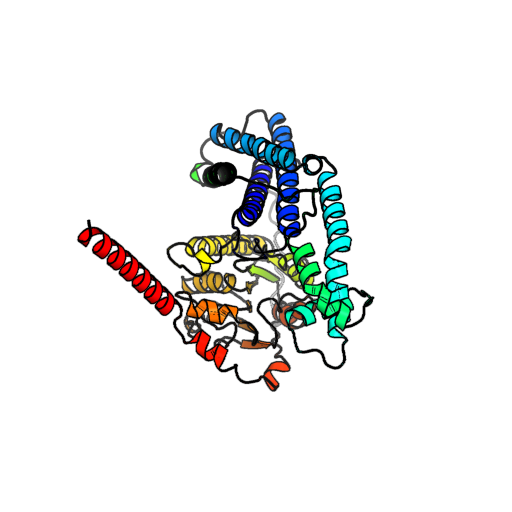ATOM 3166 N N . CYS A 1 391 ? -10.045 -6.297 -16.218 1.00 94.50 391 CYS A N 1
ATOM 3167 C CA . CYS A 1 391 ? -9.003 -7.228 -16.625 1.00 94.50 391 CYS A CA 1
ATOM 3168 C C . CYS A 1 391 ? -7.828 -6.510 -17.291 1.00 94.50 391 CYS A C 1
ATOM 3170 O O . CYS A 1 391 ? -7.981 -5.889 -18.342 1.00 94.50 391 CYS A O 1
ATOM 3172 N N . GLY A 1 392 ? -6.626 -6.662 -16.743 1.00 91.25 392 GLY A N 1
ATOM 3173 C CA . GLY A 1 392 ? -5.403 -6.100 -17.313 1.00 91.25 392 GLY A CA 1
ATOM 3174 C C . GLY A 1 392 ? -4.647 -7.158 -18.102 1.00 91.25 392 GLY A C 1
ATOM 3175 O O . GLY A 1 392 ? -4.140 -8.115 -17.520 1.00 91.25 392 GLY A O 1
ATOM 3176 N N . LYS A 1 393 ? -4.515 -7.006 -19.424 1.00 86.88 393 LYS A N 1
ATOM 3177 C CA . LYS A 1 393 ? -3.768 -7.984 -20.235 1.00 86.88 393 LYS A CA 1
ATOM 3178 C C . LYS A 1 393 ? -2.268 -8.000 -19.949 1.00 86.88 393 LYS A C 1
ATOM 3180 O O . LYS A 1 393 ? -1.646 -9.042 -20.140 1.00 86.88 393 LYS A O 1
ATOM 3185 N N . ALA A 1 394 ? -1.704 -6.898 -19.457 1.00 83.38 394 ALA A N 1
ATOM 3186 C CA . ALA A 1 394 ? -0.321 -6.842 -18.986 1.00 83.38 394 ALA A CA 1
ATOM 3187 C C . ALA A 1 394 ? -0.180 -7.146 -17.479 1.00 83.38 394 ALA A C 1
ATOM 3189 O O . ALA A 1 394 ? 0.914 -7.048 -16.923 1.00 83.38 394 ALA A O 1
ATOM 3190 N N . ASP A 1 395 ? -1.269 -7.501 -16.791 1.00 84.94 395 ASP A N 1
ATOM 3191 C CA . ASP A 1 395 ? -1.247 -7.811 -15.366 1.00 84.94 395 ASP A CA 1
ATOM 3192 C C . ASP A 1 395 ? -0.819 -9.263 -15.115 1.00 84.94 395 ASP A C 1
ATOM 3194 O O . ASP A 1 395 ? -1.599 -10.203 -15.262 1.00 84.94 395 ASP A O 1
ATOM 3198 N N . ILE A 1 396 ? 0.439 -9.451 -14.719 1.00 84.56 396 ILE A N 1
ATOM 3199 C CA . ILE A 1 396 ? 1.014 -10.774 -14.437 1.00 84.56 396 ILE A CA 1
ATOM 3200 C C . ILE A 1 396 ? 0.697 -11.292 -13.028 1.00 84.56 396 ILE A C 1
ATOM 3202 O O . ILE A 1 396 ? 0.924 -12.470 -12.741 1.00 84.56 396 ILE A O 1
ATOM 3206 N N . TRP A 1 397 ? 0.212 -10.439 -12.121 1.00 85.94 397 TRP A N 1
ATOM 3207 C CA . TRP A 1 397 ? 0.103 -10.799 -10.706 1.00 85.94 397 TRP A CA 1
ATOM 3208 C C . TRP A 1 397 ? -0.964 -11.861 -10.429 1.00 85.94 397 TRP A C 1
ATOM 3210 O O . TRP A 1 397 ? -0.644 -12.795 -9.689 1.00 85.94 397 TRP A O 1
ATOM 3220 N N . PRO A 1 398 ? -2.172 -11.818 -11.028 1.00 86.75 398 PRO A N 1
ATOM 3221 C CA . PRO A 1 398 ? -3.139 -12.909 -10.902 1.00 86.75 398 PRO A CA 1
ATOM 3222 C C . PRO A 1 398 ? -2.591 -14.246 -11.419 1.00 86.75 398 PRO A C 1
ATOM 3224 O O . PRO A 1 398 ? -2.786 -15.292 -10.801 1.00 86.75 398 PRO A O 1
ATOM 3227 N N . VAL A 1 399 ? -1.828 -14.210 -12.515 1.00 85.94 399 VAL A N 1
ATOM 3228 C CA . VAL A 1 399 ? -1.198 -15.398 -13.108 1.00 85.94 399 VAL A CA 1
ATOM 3229 C C . VAL A 1 399 ? -0.170 -16.007 -12.150 1.00 85.94 399 VAL A C 1
ATOM 3231 O O . VAL A 1 399 ? -0.224 -17.201 -11.863 1.00 85.94 399 VAL A O 1
ATOM 3234 N N . LEU A 1 400 ? 0.715 -15.189 -11.575 1.00 83.50 400 LEU A N 1
ATOM 3235 C CA . LEU A 1 400 ? 1.672 -15.637 -10.558 1.00 83.50 400 LEU A CA 1
ATOM 3236 C C . LEU A 1 400 ? 0.973 -16.149 -9.292 1.00 83.50 400 LEU A C 1
ATOM 3238 O O . LEU A 1 400 ? 1.364 -17.178 -8.741 1.00 83.50 400 LEU A O 1
ATOM 3242 N N . ALA A 1 401 ? -0.078 -15.461 -8.841 1.00 83.00 401 ALA A N 1
ATOM 3243 C CA . ALA A 1 401 ? -0.862 -15.841 -7.670 1.00 83.00 401 ALA A CA 1
ATOM 3244 C C . ALA A 1 401 ? -1.493 -17.235 -7.831 1.00 83.00 401 ALA A C 1
ATOM 3246 O O . ALA A 1 401 ? -1.446 -18.039 -6.893 1.00 83.00 401 ALA A O 1
ATOM 3247 N N . LYS A 1 402 ? -2.019 -17.549 -9.021 1.00 86.31 402 LYS A N 1
ATOM 3248 C CA . LYS A 1 402 ? -2.541 -18.875 -9.384 1.00 86.31 402 LYS A CA 1
ATOM 3249 C C . LYS A 1 402 ? -1.459 -19.957 -9.336 1.00 86.31 402 LYS A C 1
ATOM 3251 O O . LYS A 1 402 ? -1.683 -21.029 -8.772 1.00 86.31 402 LYS A O 1
ATOM 3256 N N . SER A 1 403 ? -0.285 -19.680 -9.898 1.00 82.12 403 SER A N 1
ATOM 3257 C CA . SER A 1 403 ? 0.785 -20.677 -10.041 1.00 82.12 403 SER A CA 1
ATOM 3258 C C . SER A 1 403 ? 1.547 -20.960 -8.746 1.00 82.12 403 SER A C 1
ATOM 3260 O O . SER A 1 403 ? 2.011 -22.085 -8.535 1.00 82.12 403 SER A O 1
ATOM 3262 N N . LEU A 1 404 ? 1.671 -19.959 -7.869 1.00 79.44 404 LEU A N 1
ATOM 3263 C CA . LEU A 1 404 ? 2.458 -20.037 -6.633 1.00 79.44 404 LEU A CA 1
ATOM 3264 C C . LEU A 1 404 ? 1.638 -20.362 -5.379 1.00 79.44 404 LEU A C 1
ATOM 3266 O O . LEU A 1 404 ? 2.226 -20.732 -4.368 1.00 79.44 404 LEU A O 1
ATOM 3270 N N . SER A 1 405 ? 0.309 -20.245 -5.416 1.00 76.81 405 SER A N 1
ATOM 3271 C CA . SER A 1 405 ? -0.536 -20.452 -4.231 1.00 76.81 405 SER A CA 1
ATOM 3272 C C . SER A 1 405 ? -1.609 -21.523 -4.438 1.00 76.81 405 SER A C 1
ATOM 3274 O O . SER A 1 405 ? -1.734 -22.111 -5.514 1.00 76.81 405 SER A O 1
ATOM 3276 N N . TRP A 1 406 ? -2.407 -21.779 -3.399 1.00 78.50 406 TRP A N 1
ATOM 3277 C CA . TRP A 1 406 ? -3.641 -22.557 -3.494 1.00 78.50 406 TRP A CA 1
ATOM 3278 C C . TRP A 1 406 ? -4.859 -21.638 -3.375 1.00 78.50 406 TRP A C 1
ATOM 3280 O O . TRP A 1 406 ? -4.899 -20.749 -2.521 1.00 78.50 406 TRP A O 1
ATOM 3290 N N . GLY A 1 407 ? -5.866 -21.880 -4.216 1.00 79.38 407 GLY A N 1
ATOM 3291 C CA . GLY A 1 407 ? -7.169 -21.208 -4.157 1.00 79.38 407 GLY A CA 1
ATOM 3292 C C . GLY A 1 407 ? -7.278 -19.882 -4.916 1.00 79.38 407 GLY A C 1
ATOM 3293 O O . GLY A 1 407 ? -8.382 -19.358 -5.013 1.00 79.38 407 GLY A O 1
ATOM 3294 N N . TYR A 1 408 ? -6.187 -19.354 -5.479 1.00 88.88 408 TYR A N 1
ATOM 3295 C CA . TYR A 1 408 ? -6.244 -18.196 -6.380 1.00 88.88 408 TYR A CA 1
ATOM 3296 C C . TYR A 1 408 ? -6.335 -18.610 -7.849 1.00 88.88 408 TYR A C 1
ATOM 3298 O O . TYR A 1 408 ? -5.925 -19.707 -8.233 1.00 88.88 408 TYR A O 1
ATOM 3306 N N . GLY A 1 409 ? -6.852 -17.698 -8.663 1.00 90.19 409 GLY A N 1
ATOM 3307 C CA . GLY A 1 409 ? -6.911 -17.790 -10.113 1.00 90.19 409 GLY A CA 1
ATOM 3308 C C . GLY A 1 409 ? -6.386 -16.541 -10.798 1.00 90.19 409 GLY A C 1
ATOM 3309 O O . GLY A 1 409 ? -5.941 -15.591 -10.155 1.00 90.19 409 GLY A O 1
ATOM 3310 N N . ALA A 1 410 ? -6.456 -16.569 -12.126 1.00 91.75 410 ALA A N 1
ATOM 3311 C CA . ALA A 1 410 ? -5.958 -15.508 -12.995 1.00 91.75 410 ALA A CA 1
ATOM 3312 C C . ALA A 1 410 ? -7.092 -14.719 -13.675 1.00 91.75 410 ALA A C 1
ATOM 3314 O O . ALA A 1 410 ? -6.907 -14.177 -14.765 1.00 91.75 410 ALA A O 1
ATOM 3315 N N . SER A 1 411 ? -8.272 -14.661 -13.049 1.00 94.19 411 SER A N 1
ATOM 3316 C CA . SER A 1 411 ? -9.460 -13.995 -13.606 1.00 94.19 411 SER A CA 1
ATOM 3317 C C . SER A 1 411 ? -9.243 -12.506 -13.886 1.00 94.19 411 SER A C 1
ATOM 3319 O O . SER A 1 411 ? -9.791 -11.990 -14.850 1.00 94.19 411 SER A O 1
ATOM 3321 N N . GLY A 1 412 ? -8.375 -11.818 -13.141 1.00 92.38 412 GLY A N 1
ATOM 3322 C CA . GLY A 1 412 ? -7.985 -10.429 -13.414 1.00 92.38 412 GLY A CA 1
ATOM 3323 C C . GLY A 1 412 ? -7.122 -10.224 -14.664 1.00 92.38 412 GLY A C 1
ATOM 3324 O O . GLY A 1 412 ? -6.897 -9.086 -15.064 1.00 92.38 412 GLY A O 1
ATOM 3325 N N . THR A 1 413 ? -6.633 -11.299 -15.285 1.00 90.69 413 THR A N 1
ATOM 3326 C CA . THR A 1 413 ? -5.830 -11.260 -16.523 1.00 90.69 413 THR A CA 1
ATOM 3327 C C . THR A 1 413 ? -6.579 -11.917 -17.686 1.00 90.69 413 THR A C 1
ATOM 3329 O O . THR A 1 413 ? -6.546 -11.452 -18.831 1.00 90.69 413 THR A O 1
ATOM 3332 N N . HIS A 1 414 ? -7.253 -13.034 -17.411 1.00 90.88 414 HIS A N 1
ATOM 3333 C CA . HIS A 1 414 ? -7.916 -13.856 -18.424 1.00 90.88 414 HIS A CA 1
ATOM 3334 C C . HIS A 1 414 ? -9.431 -13.650 -18.502 1.00 90.88 414 HIS A C 1
ATOM 3336 O O . HIS A 1 414 ? -10.021 -14.074 -19.492 1.00 90.88 414 HIS A O 1
ATOM 3342 N N . GLY A 1 415 ? -10.033 -12.976 -17.523 1.00 93.38 415 GLY A N 1
ATOM 3343 C CA . GLY A 1 415 ? -11.480 -12.938 -17.341 1.00 93.38 415 GLY A CA 1
ATOM 3344 C C . GLY A 1 415 ? -12.014 -14.189 -16.640 1.00 93.38 415 GLY A C 1
ATOM 3345 O O . GLY A 1 415 ? -11.301 -15.183 -16.462 1.00 93.38 415 GLY A O 1
ATOM 3346 N N . PHE A 1 416 ? -13.278 -14.136 -16.231 1.00 94.75 416 PHE A N 1
ATOM 3347 C CA . PHE A 1 416 ? -14.024 -15.309 -15.775 1.00 94.75 416 PHE A CA 1
ATOM 3348 C C . PHE A 1 416 ? -14.675 -16.064 -16.938 1.00 94.75 416 PHE A C 1
ATOM 3350 O O . PHE A 1 416 ? -14.829 -17.280 -16.860 1.00 94.75 416 PHE A O 1
ATOM 3357 N N . GLY A 1 417 ? -15.097 -15.358 -17.992 1.00 91.31 417 GLY A N 1
ATOM 3358 C CA . GLY A 1 417 ? -15.927 -15.924 -19.058 1.00 91.31 417 GLY A CA 1
ATOM 3359 C C . GLY A 1 417 ? -17.295 -16.405 -18.560 1.00 91.31 417 GLY A C 1
ATOM 3360 O O . GLY A 1 417 ? -17.883 -17.317 -19.140 1.00 91.31 417 GLY A O 1
ATOM 3361 N N . ALA A 1 418 ? -17.786 -15.843 -17.452 1.00 91.12 418 ALA A N 1
ATOM 3362 C CA . ALA A 1 418 ? -19.037 -16.240 -16.817 1.00 91.12 418 ALA A CA 1
ATOM 3363 C C . ALA A 1 418 ? -20.190 -15.333 -17.262 1.00 91.12 418 ALA A C 1
ATOM 3365 O O . ALA A 1 418 ? -20.049 -14.120 -17.288 1.00 91.12 418 ALA A O 1
ATOM 3366 N N . VAL A 1 419 ? -21.370 -15.911 -17.513 1.00 89.12 419 VAL A N 1
ATOM 3367 C CA . VAL A 1 419 ? -22.562 -15.173 -17.990 1.00 89.12 419 VAL A CA 1
ATOM 3368 C C . VAL A 1 419 ? -22.982 -14.032 -17.054 1.00 89.12 419 VAL A C 1
ATOM 3370 O O . VAL A 1 419 ? -23.526 -13.032 -17.502 1.00 89.12 419 VAL A O 1
ATOM 3373 N N . LEU A 1 420 ? -22.740 -14.182 -15.750 1.00 90.06 420 LEU A N 1
ATOM 3374 C CA . LEU A 1 420 ? -23.126 -13.202 -14.731 1.00 90.06 420 LEU A CA 1
ATOM 3375 C C . LEU A 1 420 ? -22.072 -12.106 -14.505 1.00 90.06 420 LEU A C 1
ATOM 3377 O O . LEU A 1 420 ? -22.241 -11.300 -13.593 1.00 90.06 420 LEU A O 1
ATOM 3381 N N . VAL A 1 421 ? -20.975 -12.102 -15.270 1.00 94.50 421 VAL A N 1
ATOM 3382 C CA . VAL A 1 421 ? -19.856 -11.172 -15.093 1.00 94.50 421 VAL A CA 1
ATOM 3383 C C . VAL A 1 421 ? -19.456 -10.563 -16.426 1.00 94.50 421 VAL A C 1
ATOM 3385 O O . VAL A 1 421 ? -19.134 -11.267 -17.377 1.00 94.50 421 VAL A O 1
ATOM 3388 N N . ASN A 1 422 ? -19.396 -9.238 -16.462 1.00 95.88 422 ASN A N 1
ATOM 3389 C CA . ASN A 1 422 ? -18.850 -8.495 -17.583 1.00 95.88 422 ASN A CA 1
ATOM 3390 C C . ASN A 1 422 ? -17.336 -8.326 -17.393 1.00 95.88 422 ASN A C 1
ATOM 3392 O O . ASN A 1 422 ? -16.882 -7.479 -16.621 1.00 95.88 422 ASN A O 1
ATOM 3396 N N . ASP A 1 423 ? -16.545 -9.145 -18.085 1.00 95.94 423 ASP A N 1
ATOM 3397 C CA . ASP A 1 423 ? -15.090 -8.983 -18.141 1.00 95.94 423 ASP A CA 1
ATOM 3398 C C . ASP A 1 423 ? -14.747 -7.801 -19.057 1.00 95.94 423 ASP A C 1
ATOM 3400 O O . ASP A 1 423 ? -15.014 -7.858 -20.255 1.00 95.94 423 ASP A O 1
ATOM 3404 N N . ARG A 1 424 ? -14.172 -6.730 -18.495 1.00 95.81 424 ARG A N 1
ATOM 3405 C CA . ARG A 1 424 ? -13.742 -5.540 -19.239 1.00 95.81 424 ARG A CA 1
ATOM 3406 C C . ARG A 1 424 ? -12.228 -5.554 -19.416 1.00 95.81 424 ARG A C 1
ATOM 3408 O O . ARG A 1 424 ? -11.501 -5.421 -18.432 1.00 95.81 424 ARG A O 1
ATOM 3415 N N . PHE A 1 425 ? -11.734 -5.689 -20.645 1.00 93.75 425 PHE A N 1
ATOM 3416 C CA . PHE A 1 425 ? -10.290 -5.807 -20.896 1.00 93.75 425 PHE A CA 1
ATOM 3417 C C . PHE A 1 425 ? -9.591 -4.479 -21.195 1.00 93.75 425 PHE A C 1
ATOM 3419 O O . PHE A 1 425 ? -10.060 -3.660 -21.986 1.00 93.75 425 PHE A O 1
ATOM 3426 N N . HIS A 1 426 ? -8.391 -4.330 -20.632 1.00 92.38 426 HIS A N 1
ATOM 3427 C CA . HIS A 1 426 ? -7.507 -3.174 -20.777 1.00 92.38 426 HIS A CA 1
ATOM 3428 C C . HIS A 1 426 ? -6.078 -3.600 -21.111 1.00 92.38 426 HIS A C 1
ATOM 3430 O O . HIS A 1 426 ? -5.639 -4.703 -20.773 1.00 92.38 426 HIS A O 1
ATOM 3436 N N . ALA A 1 427 ? -5.323 -2.695 -21.734 1.00 86.50 427 ALA A N 1
ATOM 3437 C CA . ALA A 1 427 ? -3.937 -2.947 -22.120 1.00 86.50 427 ALA A CA 1
ATOM 3438 C C . ALA A 1 427 ? -2.951 -2.929 -20.936 1.00 86.50 427 ALA A C 1
ATOM 3440 O O . ALA A 1 427 ? -1.929 -3.608 -20.992 1.00 86.50 427 ALA A O 1
ATOM 3441 N N . GLY A 1 428 ? -3.225 -2.153 -19.882 1.00 81.06 428 GLY A N 1
ATOM 3442 C CA . GLY A 1 428 ? -2.270 -1.901 -18.800 1.00 81.06 428 GLY A CA 1
ATOM 3443 C C . GLY A 1 428 ? -2.163 -3.018 -17.754 1.00 81.06 428 GLY A C 1
ATOM 3444 O O . GLY A 1 428 ? -2.694 -4.123 -17.914 1.00 81.06 428 GLY A O 1
ATOM 3445 N N . GLY A 1 429 ? -1.443 -2.710 -16.669 1.00 81.75 429 GLY A N 1
ATOM 3446 C CA . GLY A 1 429 ? -1.127 -3.634 -15.572 1.00 81.75 429 GLY A CA 1
ATOM 3447 C C . GLY A 1 429 ? -1.995 -3.476 -14.313 1.00 81.75 429 GLY A C 1
ATOM 3448 O O . GLY A 1 429 ? -3.027 -2.813 -14.312 1.00 81.75 429 GLY A O 1
ATOM 3449 N N . HIS A 1 430 ? -1.544 -4.069 -13.205 1.00 83.00 430 HIS A N 1
ATOM 3450 C CA . HIS A 1 430 ? -2.314 -4.283 -11.961 1.00 83.00 430 HIS A CA 1
ATOM 3451 C C . HIS A 1 430 ? -2.863 -3.039 -11.248 1.00 83.00 430 HIS A C 1
ATOM 3453 O O . HIS A 1 430 ? -3.798 -3.150 -10.454 1.00 83.00 430 HIS A O 1
ATOM 3459 N N . GLY A 1 431 ? -2.245 -1.876 -11.466 1.00 77.25 431 GLY A N 1
ATOM 3460 C CA . GLY A 1 431 ? -2.590 -0.615 -10.800 1.00 77.25 431 GLY A CA 1
ATOM 3461 C C . GLY A 1 431 ? -3.325 0.395 -11.681 1.00 77.25 431 GLY A C 1
ATOM 3462 O O . GLY A 1 431 ? -3.742 1.423 -11.168 1.00 77.25 431 GLY A O 1
ATOM 3463 N N . GLN A 1 432 ? -3.512 0.112 -12.977 1.00 81.31 432 GLN A N 1
ATOM 3464 C CA . GLN A 1 432 ? -4.012 1.091 -13.961 1.00 81.31 432 GLN A CA 1
ATOM 3465 C C . GLN A 1 432 ? -5.421 1.630 -13.661 1.00 81.31 432 GLN A C 1
ATOM 3467 O O . GLN A 1 432 ? -5.819 2.672 -14.164 1.00 81.31 432 GLN A O 1
ATOM 3472 N N . TYR A 1 433 ? -6.201 0.886 -12.878 1.00 84.62 433 TYR A N 1
ATOM 3473 C CA . TYR A 1 433 ? -7.617 1.162 -12.644 1.00 84.62 433 TYR A CA 1
ATOM 3474 C C . TYR A 1 433 ? -7.850 2.367 -11.721 1.00 84.62 433 TYR A C 1
ATOM 3476 O O . TYR A 1 433 ? -8.986 2.794 -11.541 1.00 84.62 433 TYR A O 1
ATOM 3484 N N . PHE A 1 434 ? -6.786 2.875 -11.095 1.00 84.75 434 PHE A N 1
ATOM 3485 C CA . PHE A 1 434 ? -6.843 3.922 -10.077 1.00 84.75 434 PHE A CA 1
ATOM 3486 C C . PHE A 1 434 ? -6.383 5.285 -10.588 1.00 84.75 434 PHE A C 1
ATOM 3488 O O . PHE A 1 434 ? -6.031 6.135 -9.778 1.00 84.75 434 PHE A O 1
ATOM 3495 N N . GLU A 1 435 ? -6.397 5.505 -11.899 1.00 84.81 435 GLU A N 1
ATOM 3496 C CA . GLU A 1 435 ? -6.249 6.848 -12.453 1.00 84.81 435 GLU A CA 1
ATOM 3497 C C . GLU A 1 435 ? -7.598 7.591 -12.399 1.00 84.81 435 GLU A C 1
ATOM 3499 O O . GLU A 1 435 ? -8.643 6.967 -12.636 1.00 84.81 435 GLU A O 1
ATOM 3504 N N . PRO A 1 436 ? -7.626 8.901 -12.090 1.00 85.62 436 PRO A N 1
ATOM 3505 C CA . PRO A 1 436 ? -8.859 9.689 -12.021 1.00 85.62 436 PRO A CA 1
ATOM 3506 C C . PRO A 1 436 ? -9.759 9.532 -13.254 1.00 85.62 436 PRO A C 1
ATOM 3508 O O . PRO A 1 436 ? -10.967 9.335 -13.122 1.00 85.62 436 PRO A O 1
ATOM 3511 N N . GLU A 1 437 ? -9.162 9.542 -14.443 1.00 89.31 437 GLU A N 1
ATOM 3512 C CA . GLU A 1 437 ? -9.847 9.431 -15.731 1.00 89.31 437 GLU A CA 1
ATOM 3513 C C . GLU A 1 437 ? -10.477 8.047 -15.910 1.00 89.31 437 GLU A C 1
ATOM 3515 O O . GLU A 1 437 ? -11.542 7.911 -16.516 1.00 89.31 437 GLU A O 1
ATOM 3520 N N . PHE A 1 438 ? -9.841 7.005 -15.365 1.00 92.94 438 PHE A N 1
ATOM 3521 C CA . PHE A 1 438 ? -10.383 5.652 -15.384 1.00 92.94 438 PHE A CA 1
ATOM 3522 C C . PHE A 1 438 ? -11.665 5.583 -14.550 1.00 92.94 438 PHE A C 1
ATOM 3524 O O . PHE A 1 438 ? -12.685 5.067 -15.011 1.00 92.94 438 PHE A O 1
ATOM 3531 N N . VAL A 1 439 ? -11.627 6.140 -13.336 1.00 93.81 439 VAL A N 1
ATOM 3532 C CA . VAL A 1 439 ? -12.765 6.150 -12.408 1.00 93.81 439 VAL A CA 1
ATOM 3533 C C . VAL A 1 439 ? -13.942 6.922 -13.003 1.00 93.81 439 VAL A C 1
ATOM 3535 O O . VAL A 1 439 ? -15.059 6.403 -13.018 1.00 93.81 439 VAL A O 1
ATOM 3538 N N . GLU A 1 440 ? -13.697 8.121 -13.532 1.00 93.75 440 GLU A N 1
ATOM 3539 C CA . GLU A 1 440 ? -14.722 8.966 -14.161 1.00 93.75 440 GLU A CA 1
ATOM 3540 C C . GLU A 1 440 ? -15.339 8.305 -15.394 1.00 93.75 440 GLU A C 1
ATOM 3542 O O . GLU A 1 440 ? -16.555 8.325 -15.578 1.00 93.75 440 GLU A O 1
ATOM 3547 N N . LYS A 1 441 ? -14.517 7.670 -16.235 1.00 94.44 441 LYS A N 1
ATOM 3548 C CA . LYS A 1 441 ? -14.999 7.047 -17.468 1.00 94.44 441 LYS A CA 1
ATOM 3549 C C . LYS A 1 441 ? -15.791 5.769 -17.212 1.00 94.44 441 LYS A C 1
ATOM 3551 O O . LYS A 1 441 ? -16.807 5.536 -17.860 1.00 94.44 441 LYS A O 1
ATOM 3556 N N . TYR A 1 442 ? -15.318 4.918 -16.305 1.00 95.44 442 TYR A N 1
ATOM 3557 C CA . TYR A 1 442 ? -15.774 3.530 -16.225 1.00 95.44 442 TYR A CA 1
ATOM 3558 C C . TYR A 1 442 ? -16.555 3.192 -14.960 1.00 95.44 442 TYR A C 1
ATOM 3560 O O . TYR A 1 442 ? -17.472 2.369 -15.018 1.00 95.44 442 TYR A O 1
ATOM 3568 N N . TRP A 1 443 ? -16.197 3.774 -13.814 1.00 96.19 443 TRP A N 1
ATOM 3569 C CA . TRP A 1 443 ? -16.820 3.433 -12.531 1.00 96.19 443 TRP A CA 1
ATOM 3570 C C . TRP A 1 443 ? -17.934 4.390 -12.175 1.00 96.19 443 TRP A C 1
ATOM 3572 O O . TRP A 1 443 ? -18.962 3.953 -11.671 1.00 96.19 443 TRP A O 1
ATOM 3582 N N . GLU A 1 444 ? -17.772 5.676 -12.456 1.00 95.12 444 GLU A N 1
ATOM 3583 C CA . GLU A 1 444 ? -18.786 6.672 -12.148 1.00 95.12 444 GLU A CA 1
ATOM 3584 C C . GLU A 1 444 ? -20.129 6.385 -12.851 1.00 95.12 444 GLU A C 1
ATOM 3586 O O . GLU A 1 444 ? -21.141 6.312 -12.147 1.00 95.12 444 GLU A O 1
ATOM 3591 N N . PRO A 1 445 ? -20.199 6.130 -14.176 1.00 94.88 445 PRO A N 1
ATOM 3592 C CA . PRO A 1 445 ? -21.467 5.833 -14.851 1.00 94.88 445 PRO A CA 1
ATOM 3593 C C . PRO A 1 445 ? -22.095 4.538 -14.336 1.00 94.88 445 PRO A C 1
ATOM 3595 O O . PRO A 1 445 ? -23.304 4.464 -14.104 1.00 94.88 445 PRO A O 1
ATOM 3598 N N . LEU A 1 446 ? -21.257 3.535 -14.068 1.00 95.06 446 LEU A N 1
ATOM 3599 C CA . LEU A 1 446 ? -21.679 2.253 -13.528 1.00 95.06 446 LEU A CA 1
ATOM 3600 C C . LEU A 1 446 ? -22.257 2.411 -12.117 1.00 95.06 446 LEU A C 1
ATOM 3602 O O . LEU A 1 446 ? -23.347 1.929 -11.844 1.00 95.06 446 LEU A O 1
ATOM 3606 N N . ILE A 1 447 ? -21.580 3.128 -11.222 1.00 95.06 447 ILE A N 1
ATOM 3607 C CA . ILE A 1 447 ? -22.004 3.340 -9.832 1.00 95.06 447 ILE A CA 1
ATOM 3608 C C . ILE A 1 447 ? -23.170 4.321 -9.726 1.00 95.06 447 ILE A C 1
ATOM 3610 O O . ILE A 1 447 ? -23.998 4.156 -8.834 1.00 95.06 447 ILE A O 1
ATOM 3614 N N . LYS A 1 448 ? -23.304 5.297 -10.627 1.00 93.81 448 LYS A N 1
ATOM 3615 C CA . LYS A 1 448 ? -24.441 6.227 -10.618 1.00 93.81 448 LYS A CA 1
ATOM 3616 C C . LYS A 1 448 ? -25.674 5.625 -11.279 1.00 93.81 448 LYS A C 1
ATOM 3618 O O . LYS A 1 448 ? -26.749 5.675 -10.690 1.00 93.81 448 LYS A O 1
ATOM 3623 N N . ARG A 1 449 ? -25.530 5.031 -12.465 1.00 92.12 449 ARG A N 1
ATOM 3624 C CA . ARG A 1 449 ? -26.654 4.678 -13.354 1.00 92.12 449 ARG A CA 1
ATOM 3625 C C . ARG A 1 449 ? -26.719 3.202 -13.742 1.00 92.12 449 ARG A C 1
ATOM 3627 O O . ARG A 1 449 ? -27.733 2.772 -14.272 1.00 92.12 449 ARG A O 1
ATOM 3634 N N . GLY A 1 450 ? -25.690 2.415 -13.434 1.00 91.00 450 GLY A N 1
ATOM 3635 C CA . GLY A 1 450 ? -25.610 1.014 -13.861 1.00 91.00 450 GLY A CA 1
ATOM 3636 C C . GLY A 1 450 ? -25.183 0.871 -15.317 1.00 91.00 450 GLY A C 1
ATOM 3637 O O . GLY A 1 450 ? -25.369 -0.183 -15.909 1.00 91.00 450 GLY A O 1
ATOM 3638 N N . GLU A 1 451 ? -24.623 1.928 -15.900 1.00 92.75 451 GLU A N 1
ATOM 3639 C CA . GLU A 1 451 ? -24.201 1.938 -17.295 1.00 92.75 451 GLU A CA 1
ATOM 3640 C C . GLU A 1 451 ? -22.853 1.231 -17.445 1.00 92.75 451 GLU A C 1
ATOM 3642 O O . GLU A 1 451 ? -21.817 1.713 -16.977 1.00 92.75 451 GLU A O 1
ATOM 3647 N N . TYR A 1 452 ? -22.864 0.082 -18.118 1.00 92.50 452 TYR A N 1
ATOM 3648 C CA . TYR A 1 452 ? -21.651 -0.601 -18.542 1.00 92.50 452 TYR A CA 1
ATOM 3649 C C . TYR A 1 452 ? -21.185 -0.074 -19.905 1.00 92.50 452 TYR A C 1
ATOM 3651 O O . TYR A 1 452 ? -21.937 -0.069 -20.878 1.00 92.50 452 TYR A O 1
ATOM 3659 N N . GLN A 1 453 ? -19.914 0.316 -19.987 1.00 90.50 453 GLN A N 1
ATOM 3660 C CA . GLN A 1 453 ? -19.242 0.663 -21.239 1.00 90.50 453 GLN A CA 1
ATOM 3661 C C . GLN A 1 453 ? -18.075 -0.299 -21.499 1.00 90.50 453 GLN A C 1
ATOM 3663 O O . GLN A 1 453 ? -17.258 -0.504 -20.607 1.00 90.50 453 GLN A O 1
ATOM 3668 N N . GLY A 1 454 ? -17.975 -0.884 -22.694 1.00 89.38 454 GLY A N 1
ATOM 3669 C CA . GLY A 1 454 ? -16.788 -1.651 -23.107 1.00 89.38 454 GLY A CA 1
ATOM 3670 C C . GLY A 1 454 ? -15.589 -0.748 -23.429 1.00 89.38 454 GLY A C 1
ATOM 3671 O O . GLY A 1 454 ? -15.697 0.481 -23.428 1.00 89.38 454 GLY A O 1
ATOM 3672 N N . THR A 1 455 ? -14.442 -1.341 -23.743 1.00 90.75 455 THR A N 1
ATOM 3673 C CA . THR A 1 455 ? -13.231 -0.614 -24.148 1.00 90.75 455 THR A CA 1
ATOM 3674 C C . THR A 1 455 ? -12.969 -0.753 -25.645 1.00 90.75 455 THR A C 1
ATOM 3676 O O . THR A 1 455 ? -13.365 -1.716 -26.301 1.00 90.75 455 THR A O 1
ATOM 3679 N N . ASP A 1 456 ? -12.242 0.204 -26.222 1.00 87.44 456 ASP A N 1
ATOM 3680 C CA . ASP A 1 456 ? -11.770 0.058 -27.604 1.00 87.44 456 ASP A CA 1
ATOM 3681 C C . ASP A 1 456 ? -10.664 -0.994 -27.738 1.00 87.44 456 ASP A C 1
ATOM 3683 O O . ASP A 1 456 ? -10.456 -1.538 -28.824 1.00 87.44 456 ASP A O 1
ATOM 3687 N N . PHE A 1 457 ? -9.979 -1.312 -26.636 1.00 87.31 457 PHE A N 1
ATOM 3688 C CA . PHE A 1 457 ? -8.956 -2.349 -26.603 1.00 87.31 457 PHE A CA 1
ATOM 3689 C C . PHE A 1 457 ? -9.556 -3.735 -26.855 1.00 87.31 457 PHE A C 1
ATOM 3691 O O . PHE A 1 457 ? -8.971 -4.511 -27.605 1.00 87.31 457 PHE A O 1
ATOM 3698 N N . GLU A 1 458 ? -10.750 -4.021 -26.331 1.00 85.50 458 GLU A N 1
ATOM 3699 C CA . GLU A 1 458 ? -11.457 -5.294 -26.543 1.00 85.50 458 GLU A CA 1
ATOM 3700 C C . GLU A 1 458 ? -11.654 -5.625 -28.024 1.00 85.50 458 GLU A C 1
ATOM 3702 O O . GLU A 1 458 ? -11.498 -6.773 -28.436 1.00 85.50 458 GLU A O 1
ATOM 3707 N N . LYS A 1 459 ? -11.909 -4.607 -28.852 1.00 86.81 459 LYS A N 1
ATOM 3708 C CA . LYS A 1 459 ? -12.120 -4.764 -30.300 1.00 86.81 459 LYS A CA 1
ATOM 3709 C C . LYS A 1 459 ? -10.857 -5.193 -31.050 1.00 86.81 459 LYS A C 1
ATOM 3711 O O . LYS A 1 459 ? -10.954 -5.720 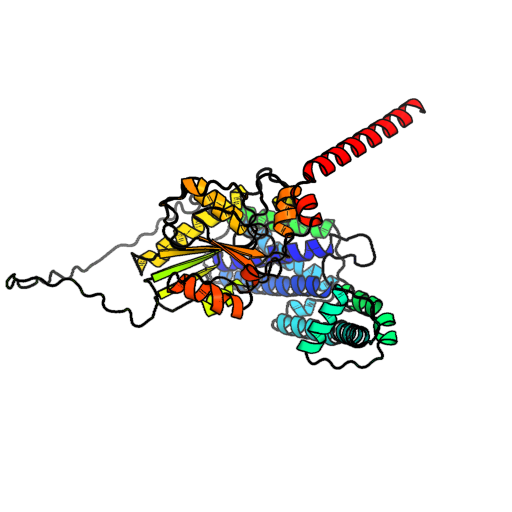-32.154 1.00 86.81 459 LYS A O 1
ATOM 3716 N N . LYS A 1 460 ? -9.675 -4.916 -30.493 1.00 85.12 460 LYS A N 1
ATOM 3717 C CA . LYS A 1 460 ? -8.360 -5.157 -31.116 1.00 85.12 460 LYS A CA 1
ATOM 3718 C C . LYS A 1 460 ? -7.442 -5.979 -30.212 1.00 85.12 460 LYS A C 1
ATOM 3720 O O . LYS A 1 460 ? -6.221 -5.911 -30.344 1.00 85.12 460 LYS A O 1
ATOM 3725 N N . MET A 1 461 ? -8.022 -6.713 -29.267 1.00 81.38 461 MET A N 1
ATOM 3726 C CA . MET A 1 461 ? -7.270 -7.354 -28.202 1.00 81.38 461 MET A CA 1
ATOM 3727 C C . MET A 1 461 ? -6.343 -8.436 -28.775 1.00 81.38 461 MET A C 1
ATOM 3729 O O . MET A 1 461 ? -6.827 -9.371 -29.419 1.00 81.38 461 MET A O 1
ATOM 3733 N N . PRO A 1 462 ? -5.019 -8.345 -28.548 1.00 79.44 462 PRO A N 1
ATOM 3734 C CA . PRO A 1 462 ? -4.102 -9.382 -28.987 1.00 79.44 462 PRO A CA 1
ATOM 3735 C C . PRO A 1 462 ? -4.323 -10.671 -28.179 1.00 79.44 462 PRO A C 1
ATOM 3737 O O . PRO A 1 462 ? -4.773 -10.617 -27.027 1.00 79.44 462 PRO A O 1
ATOM 3740 N N . PRO A 1 463 ? -3.980 -11.841 -28.747 1.00 77.25 463 PRO A N 1
ATOM 3741 C CA . PRO A 1 463 ? -3.994 -13.082 -27.991 1.00 77.25 463 PRO A CA 1
ATOM 3742 C C . PRO A 1 463 ? -3.034 -12.984 -26.802 1.00 77.25 463 PRO A C 1
ATOM 3744 O O . PRO A 1 463 ? -1.988 -12.334 -26.874 1.00 77.25 463 PRO A O 1
ATOM 3747 N N . THR A 1 464 ? -3.383 -13.653 -25.703 1.00 71.94 464 THR A N 1
ATOM 3748 C CA . THR A 1 464 ? -2.509 -13.737 -24.530 1.00 71.94 464 THR A CA 1
ATOM 3749 C C . THR A 1 464 ? -1.145 -14.314 -24.947 1.00 71.94 464 THR A C 1
ATOM 3751 O O . THR A 1 464 ? -1.119 -15.364 -25.597 1.00 71.94 464 THR A O 1
ATOM 3754 N N . PRO A 1 465 ? -0.011 -13.677 -24.592 1.00 75.38 465 PRO A N 1
ATOM 3755 C CA . PRO A 1 465 ? 1.307 -14.200 -24.932 1.00 75.38 465 PRO A CA 1
ATOM 3756 C C . PRO A 1 465 ? 1.511 -15.616 -24.386 1.00 75.38 465 PRO A C 1
ATOM 3758 O O . PRO A 1 465 ? 1.185 -15.900 -23.232 1.00 75.38 465 PRO A O 1
ATOM 3761 N N . TRP A 1 466 ? 2.104 -16.498 -25.193 1.00 75.50 466 TRP A N 1
ATOM 3762 C CA . TRP A 1 466 ? 2.254 -17.919 -24.855 1.00 75.50 466 TRP A CA 1
ATOM 3763 C C . TRP A 1 466 ? 2.974 -18.150 -23.517 1.00 75.50 466 TRP A C 1
ATOM 3765 O O . TRP A 1 466 ? 2.603 -19.048 -22.765 1.00 75.50 466 TRP A O 1
ATOM 3775 N N . TRP A 1 467 ? 3.964 -17.318 -23.176 1.00 72.94 467 TRP A N 1
ATOM 3776 C CA . TRP A 1 467 ? 4.717 -17.436 -21.927 1.00 72.94 467 TRP A CA 1
ATOM 3777 C C . TRP A 1 467 ? 3.856 -17.130 -20.692 1.00 72.94 467 TRP A C 1
ATOM 3779 O O . TRP A 1 467 ? 4.056 -17.755 -19.654 1.00 72.94 467 TRP A O 1
ATOM 3789 N N . VAL A 1 468 ? 2.861 -16.236 -20.802 1.00 72.69 468 VAL A N 1
ATOM 3790 C CA . VAL A 1 468 ? 1.891 -15.949 -19.726 1.00 72.69 468 VAL A CA 1
ATOM 3791 C C . VAL A 1 468 ? 1.008 -17.172 -19.501 1.00 72.69 468 VAL A C 1
ATOM 3793 O O . VAL A 1 468 ? 0.779 -17.581 -18.364 1.00 72.69 468 VAL A O 1
ATOM 3796 N N . SER A 1 469 ? 0.563 -17.809 -20.587 1.00 73.88 469 SER A N 1
ATOM 3797 C CA . SER A 1 469 ? -0.198 -19.057 -20.518 1.00 73.88 469 SER A CA 1
ATOM 3798 C C . SER A 1 469 ? 0.627 -20.202 -19.928 1.00 73.88 469 SER A C 1
ATOM 3800 O O . SER A 1 469 ? 0.110 -20.954 -19.107 1.00 73.88 469 SER A O 1
ATOM 3802 N N . VAL A 1 470 ? 1.908 -20.329 -20.288 1.00 74.25 470 VAL A N 1
ATOM 3803 C CA . VAL A 1 470 ? 2.812 -21.325 -19.687 1.00 74.25 470 VAL A CA 1
ATOM 3804 C C . VAL A 1 470 ? 2.986 -21.054 -18.198 1.00 74.25 470 VAL A C 1
ATOM 3806 O O . VAL A 1 470 ? 2.785 -21.956 -17.389 1.00 74.25 470 VAL A O 1
ATOM 3809 N N . LEU A 1 471 ? 3.284 -19.812 -17.818 1.00 76.81 471 LEU A N 1
ATOM 3810 C CA . LEU A 1 471 ? 3.493 -19.431 -16.427 1.00 76.81 471 LEU A CA 1
ATOM 3811 C C . LEU A 1 471 ? 2.241 -19.672 -15.577 1.00 76.81 471 LEU A C 1
ATOM 3813 O O . LEU A 1 471 ? 2.377 -20.159 -14.461 1.00 76.81 471 LEU A O 1
ATOM 3817 N N . GLY A 1 472 ? 1.042 -19.410 -16.107 1.00 68.94 472 GLY A N 1
ATOM 3818 C CA . GLY A 1 472 ? -0.239 -19.633 -15.421 1.00 68.94 472 GLY A CA 1
ATOM 3819 C C . GLY A 1 472 ? -0.694 -21.091 -15.311 1.00 68.94 472 GLY A C 1
ATOM 3820 O O . GLY A 1 472 ? -1.532 -21.402 -14.464 1.00 68.94 472 GLY A O 1
ATOM 3821 N N . ASN A 1 473 ? -0.176 -21.979 -16.165 1.00 76.00 473 ASN A N 1
ATOM 3822 C CA . ASN A 1 473 ? -0.503 -23.410 -16.150 1.00 76.00 473 ASN A CA 1
ATOM 3823 C C . ASN A 1 473 ? 0.587 -24.266 -15.497 1.00 76.00 473 ASN A C 1
ATOM 3825 O O . ASN A 1 473 ? 0.302 -25.378 -15.054 1.00 76.00 473 ASN A O 1
ATOM 3829 N N . LEU A 1 474 ? 1.820 -23.764 -15.409 1.00 77.38 474 LEU A N 1
ATOM 3830 C CA . LEU A 1 474 ? 2.899 -24.432 -14.699 1.00 77.38 474 LEU A CA 1
ATOM 3831 C C . LEU A 1 474 ? 2.641 -24.310 -13.190 1.00 77.38 474 LEU A C 1
ATOM 3833 O O . LEU A 1 474 ? 2.636 -23.196 -12.661 1.00 77.38 474 LEU A O 1
ATOM 3837 N N . PRO A 1 475 ? 2.442 -25.419 -12.457 1.00 77.75 475 PRO A N 1
ATOM 3838 C CA . PRO A 1 475 ? 2.171 -25.351 -11.033 1.00 77.75 475 PRO A CA 1
ATOM 3839 C C . PRO A 1 475 ? 3.483 -25.114 -10.279 1.00 77.75 475 PRO A C 1
ATOM 3841 O O . PRO A 1 475 ? 4.032 -26.023 -9.656 1.00 77.75 475 PRO A O 1
ATOM 3844 N N . LEU A 1 476 ? 3.992 -23.882 -10.346 1.00 79.69 476 LEU A N 1
ATOM 3845 C CA . LEU A 1 476 ? 5.261 -23.457 -9.751 1.00 79.69 476 LEU A CA 1
ATOM 3846 C C . LEU A 1 476 ? 5.364 -23.837 -8.269 1.00 79.69 476 LEU A C 1
ATOM 3848 O O . LEU A 1 476 ? 6.442 -24.193 -7.807 1.00 79.69 476 LEU A O 1
ATOM 3852 N N . ARG A 1 477 ? 4.240 -23.879 -7.544 1.00 80.00 477 ARG A N 1
ATOM 3853 C CA . ARG A 1 477 ? 4.169 -24.419 -6.176 1.00 80.00 477 ARG A CA 1
ATOM 3854 C C . ARG A 1 477 ? 4.753 -25.835 -6.033 1.00 80.00 477 ARG A C 1
ATOM 3856 O O . ARG A 1 477 ? 5.482 -26.093 -5.083 1.00 80.00 477 ARG A O 1
ATOM 3863 N N . TRP A 1 478 ? 4.492 -26.742 -6.979 1.00 81.62 478 TRP A N 1
ATOM 3864 C CA . TRP A 1 478 ? 5.028 -28.110 -6.954 1.00 81.62 478 TRP A CA 1
ATOM 3865 C C . TRP A 1 478 ? 6.500 -28.158 -7.344 1.00 81.62 478 TRP A C 1
ATOM 3867 O O . TRP A 1 478 ? 7.247 -28.950 -6.779 1.00 81.62 478 TRP A O 1
ATOM 3877 N N . VAL A 1 479 ? 6.926 -27.280 -8.255 1.00 82.38 479 VAL A N 1
ATOM 3878 C CA . VAL A 1 479 ? 8.344 -27.123 -8.604 1.00 82.38 479 VAL A CA 1
ATOM 3879 C C . VAL A 1 479 ? 9.135 -26.671 -7.374 1.00 82.38 479 VAL A C 1
ATOM 3881 O O . VAL A 1 479 ? 10.137 -27.288 -7.031 1.00 82.38 479 VAL A O 1
ATOM 3884 N N . MET A 1 480 ? 8.639 -25.663 -6.651 1.00 79.88 480 MET A N 1
ATOM 3885 C CA . MET A 1 480 ? 9.250 -25.165 -5.414 1.00 79.88 480 MET A CA 1
ATOM 3886 C C . MET A 1 480 ? 9.307 -26.238 -4.320 1.00 79.88 480 MET A C 1
ATOM 3888 O O . MET A 1 480 ? 10.346 -26.411 -3.686 1.00 79.88 480 MET A O 1
ATOM 3892 N N . ILE A 1 481 ? 8.220 -26.994 -4.125 1.00 82.56 481 ILE A N 1
ATOM 3893 C CA . ILE A 1 481 ? 8.189 -28.119 -3.178 1.00 82.56 481 ILE A CA 1
ATOM 3894 C C . ILE A 1 481 ? 9.209 -29.193 -3.581 1.00 82.56 481 ILE A C 1
ATOM 3896 O O . ILE A 1 481 ? 9.963 -29.665 -2.736 1.00 82.56 481 ILE A O 1
ATOM 3900 N N . GLY A 1 482 ? 9.279 -29.551 -4.865 1.00 85.44 482 GLY A N 1
ATOM 3901 C CA . GLY A 1 482 ? 10.242 -30.527 -5.375 1.00 85.44 482 GLY A CA 1
ATOM 3902 C C . GLY A 1 482 ? 11.694 -30.094 -5.163 1.00 85.44 482 GLY A C 1
ATOM 3903 O O . GLY A 1 482 ? 12.509 -30.892 -4.705 1.00 85.44 482 GLY A O 1
ATOM 3904 N N . LEU A 1 483 ? 12.010 -28.821 -5.421 1.00 87.69 483 LEU A N 1
ATOM 3905 C CA . LEU A 1 483 ? 13.337 -28.251 -5.169 1.00 87.69 483 LEU A CA 1
ATOM 3906 C C . LEU A 1 483 ? 13.692 -28.252 -3.677 1.00 87.69 483 LEU A C 1
ATOM 3908 O O . LEU A 1 483 ? 14.826 -28.567 -3.326 1.00 87.69 483 LEU A O 1
ATOM 3912 N N . LEU A 1 484 ? 12.727 -27.963 -2.799 1.00 87.50 484 LEU A N 1
ATOM 3913 C CA . LEU A 1 484 ? 12.922 -28.045 -1.353 1.00 87.50 484 LEU A CA 1
ATOM 3914 C C . LEU A 1 484 ? 13.220 -29.485 -0.906 1.00 87.50 484 LEU A C 1
ATOM 3916 O O . LEU A 1 484 ? 14.167 -29.705 -0.154 1.00 87.50 484 LEU A O 1
ATOM 3920 N N . PHE A 1 485 ? 12.465 -30.471 -1.402 1.00 90.25 485 PHE A N 1
ATOM 3921 C CA . PHE A 1 485 ? 12.734 -31.885 -1.121 1.00 90.25 485 PHE A CA 1
ATOM 3922 C C . PHE A 1 485 ? 14.110 -32.323 -1.629 1.00 90.25 485 PHE A C 1
ATOM 3924 O O . PHE A 1 485 ? 14.824 -33.022 -0.912 1.00 90.25 485 PHE A O 1
ATOM 3931 N N . LEU A 1 486 ? 14.508 -31.887 -2.828 1.00 92.06 486 LEU A N 1
ATOM 3932 C CA . LEU A 1 486 ? 15.827 -32.179 -3.385 1.00 92.06 486 LEU A CA 1
ATOM 3933 C C . LEU A 1 486 ? 16.948 -31.568 -2.535 1.00 92.06 486 LEU A C 1
ATOM 3935 O O . LEU A 1 486 ? 17.937 -32.244 -2.257 1.00 92.06 486 LEU A O 1
ATOM 3939 N N . ALA A 1 487 ? 16.782 -30.321 -2.088 1.00 90.06 487 ALA A N 1
ATOM 3940 C CA . ALA A 1 487 ? 17.737 -29.654 -1.211 1.00 90.06 487 ALA A CA 1
ATOM 3941 C C . ALA A 1 487 ? 17.886 -30.403 0.122 1.00 90.06 487 ALA A C 1
ATOM 3943 O O . ALA A 1 487 ? 19.007 -30.706 0.521 1.00 90.06 487 ALA A O 1
ATOM 3944 N N . ILE A 1 488 ? 16.773 -30.787 0.759 1.00 90.75 488 ILE A N 1
ATOM 3945 C CA . ILE A 1 488 ? 16.781 -31.577 2.000 1.00 90.75 488 ILE A CA 1
ATOM 3946 C C . ILE A 1 488 ? 17.472 -32.928 1.780 1.00 90.75 488 ILE A C 1
ATOM 3948 O O . ILE A 1 488 ? 18.333 -33.311 2.571 1.00 90.75 488 ILE A O 1
ATOM 3952 N N . ALA A 1 489 ? 17.145 -33.638 0.696 1.00 91.12 489 ALA A N 1
ATOM 3953 C CA . ALA A 1 489 ? 17.766 -34.918 0.367 1.00 91.12 489 ALA A CA 1
ATOM 3954 C C . ALA A 1 489 ? 19.283 -34.783 0.160 1.00 91.12 489 ALA A C 1
ATOM 3956 O O . ALA A 1 489 ? 20.046 -35.609 0.661 1.00 91.12 489 ALA A O 1
ATOM 3957 N N . LEU A 1 490 ? 19.730 -33.719 -0.516 1.00 93.12 490 LEU A N 1
ATOM 3958 C CA . LEU A 1 490 ? 21.147 -33.424 -0.709 1.00 93.12 490 LEU A CA 1
ATOM 3959 C C . LEU A 1 490 ? 21.843 -33.114 0.624 1.00 93.12 490 LEU A C 1
ATOM 3961 O O . LEU A 1 490 ? 22.925 -33.640 0.877 1.00 93.12 490 LEU A O 1
ATOM 3965 N N . THR A 1 491 ? 21.223 -32.319 1.500 1.00 90.56 491 THR A N 1
ATOM 3966 C CA . THR A 1 491 ? 21.760 -32.024 2.837 1.00 90.56 491 THR A CA 1
ATOM 3967 C C . THR A 1 491 ? 21.892 -33.293 3.681 1.00 90.56 491 THR A C 1
ATOM 3969 O O . THR A 1 491 ? 22.943 -33.514 4.281 1.00 90.56 491 THR A O 1
ATOM 3972 N N . VAL A 1 492 ? 20.874 -34.161 3.685 1.00 91.81 492 VAL A N 1
ATOM 3973 C CA . VAL A 1 492 ? 20.909 -35.451 4.395 1.00 91.81 492 VAL A CA 1
ATOM 3974 C C . VAL A 1 492 ? 21.987 -36.367 3.817 1.00 91.81 492 VAL A C 1
ATOM 3976 O O . VAL A 1 492 ? 22.736 -36.977 4.575 1.00 91.81 492 VAL A O 1
ATOM 3979 N N . PHE A 1 493 ? 22.122 -36.434 2.490 1.00 92.50 493 PHE A N 1
ATOM 3980 C CA . PHE A 1 493 ? 23.157 -37.229 1.827 1.00 92.50 493 PHE A CA 1
ATOM 3981 C C . PHE A 1 493 ? 24.572 -36.753 2.184 1.00 92.50 493 PHE A C 1
ATOM 3983 O O . PHE A 1 493 ? 25.434 -37.567 2.517 1.00 92.50 493 PHE A O 1
ATOM 3990 N N . VAL A 1 494 ? 24.812 -35.438 2.162 1.00 91.12 494 VAL A N 1
ATOM 3991 C CA . VAL A 1 494 ? 26.098 -34.842 2.557 1.00 91.12 494 VAL A CA 1
ATOM 3992 C C . VAL A 1 494 ? 26.399 -35.122 4.032 1.00 91.12 494 VAL A C 1
ATOM 3994 O O . VAL A 1 494 ? 27.516 -35.529 4.350 1.00 91.12 494 VAL A O 1
ATOM 3997 N N . ALA A 1 495 ? 25.410 -34.979 4.919 1.00 86.88 495 ALA A N 1
ATOM 3998 C CA . ALA A 1 495 ? 25.559 -35.277 6.343 1.00 86.88 495 ALA A CA 1
ATOM 3999 C C . ALA A 1 495 ? 25.858 -36.766 6.602 1.00 86.88 495 ALA A C 1
ATOM 4001 O O . ALA A 1 495 ? 26.772 -37.087 7.359 1.00 86.88 495 ALA A O 1
ATOM 4002 N N . ALA A 1 496 ? 25.151 -37.680 5.929 1.00 86.81 496 ALA A N 1
ATOM 4003 C CA . ALA A 1 496 ? 25.384 -39.121 6.036 1.00 86.81 496 ALA A CA 1
ATOM 4004 C C . ALA A 1 496 ? 26.777 -39.520 5.524 1.00 86.81 496 ALA A C 1
ATOM 4006 O O . ALA A 1 496 ? 27.462 -40.326 6.148 1.00 86.81 496 ALA A O 1
ATOM 4007 N N . LYS A 1 497 ? 27.236 -38.916 4.420 1.00 85.81 497 LYS A N 1
ATOM 4008 C CA . LYS A 1 497 ? 28.589 -39.138 3.897 1.00 85.81 497 LYS A CA 1
ATOM 4009 C C . LYS A 1 497 ? 29.664 -38.636 4.866 1.00 85.81 497 LYS A C 1
ATOM 4011 O O . LYS A 1 497 ? 30.668 -39.314 5.043 1.00 85.81 497 LYS A O 1
ATOM 4016 N N . ALA A 1 498 ? 29.456 -37.484 5.506 1.00 78.94 498 ALA A N 1
ATOM 4017 C CA . ALA A 1 498 ? 30.373 -36.959 6.518 1.00 78.94 498 ALA A CA 1
ATOM 4018 C C . ALA A 1 498 ? 30.440 -37.854 7.770 1.00 78.94 498 ALA A C 1
ATOM 4020 O O . ALA A 1 498 ? 31.509 -38.004 8.352 1.00 78.94 498 ALA A O 1
ATOM 4021 N N . PHE A 1 499 ? 29.326 -38.484 8.154 1.00 80.12 499 PHE A N 1
ATOM 4022 C CA . PHE A 1 499 ? 29.277 -39.438 9.266 1.00 80.12 499 PHE A CA 1
ATOM 4023 C C . PHE A 1 499 ? 29.968 -40.775 8.957 1.00 80.12 499 PHE A C 1
ATOM 4025 O O . PHE A 1 499 ? 30.466 -41.411 9.869 1.00 80.12 499 PHE A O 1
ATOM 4032 N N . LEU A 1 500 ? 30.015 -41.205 7.691 1.00 79.69 500 LEU A N 1
ATOM 4033 C CA . LEU A 1 500 ? 30.696 -42.444 7.275 1.00 79.69 500 LEU A CA 1
ATOM 4034 C C . LEU A 1 500 ? 32.217 -42.291 7.086 1.00 79.69 500 LEU A C 1
ATOM 4036 O O . LEU A 1 500 ? 32.907 -43.294 6.923 1.00 79.69 500 LEU A O 1
ATOM 4040 N N . ILE A 1 501 ? 32.722 -41.056 7.017 1.00 77.81 501 ILE A N 1
ATOM 4041 C CA . ILE A 1 501 ? 34.149 -40.746 6.807 1.00 77.81 501 ILE A CA 1
ATOM 4042 C C . ILE A 1 501 ? 34.866 -40.430 8.136 1.00 77.81 501 ILE A C 1
ATOM 4044 O O . ILE A 1 501 ? 36.092 -40.524 8.191 1.00 77.81 501 ILE A O 1
ATOM 4048 N N . ASN A 1 502 ? 34.115 -40.091 9.188 1.00 59.94 502 ASN A N 1
ATOM 4049 C CA . ASN A 1 502 ? 34.597 -39.995 10.573 1.00 59.94 502 ASN A CA 1
ATOM 4050 C C . ASN A 1 502 ? 34.383 -41.323 11.300 1.00 59.94 502 ASN A C 1
ATOM 4052 O O . ASN A 1 502 ? 35.178 -41.605 12.223 1.00 59.94 502 ASN A O 1
#